Protein AF-A0A4S4LK32-F1 (afdb_monomer)

Structure (mmCIF, N/CA/C/O backbone):
data_AF-A0A4S4LK32-F1
#
_entry.id   AF-A0A4S4LK32-F1
#
loop_
_atom_site.group_PDB
_atom_site.id
_atom_site.type_symbol
_atom_site.label_atom_id
_atom_site.label_alt_id
_atom_site.label_comp_id
_atom_site.label_asym_id
_atom_site.label_entity_id
_atom_site.label_seq_id
_atom_site.pdbx_PDB_ins_code
_atom_site.Cartn_x
_atom_site.Cartn_y
_atom_site.Cartn_z
_atom_site.occupancy
_atom_site.B_iso_or_equiv
_atom_site.auth_seq_id
_atom_site.auth_comp_id
_atom_site.auth_asym_id
_atom_site.auth_atom_id
_atom_site.pdbx_PDB_model_num
ATOM 1 N N . MET A 1 1 ? 0.399 11.723 14.161 1.00 38.84 1 MET A N 1
ATOM 2 C CA . MET A 1 1 ? 1.257 10.692 14.786 1.00 38.84 1 MET A CA 1
ATOM 3 C C . MET A 1 1 ? 1.321 9.521 13.817 1.00 38.84 1 MET A C 1
ATOM 5 O O . MET A 1 1 ? 0.288 9.154 13.284 1.00 38.84 1 MET A O 1
ATOM 9 N N . GLY A 1 2 ? 2.517 9.057 13.444 1.00 33.03 2 GLY A N 1
ATOM 10 C CA . GLY A 1 2 ? 2.681 8.187 12.272 1.00 33.03 2 GLY A CA 1
ATOM 11 C C . GLY A 1 2 ? 2.241 6.742 12.503 1.00 33.03 2 GLY A C 1
ATOM 12 O O . GLY A 1 2 ? 2.354 6.245 13.621 1.00 33.03 2 GLY A O 1
ATOM 13 N N . LEU A 1 3 ? 1.848 6.058 11.420 1.00 39.69 3 LEU A N 1
ATOM 14 C CA . LEU A 1 3 ? 1.572 4.614 11.347 1.00 39.69 3 LEU A CA 1
ATOM 15 C C . LEU A 1 3 ? 2.582 3.750 12.125 1.00 39.69 3 LEU A C 1
ATOM 17 O O . LEU A 1 3 ? 2.218 2.690 12.601 1.00 39.69 3 LEU A O 1
ATOM 21 N N . GLY A 1 4 ? 3.831 4.197 12.297 1.00 36.22 4 GLY A N 1
ATOM 22 C CA . GLY A 1 4 ? 4.830 3.510 13.118 1.00 36.22 4 GLY A CA 1
ATOM 23 C C . GLY A 1 4 ? 4.458 3.375 14.601 1.00 36.22 4 GLY A C 1
ATOM 24 O O . GLY A 1 4 ? 4.817 2.374 15.206 1.00 36.22 4 GLY A O 1
ATOM 25 N N . LYS A 1 5 ? 3.704 4.320 15.188 1.00 42.94 5 LYS A N 1
ATOM 26 C CA . LYS A 1 5 ? 3.150 4.155 16.544 1.00 42.94 5 LYS A CA 1
ATOM 27 C C . LYS A 1 5 ? 2.017 3.139 16.562 1.00 42.94 5 LYS A C 1
ATOM 29 O O . LYS A 1 5 ? 2.033 2.308 17.450 1.00 42.94 5 LYS A O 1
ATOM 34 N N . LEU A 1 6 ? 1.127 3.165 15.567 1.00 43.84 6 LEU A N 1
ATOM 35 C CA . LEU A 1 6 ? 0.051 2.177 15.411 1.00 43.84 6 LEU A CA 1
ATOM 36 C C . LEU A 1 6 ? 0.592 0.766 15.149 1.00 43.84 6 LEU A C 1
ATOM 38 O O . LEU A 1 6 ? 0.070 -0.202 15.676 1.00 43.84 6 LEU A O 1
ATOM 42 N N . VAL A 1 7 ? 1.674 0.637 14.380 1.00 47.22 7 VAL A N 1
ATOM 43 C CA . VAL A 1 7 ? 2.358 -0.641 14.145 1.00 47.22 7 VAL A CA 1
ATOM 44 C C . VAL A 1 7 ? 3.116 -1.088 15.394 1.00 47.22 7 VAL A C 1
ATOM 46 O O . VAL A 1 7 ? 3.112 -2.272 15.703 1.00 47.22 7 VAL A O 1
ATOM 49 N N . ALA A 1 8 ? 3.727 -0.170 16.149 1.00 45.75 8 ALA A N 1
ATOM 50 C CA . ALA A 1 8 ? 4.370 -0.503 17.419 1.00 45.75 8 ALA A CA 1
ATOM 51 C C . ALA A 1 8 ? 3.352 -0.898 18.503 1.00 45.75 8 ALA A C 1
ATOM 53 O O . ALA A 1 8 ? 3.607 -1.836 19.252 1.00 45.75 8 ALA A O 1
ATOM 54 N N . THR A 1 9 ? 2.192 -0.238 18.572 1.00 46.97 9 THR A N 1
ATOM 55 C CA . THR A 1 9 ? 1.106 -0.620 19.483 1.00 46.97 9 THR A CA 1
ATOM 56 C C . THR A 1 9 ? 0.419 -1.902 19.032 1.00 46.97 9 THR A C 1
ATOM 58 O O . THR A 1 9 ? 0.133 -2.734 19.881 1.00 46.97 9 THR A O 1
ATOM 61 N N . ALA A 1 10 ? 0.235 -2.130 17.729 1.00 4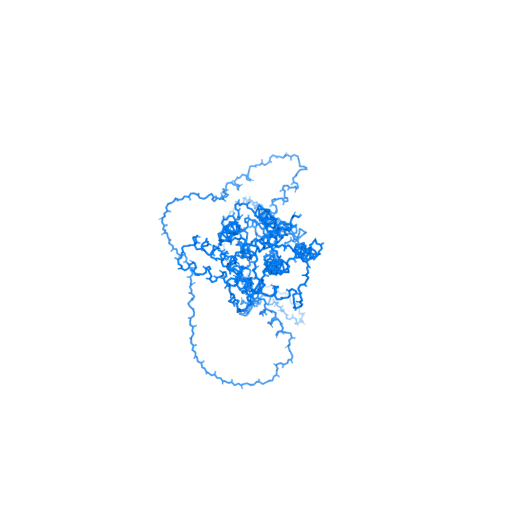4.81 10 ALA A N 1
ATOM 62 C CA . ALA A 1 10 ? -0.272 -3.398 17.202 1.00 44.81 10 ALA A CA 1
ATOM 63 C C . ALA A 1 10 ? 0.711 -4.559 17.436 1.00 44.81 10 ALA A C 1
ATOM 65 O O . ALA A 1 10 ? 0.290 -5.656 17.790 1.00 44.81 10 ALA A O 1
ATOM 66 N N . ALA A 1 11 ? 2.022 -4.325 17.310 1.00 49.38 11 ALA A N 1
ATOM 67 C CA . ALA A 1 11 ? 3.045 -5.315 17.641 1.00 49.38 11 ALA A CA 1
ATOM 68 C C . ALA A 1 11 ? 3.054 -5.639 19.143 1.00 49.38 11 ALA A C 1
ATOM 70 O O . ALA A 1 11 ? 3.048 -6.812 19.505 1.00 49.38 11 ALA A O 1
ATOM 71 N N . ALA A 1 12 ? 2.975 -4.621 20.008 1.00 50.66 12 ALA A N 1
ATOM 72 C CA . ALA A 1 12 ? 2.850 -4.813 21.454 1.00 50.66 12 ALA A CA 1
ATOM 73 C C . ALA A 1 12 ? 1.539 -5.531 21.835 1.00 50.66 12 ALA A C 1
ATOM 75 O O . ALA A 1 12 ? 1.521 -6.377 22.726 1.00 50.66 12 ALA A O 1
ATOM 76 N N . TRP A 1 13 ? 0.444 -5.243 21.128 1.00 57.50 13 TRP A N 1
ATOM 77 C CA . TRP A 1 13 ? -0.840 -5.921 21.306 1.00 57.50 13 TRP A CA 1
ATOM 78 C C . TRP A 1 13 ? -0.783 -7.391 20.871 1.00 57.50 13 TRP A C 1
ATOM 80 O O . TRP A 1 13 ? -1.294 -8.263 21.573 1.00 57.50 13 TRP A O 1
ATOM 90 N N . ARG A 1 14 ? -0.105 -7.696 19.758 1.00 63.41 14 ARG A N 1
ATOM 91 C CA . ARG A 1 14 ? 0.122 -9.072 19.296 1.00 63.41 14 ARG A CA 1
ATOM 92 C C . ARG A 1 14 ? 0.978 -9.873 20.279 1.00 63.41 14 ARG A C 1
ATOM 94 O O . ARG A 1 14 ? 0.647 -11.015 20.574 1.00 63.41 14 ARG A O 1
ATOM 101 N N . GLU A 1 15 ? 2.034 -9.270 20.817 1.00 63.38 15 GLU A N 1
ATOM 102 C CA . GLU A 1 15 ? 2.880 -9.893 21.842 1.00 63.38 15 GLU A CA 1
ATOM 103 C C . GLU A 1 15 ? 2.082 -10.174 23.133 1.00 63.38 15 GLU A C 1
ATOM 105 O O . GLU A 1 15 ? 2.209 -11.241 23.732 1.00 63.38 15 GLU A O 1
ATOM 110 N N . SER A 1 16 ? 1.158 -9.277 23.503 1.00 51.81 16 SER A N 1
ATOM 111 C CA . SER A 1 16 ? 0.204 -9.490 24.605 1.00 51.81 16 SER A CA 1
ATOM 112 C C . SER A 1 16 ? -0.789 -10.635 24.326 1.00 51.81 16 SER A C 1
ATOM 114 O O . SER A 1 16 ? -1.061 -11.462 25.200 1.00 51.81 16 SER A O 1
ATOM 116 N N . GLN A 1 17 ? -1.291 -10.760 23.091 1.00 60.22 17 GLN A N 1
ATOM 117 C CA . GLN A 1 17 ? -2.144 -11.880 22.661 1.00 60.22 17 GLN A CA 1
ATOM 118 C C . GLN A 1 17 ? -1.414 -13.233 22.731 1.00 60.22 17 GLN A C 1
ATOM 120 O O . GLN A 1 17 ? -1.978 -14.209 23.225 1.00 60.22 17 GLN A O 1
ATOM 125 N N . GLU A 1 18 ? -0.151 -13.302 22.303 1.00 68.00 18 GLU A N 1
ATOM 126 C CA . GLU A 1 18 ? 0.658 -14.528 22.381 1.00 68.00 18 GLU A CA 1
ATOM 127 C C . GLU A 1 18 ? 0.953 -14.929 23.844 1.00 68.00 18 GLU A C 1
ATOM 129 O O . GLU A 1 18 ? 0.897 -16.117 24.187 1.00 68.00 18 GLU A O 1
ATOM 134 N N . MET A 1 19 ? 1.143 -13.956 24.747 1.00 59.69 19 MET A N 1
ATOM 135 C CA . MET A 1 19 ? 1.220 -14.215 26.195 1.00 59.69 19 MET A CA 1
ATOM 136 C C . MET A 1 19 ? -0.104 -14.732 26.783 1.00 59.69 19 MET A C 1
ATOM 138 O O . MET A 1 19 ? -0.090 -15.600 27.661 1.00 59.69 19 MET A O 1
ATOM 142 N N . ARG A 1 20 ? -1.259 -14.261 26.293 1.00 55.44 20 ARG A N 1
ATOM 143 C CA . ARG A 1 20 ? -2.577 -14.775 26.711 1.00 55.44 20 ARG A CA 1
ATOM 144 C C . ARG A 1 20 ? -2.785 -16.231 26.304 1.00 55.44 20 ARG A C 1
ATOM 146 O O . ARG A 1 20 ? -3.205 -17.024 27.137 1.00 55.44 20 ARG A O 1
ATOM 153 N N . VAL A 1 21 ? -2.445 -16.603 25.069 1.00 66.25 21 VAL A N 1
ATOM 154 C CA . VAL A 1 21 ? -2.561 -18.001 24.605 1.00 66.25 21 VAL A CA 1
ATOM 155 C C . VAL A 1 21 ? -1.644 -18.923 25.414 1.00 66.25 21 VAL A C 1
ATOM 157 O O . VAL A 1 21 ? -2.057 -20.010 25.816 1.00 66.25 21 VAL A O 1
ATOM 160 N N . SER A 1 22 ? -0.434 -18.459 25.733 1.00 66.81 22 SER A N 1
ATOM 161 C CA . SER A 1 22 ? 0.535 -19.223 26.530 1.00 66.81 22 SER A CA 1
ATOM 162 C C . SER A 1 22 ? 0.067 -19.433 27.978 1.00 66.81 22 SER A C 1
ATOM 164 O O . SER A 1 22 ? 0.116 -20.547 28.493 1.00 66.81 22 SER A O 1
ATOM 166 N N . SER A 1 23 ? -0.467 -18.389 28.618 1.00 57.00 23 SER A N 1
ATOM 167 C CA . SER A 1 23 ? -0.975 -18.456 30.000 1.00 57.00 23 SER A CA 1
ATOM 168 C C . SER A 1 23 ? -2.304 -19.210 30.138 1.00 57.00 23 SER A C 1
ATOM 170 O O . SER A 1 23 ? -2.614 -19.727 31.213 1.00 57.00 23 SER A O 1
ATOM 172 N N . GLN A 1 24 ? -3.088 -19.315 29.061 1.00 50.94 24 GLN A N 1
ATOM 173 C CA . GLN A 1 24 ? -4.273 -20.173 29.028 1.00 50.94 24 GLN A CA 1
ATOM 174 C C . GLN A 1 24 ? -3.901 -21.656 28.942 1.00 50.94 24 GLN A C 1
ATOM 176 O O . GLN A 1 24 ? -4.526 -22.467 29.620 1.00 50.94 24 GLN A O 1
ATOM 181 N N . HIS A 1 25 ? -2.859 -22.002 28.180 1.00 48.75 25 HIS A N 1
ATOM 182 C CA . HIS A 1 25 ? -2.394 -23.385 28.070 1.00 48.75 25 HIS A CA 1
ATOM 183 C C . HIS A 1 25 ? -1.756 -23.892 29.375 1.00 48.75 25 HIS A C 1
ATOM 185 O O . HIS A 1 25 ? -1.920 -25.051 29.736 1.00 48.75 25 HIS A O 1
ATOM 191 N N . GLU A 1 26 ? -1.133 -23.004 30.155 1.00 49.25 26 GLU A N 1
ATOM 192 C CA . GLU A 1 26 ? -0.561 -23.331 31.471 1.00 49.25 26 GLU A CA 1
ATOM 193 C C . GLU A 1 26 ? -1.626 -23.596 32.561 1.00 49.25 26 GLU A C 1
ATOM 195 O O . GLU A 1 26 ? -1.320 -24.135 33.623 1.00 49.25 26 GLU A O 1
ATOM 200 N N . ARG A 1 27 ? -2.899 -23.251 32.312 1.00 48.44 27 ARG A N 1
ATOM 201 C CA . ARG A 1 27 ? -4.017 -23.499 33.243 1.00 48.44 27 ARG A CA 1
ATOM 202 C C . ARG A 1 27 ? -4.785 -24.797 32.982 1.00 48.44 27 ARG A C 1
ATOM 204 O O . ARG A 1 27 ? -5.621 -25.150 33.814 1.00 48.44 27 ARG A O 1
ATOM 211 N N . GLU A 1 28 ? -4.517 -25.507 31.887 1.00 43.69 28 GLU A N 1
ATOM 212 C CA . GLU A 1 28 ? -5.253 -26.733 31.532 1.00 43.69 28 GLU A CA 1
ATOM 213 C C . GLU A 1 28 ? -4.630 -28.040 32.061 1.00 43.69 28 GLU A C 1
ATOM 215 O O . GLU A 1 28 ? -5.260 -29.086 31.931 1.00 43.69 28 GLU A O 1
ATOM 220 N N . ASP A 1 29 ? -3.502 -27.989 32.785 1.00 42.75 29 ASP A N 1
ATOM 221 C CA . ASP A 1 29 ? -2.915 -29.153 33.477 1.00 42.75 29 ASP A CA 1
ATOM 222 C C . ASP A 1 29 ? -3.021 -29.065 35.020 1.00 42.75 29 ASP A C 1
ATOM 224 O O . ASP A 1 29 ? -2.028 -28.838 35.716 1.00 42.75 29 ASP A O 1
ATOM 228 N N . PRO A 1 30 ? -4.198 -29.299 35.637 1.00 44.59 30 PRO A N 1
ATOM 229 C CA . PRO A 1 30 ? -4.329 -29.291 37.094 1.00 44.59 30 PRO A CA 1
ATOM 230 C C . PRO A 1 30 ? -3.895 -30.605 37.782 1.00 44.59 30 PRO A C 1
ATOM 232 O O . PRO A 1 30 ? -4.264 -30.821 38.936 1.00 44.59 30 PRO A O 1
ATOM 235 N N . GLN A 1 31 ? -3.138 -31.507 37.134 1.00 40.62 31 GLN A N 1
ATOM 236 C CA . GLN A 1 31 ? -2.832 -32.833 37.716 1.00 40.62 31 GLN A CA 1
ATOM 237 C C . GLN A 1 31 ? -1.361 -33.282 37.770 1.00 40.62 31 GLN A C 1
ATOM 239 O O . GLN A 1 31 ? -1.107 -34.348 38.328 1.00 40.62 31 GLN A O 1
ATOM 244 N N . ALA A 1 32 ? -0.378 -32.505 37.301 1.00 41.31 32 ALA A N 1
ATOM 245 C CA . ALA A 1 32 ? 1.012 -32.993 37.234 1.00 41.31 32 ALA A CA 1
ATOM 246 C C . ALA A 1 32 ? 2.019 -32.377 38.229 1.00 41.31 32 ALA A C 1
ATOM 248 O O . ALA A 1 32 ? 3.145 -32.861 38.308 1.00 41.31 32 ALA A O 1
ATOM 249 N N . ALA A 1 33 ? 1.664 -31.362 39.022 1.00 39.19 33 ALA A N 1
ATOM 250 C CA . ALA A 1 33 ? 2.637 -30.655 39.868 1.00 39.19 33 ALA A CA 1
ATOM 251 C C . ALA A 1 33 ? 2.310 -30.757 41.363 1.00 39.19 33 ALA A C 1
ATOM 253 O O . ALA A 1 33 ? 1.959 -29.783 42.024 1.00 39.19 33 ALA A O 1
ATOM 254 N N . LEU A 1 34 ? 2.438 -31.962 41.912 1.00 39.09 34 LEU A N 1
ATOM 255 C CA . LEU A 1 34 ? 2.458 -32.180 43.355 1.00 39.09 34 LEU A CA 1
ATOM 256 C C . LEU A 1 34 ? 3.542 -33.212 43.656 1.00 39.09 34 LEU A C 1
ATOM 258 O O . LEU A 1 34 ? 3.222 -34.376 43.839 1.00 39.09 34 LEU A O 1
ATOM 262 N N . LEU A 1 35 ? 4.815 -32.787 43.613 1.00 34.72 35 LEU A N 1
ATOM 263 C CA . LEU A 1 35 ? 5.974 -33.389 44.298 1.00 34.72 35 LEU A CA 1
ATOM 264 C C . LEU A 1 35 ? 7.271 -32.588 44.013 1.00 34.72 35 LEU A C 1
ATOM 266 O O . LEU A 1 35 ? 7.659 -32.439 42.859 1.00 34.72 35 LEU A O 1
ATOM 270 N N . GLY A 1 36 ? 7.964 -32.154 45.079 1.00 31.81 36 GLY A N 1
ATOM 271 C CA . GLY A 1 36 ? 9.372 -31.694 45.077 1.00 31.81 36 GLY A CA 1
ATOM 272 C C . GLY A 1 36 ? 9.553 -30.175 45.240 1.00 31.81 36 GLY A C 1
ATOM 273 O O . GLY A 1 36 ? 9.458 -29.450 44.263 1.00 31.81 36 GLY A O 1
ATOM 274 N N . VAL A 1 37 ? 9.607 -29.608 46.453 1.00 35.78 37 VAL A N 1
ATOM 275 C CA . VAL A 1 37 ? 10.739 -29.539 47.416 1.00 35.78 37 VAL A CA 1
ATOM 276 C C . VAL A 1 37 ? 11.886 -28.604 46.981 1.00 35.78 37 VAL A C 1
ATOM 278 O O . VAL A 1 37 ? 12.662 -28.921 46.091 1.00 35.78 37 VAL A O 1
ATOM 281 N N . GLU A 1 38 ? 11.934 -27.469 47.692 1.00 33.56 38 GLU A N 1
ATOM 282 C CA . GLU A 1 38 ? 13.061 -26.643 48.172 1.00 33.56 38 GLU A CA 1
ATOM 283 C C . GLU A 1 38 ? 14.376 -26.537 47.373 1.00 33.56 38 GLU A C 1
ATOM 285 O O . GLU A 1 38 ? 15.146 -27.487 47.285 1.00 33.56 38 GLU A O 1
ATOM 290 N N . ALA A 1 39 ? 14.750 -25.293 47.033 1.00 31.09 39 ALA A N 1
ATOM 291 C CA . ALA A 1 39 ? 16.047 -24.730 47.429 1.00 31.09 39 ALA A CA 1
ATOM 292 C C . ALA A 1 39 ? 16.056 -23.189 47.360 1.00 31.09 39 ALA A C 1
ATOM 294 O O . ALA A 1 39 ? 15.682 -22.572 46.367 1.00 31.09 39 ALA A O 1
ATOM 295 N N . SER A 1 40 ? 16.520 -22.608 48.462 1.00 34.59 40 SER A N 1
ATOM 296 C CA . SER A 1 40 ? 16.805 -21.199 48.739 1.00 34.59 40 SER A CA 1
ATOM 297 C C . SER A 1 40 ? 17.923 -20.613 47.863 1.00 34.59 40 SER A C 1
ATOM 299 O O . SER A 1 40 ? 18.934 -21.275 47.641 1.00 34.59 40 SER A O 1
ATOM 301 N N . SER A 1 41 ? 17.804 -19.332 47.493 1.00 31.36 41 SER A N 1
ATOM 302 C CA . SER A 1 41 ? 18.938 -18.467 47.136 1.00 31.36 41 SER A CA 1
ATOM 303 C C . SER A 1 41 ? 18.552 -16.986 47.243 1.00 31.36 41 SER A C 1
ATOM 305 O O . SER A 1 41 ? 17.898 -16.439 46.357 1.00 31.36 41 SER A O 1
ATOM 307 N N . ASP A 1 42 ? 19.002 -16.347 48.322 1.00 34.88 42 ASP A N 1
ATOM 308 C CA . ASP A 1 42 ? 19.084 -14.896 48.507 1.00 34.88 42 ASP A CA 1
ATOM 309 C C . ASP A 1 42 ? 19.934 -14.209 47.422 1.00 34.88 42 ASP A C 1
ATOM 311 O O . ASP A 1 42 ? 20.943 -14.753 46.971 1.00 34.88 42 ASP A O 1
ATOM 315 N N . GLY A 1 43 ? 19.588 -12.964 47.071 1.00 33.31 43 GLY A N 1
ATOM 316 C CA . GLY A 1 43 ? 20.463 -12.088 46.284 1.00 33.31 43 GLY A CA 1
ATOM 317 C C . GLY A 1 43 ? 19.759 -10.882 45.642 1.00 33.31 43 GLY A C 1
ATOM 318 O O . GLY A 1 43 ? 18.995 -11.077 44.701 1.00 33.31 43 GLY A O 1
ATOM 319 N N . PRO A 1 44 ? 20.007 -9.639 46.104 1.00 48.69 44 PRO A N 1
ATOM 320 C CA . PRO A 1 44 ? 19.307 -8.429 45.668 1.00 48.69 44 PRO A CA 1
ATOM 321 C C . PRO A 1 44 ? 20.029 -7.720 44.506 1.00 48.69 44 PRO A C 1
ATOM 323 O O . PRO A 1 44 ? 21.227 -7.909 44.330 1.00 48.69 44 PRO A O 1
ATOM 326 N N . ILE A 1 45 ? 19.323 -6.853 43.764 1.00 35.22 45 ILE A N 1
ATOM 327 C CA . ILE A 1 45 ? 19.732 -5.477 43.394 1.00 35.22 45 ILE A CA 1
ATOM 328 C C . ILE A 1 45 ? 18.678 -4.845 42.466 1.00 35.22 45 ILE A C 1
ATOM 330 O O . ILE A 1 45 ? 18.204 -5.414 41.488 1.00 35.22 45 ILE A O 1
ATOM 334 N N . SER A 1 46 ? 18.338 -3.622 42.847 1.00 34.31 46 SER A N 1
ATOM 335 C CA . SER A 1 46 ? 17.502 -2.608 42.218 1.00 34.31 46 SER A CA 1
ATOM 336 C C . SER A 1 46 ? 17.769 -2.330 40.736 1.00 34.31 46 SER A C 1
ATOM 338 O O . SER A 1 46 ? 18.916 -2.111 40.364 1.00 34.31 46 SER A O 1
ATOM 340 N N . HIS A 1 47 ? 16.706 -2.069 39.969 1.00 31.75 47 HIS A N 1
ATOM 341 C CA . HIS A 1 47 ? 16.690 -0.942 39.031 1.00 31.75 47 HIS A CA 1
ATOM 342 C C . HIS A 1 47 ? 15.301 -0.295 39.001 1.00 31.75 47 HIS A C 1
ATOM 344 O O . HIS A 1 47 ? 14.328 -0.825 38.474 1.00 31.75 47 HIS A O 1
ATOM 350 N N . SER A 1 48 ? 15.231 0.877 39.626 1.00 31.98 48 SER A N 1
ATOM 351 C CA . SER A 1 48 ? 14.116 1.813 39.590 1.00 31.98 48 SER A CA 1
ATOM 352 C C . SER A 1 48 ? 13.929 2.372 38.177 1.00 31.98 48 SER A C 1
ATOM 354 O O . SER A 1 48 ? 14.809 3.073 37.673 1.00 31.98 48 SER A O 1
ATOM 356 N N . VAL A 1 49 ? 12.773 2.124 37.565 1.00 32.91 49 VAL A N 1
ATOM 357 C CA . VAL A 1 49 ? 12.321 2.858 36.375 1.00 32.91 49 VAL A CA 1
ATOM 358 C C . VAL A 1 49 ? 11.470 4.042 36.849 1.00 32.91 49 VAL A C 1
ATOM 360 O O . VAL A 1 49 ? 10.527 3.837 37.619 1.00 32.91 49 VAL A O 1
ATOM 363 N N . PRO A 1 50 ? 11.777 5.290 36.451 1.00 30.28 50 PRO A N 1
ATOM 364 C CA . PRO A 1 50 ? 11.036 6.449 36.920 1.00 30.28 50 PRO A CA 1
ATOM 365 C C . PRO A 1 50 ? 9.639 6.489 36.289 1.00 30.28 50 PRO A C 1
ATOM 367 O O . PRO A 1 50 ? 9.474 6.766 35.102 1.00 30.28 50 PRO A O 1
ATOM 370 N N . ARG A 1 51 ? 8.619 6.262 37.123 1.00 31.03 51 ARG A N 1
ATOM 371 C CA . ARG A 1 51 ? 7.228 6.645 36.857 1.00 31.03 51 ARG A CA 1
ATOM 372 C C . ARG A 1 51 ? 7.149 8.172 36.768 1.00 31.03 51 ARG A C 1
ATOM 374 O O . ARG A 1 51 ? 7.231 8.857 37.785 1.00 31.03 51 ARG A O 1
ATOM 381 N N . ARG A 1 52 ? 6.960 8.715 35.562 1.00 28.69 52 ARG A N 1
ATOM 382 C CA . ARG A 1 52 ? 6.482 10.093 35.391 1.00 28.69 52 ARG A CA 1
ATOM 383 C C . ARG A 1 52 ? 4.969 10.114 35.575 1.00 28.69 52 ARG A C 1
ATOM 385 O O . ARG A 1 52 ? 4.218 9.711 34.697 1.00 28.69 52 ARG A O 1
ATOM 392 N N . SER A 1 53 ? 4.575 10.577 36.756 1.00 29.14 53 SER A N 1
ATOM 393 C CA . SER A 1 53 ? 3.261 11.139 37.052 1.00 29.14 53 SER A CA 1
ATOM 394 C C . SER A 1 53 ? 2.995 12.333 36.129 1.00 29.14 53 SER A C 1
ATOM 396 O O . SER A 1 53 ? 3.866 13.192 35.990 1.00 29.14 53 SER A O 1
ATOM 398 N N . TYR A 1 54 ? 1.816 12.389 35.510 1.00 27.98 54 TYR A N 1
ATOM 399 C CA . TYR A 1 54 ? 1.295 13.597 34.873 1.00 27.98 54 TYR A CA 1
ATOM 400 C C . TYR A 1 54 ? -0.008 13.976 35.575 1.00 27.98 54 TYR A C 1
ATOM 402 O O . TYR A 1 54 ? -1.059 13.388 35.338 1.00 27.98 54 TYR A O 1
ATOM 410 N N . GLY A 1 55 ? 0.108 14.950 36.472 1.00 28.42 55 GLY A N 1
ATOM 411 C CA . GLY A 1 55 ? -0.976 15.818 36.905 1.00 28.42 55 GLY A CA 1
ATOM 412 C C . GLY A 1 55 ? -0.742 17.216 36.330 1.00 28.42 55 GLY A C 1
ATOM 413 O O . GLY A 1 55 ? 0.404 17.610 36.112 1.00 28.42 55 GLY A O 1
ATOM 414 N N . ALA A 1 56 ? -1.845 17.914 36.059 1.00 32.22 56 ALA A N 1
ATOM 415 C CA . ALA A 1 56 ? -1.960 19.316 35.647 1.00 32.22 56 ALA A CA 1
ATOM 416 C C . ALA A 1 56 ? -1.075 20.257 36.498 1.00 32.22 56 ALA A C 1
ATOM 418 O O . ALA A 1 56 ? -0.721 19.916 37.620 1.00 32.22 56 ALA A O 1
ATOM 419 N N . THR A 1 57 ? -0.633 21.434 36.073 1.00 30.33 57 THR A N 1
ATOM 420 C CA . THR A 1 57 ? -1.224 22.567 35.337 1.00 30.33 57 THR A CA 1
ATOM 421 C C . THR A 1 57 ? -0.050 23.438 34.866 1.00 30.33 57 THR A C 1
ATOM 423 O O . THR A 1 57 ? 0.943 23.433 35.580 1.00 30.33 57 THR A O 1
ATOM 426 N N . GLU A 1 58 ? -0.161 24.239 33.798 1.00 26.89 58 GLU A N 1
ATOM 427 C CA . GLU A 1 58 ? 0.160 25.684 33.865 1.00 26.89 58 GLU A CA 1
ATOM 428 C C . GLU A 1 58 ? -0.157 26.406 32.545 1.00 26.89 58 GLU A C 1
ATOM 430 O O . GLU A 1 58 ? 0.093 25.932 31.440 1.00 26.89 58 GLU A O 1
ATOM 435 N N . SER A 1 59 ? -0.751 27.574 32.735 1.00 34.59 59 SER A N 1
ATOM 436 C CA . SER A 1 59 ? -1.084 28.648 31.814 1.00 34.59 59 SER A CA 1
ATOM 437 C C . SER A 1 59 ? 0.107 29.213 31.035 1.00 34.59 59 SER A C 1
ATOM 439 O O . SER A 1 59 ? 1.137 29.535 31.619 1.00 34.59 59 SER A O 1
ATOM 441 N N . GLY A 1 60 ? -0.097 29.485 29.746 1.00 28.83 60 GLY A N 1
ATOM 442 C CA . GLY A 1 60 ? 0.818 30.284 28.933 1.00 28.83 60 GLY A CA 1
ATOM 443 C C . GLY A 1 60 ? 0.114 30.812 27.689 1.00 28.83 60 GLY A C 1
ATOM 444 O O . GLY A 1 60 ? -0.210 30.057 26.782 1.00 28.83 60 GLY A O 1
ATOM 445 N N . ILE A 1 61 ? -0.170 32.107 27.711 1.00 40.41 61 ILE A N 1
ATOM 446 C CA . ILE A 1 61 ? -0.827 32.914 26.683 1.00 40.41 61 ILE A CA 1
ATOM 447 C C . ILE A 1 61 ? 0.035 32.943 25.416 1.00 40.41 61 ILE A C 1
ATOM 449 O O . ILE A 1 61 ? 1.172 33.387 25.500 1.00 40.41 61 ILE A O 1
ATOM 453 N N . GLU A 1 62 ? -0.520 32.588 24.252 1.00 35.12 62 GLU A N 1
ATOM 454 C CA . GLU A 1 62 ? -0.166 33.248 22.989 1.00 35.12 62 GLU A CA 1
ATOM 455 C C . GLU A 1 62 ? -1.249 33.083 21.911 1.00 35.12 62 GLU A C 1
ATOM 457 O O . GLU A 1 62 ? -1.969 32.089 21.832 1.00 35.12 62 GLU A O 1
ATOM 462 N N . GLN A 1 63 ? -1.417 34.161 21.151 1.00 39.94 63 GLN A N 1
ATOM 463 C CA . GLN A 1 63 ? -2.560 34.510 20.320 1.00 39.94 63 GLN A CA 1
ATOM 464 C C . GLN A 1 63 ? -2.487 33.917 18.905 1.00 39.94 63 GLN A C 1
ATOM 466 O O . GLN A 1 63 ? -1.446 33.959 18.261 1.00 39.94 63 GLN A O 1
ATOM 471 N N . GLY A 1 64 ? -3.661 33.554 18.376 1.00 36.38 64 GLY A N 1
ATOM 472 C CA . GLY A 1 64 ? -4.011 33.752 16.965 1.00 36.38 64 GLY A CA 1
ATOM 473 C C . GLY A 1 64 ? -3.643 32.630 15.991 1.00 36.38 64 GLY A C 1
ATOM 474 O O . GLY A 1 64 ? -2.525 32.561 15.507 1.00 36.38 64 GLY A O 1
ATOM 475 N N . TYR A 1 65 ? -4.622 31.802 15.623 1.00 36.25 65 TYR A N 1
ATOM 476 C CA . TYR A 1 65 ? -5.288 31.814 14.308 1.00 36.25 65 TYR A CA 1
ATOM 477 C C . TYR A 1 65 ? -6.329 30.684 14.276 1.00 36.25 65 TYR A C 1
ATOM 479 O O . TYR A 1 65 ? -6.061 29.552 14.670 1.00 36.25 65 TYR A O 1
ATOM 487 N N . GLY A 1 66 ? -7.551 31.032 13.867 1.00 43.19 66 GLY A N 1
ATOM 488 C CA . GLY A 1 66 ? -8.753 30.216 14.017 1.00 43.19 66 GLY A CA 1
ATOM 489 C C . GLY A 1 66 ? -8.733 28.898 13.242 1.00 43.19 66 GLY A C 1
ATOM 490 O O . GLY A 1 66 ? -8.653 28.880 12.016 1.00 43.19 66 GLY A O 1
ATOM 491 N N . GLY A 1 67 ? -8.897 27.801 13.978 1.00 34.09 67 GLY A N 1
ATOM 492 C CA . GLY A 1 67 ? -9.424 26.539 13.477 1.00 34.09 67 GLY A CA 1
ATOM 493 C C . GLY A 1 67 ? -10.821 26.351 14.056 1.00 34.09 67 GLY A C 1
ATOM 494 O O . GLY A 1 67 ? -10.996 26.421 15.270 1.00 34.09 67 GLY A O 1
ATOM 495 N N . MET A 1 68 ? -11.816 26.182 13.188 1.00 39.59 68 MET A N 1
ATOM 496 C CA . MET A 1 68 ? -13.215 25.972 13.554 1.00 39.59 68 MET A CA 1
ATOM 497 C C . MET A 1 68 ? -13.359 24.642 14.302 1.00 39.59 68 MET A C 1
ATOM 499 O O . MET A 1 68 ? -13.611 23.605 13.692 1.00 39.59 68 MET A O 1
ATOM 503 N N . SER A 1 69 ? -13.226 24.669 15.628 1.00 38.56 69 SER A N 1
ATOM 504 C CA . SER A 1 69 ? -13.865 23.662 16.464 1.00 38.56 69 SER A CA 1
ATOM 505 C C . SER A 1 69 ? -15.363 23.770 16.219 1.00 38.56 69 SER A C 1
ATOM 507 O O . SER A 1 69 ? -15.977 24.792 16.526 1.00 38.56 69 SER A O 1
ATOM 509 N N . ARG A 1 70 ? -15.962 22.711 15.672 1.00 44.47 70 ARG A N 1
ATOM 510 C CA . ARG A 1 70 ? -17.397 22.455 15.807 1.00 44.47 70 ARG A CA 1
ATOM 511 C C . ARG A 1 70 ? -17.680 22.131 17.275 1.00 44.47 70 ARG A C 1
ATOM 513 O O . ARG A 1 70 ? -17.971 21.001 17.637 1.00 44.47 70 ARG A O 1
ATOM 520 N N . THR A 1 71 ? -17.551 23.129 18.141 1.00 40.62 71 THR A N 1
ATOM 521 C CA . THR A 1 71 ? -18.234 23.124 19.426 1.00 40.62 71 THR A CA 1
ATOM 522 C C . THR A 1 71 ? -19.708 23.277 19.095 1.00 40.62 71 THR A C 1
ATOM 524 O O . THR A 1 71 ? -20.165 24.377 18.778 1.00 40.62 71 THR A O 1
ATOM 527 N N . HIS A 1 72 ? -20.431 22.158 19.076 1.00 43.69 72 HIS A N 1
ATOM 528 C CA . HIS A 1 72 ? -21.884 22.190 19.094 1.00 43.69 72 HIS A CA 1
ATOM 529 C C . HIS A 1 72 ? -22.314 23.058 20.278 1.00 43.69 72 HIS A C 1
ATOM 531 O O . HIS A 1 72 ? -21.881 22.861 21.414 1.00 43.69 72 HIS A O 1
ATOM 537 N N . SER A 1 73 ? -23.084 24.096 19.963 1.00 35.75 73 SER A N 1
ATOM 538 C CA . SER A 1 73 ? -23.584 25.053 20.937 1.00 35.75 73 SER A CA 1
ATOM 539 C C . SER A 1 73 ? -24.470 24.317 21.952 1.00 35.75 73 SER A C 1
ATOM 541 O O . SER A 1 73 ? -25.332 23.544 21.531 1.00 35.75 73 SER A O 1
ATOM 543 N N . PRO A 1 74 ? -24.333 24.557 23.269 1.00 50.06 74 PRO A N 1
ATOM 544 C CA . PRO A 1 74 ? -25.172 23.931 24.297 1.00 50.06 74 PRO A CA 1
ATOM 545 C C . PRO A 1 74 ? -26.651 24.371 24.246 1.00 50.06 74 PRO A C 1
ATOM 547 O O . PRO A 1 74 ? -27.446 23.983 25.100 1.00 50.06 74 PRO A O 1
ATOM 550 N N . GLU A 1 75 ? -27.049 25.164 23.249 1.00 48.12 75 GLU A N 1
ATOM 551 C CA . GLU A 1 75 ? -28.415 25.666 23.097 1.00 48.12 75 GLU A CA 1
ATOM 552 C C . GLU A 1 75 ? -29.415 24.643 22.534 1.00 48.12 75 GLU A C 1
ATOM 554 O O . GLU A 1 75 ? -30.619 24.848 22.690 1.00 48.12 75 GLU A O 1
ATOM 559 N N . THR A 1 76 ? -28.973 23.503 21.985 1.00 50.44 76 THR A N 1
ATOM 560 C CA . THR A 1 76 ? -29.897 22.453 21.502 1.00 50.44 76 THR A CA 1
ATOM 561 C C . THR A 1 76 ? -30.751 21.865 22.634 1.00 50.44 76 THR A C 1
ATOM 563 O O . THR A 1 76 ? -31.917 21.540 22.429 1.00 50.44 76 THR A O 1
ATOM 566 N N . TYR A 1 77 ? -30.238 21.835 23.867 1.00 48.62 77 TYR A N 1
ATOM 567 C CA . TYR A 1 77 ? -30.976 21.309 25.021 1.00 48.62 77 TYR A CA 1
ATOM 568 C C . TYR A 1 77 ? -32.055 22.260 25.566 1.00 48.62 77 TYR A C 1
ATOM 570 O O . TYR A 1 77 ? -32.870 21.851 26.393 1.00 48.62 77 TYR A O 1
ATOM 578 N N . ARG A 1 78 ? -32.101 23.528 25.126 1.00 46.78 78 ARG A N 1
ATOM 579 C CA . ARG A 1 78 ? -33.036 24.525 25.678 1.00 46.78 78 ARG A CA 1
ATOM 580 C C . ARG A 1 78 ? -34.394 24.560 24.966 1.00 46.78 78 ARG A C 1
ATOM 582 O O . ARG A 1 78 ? -35.356 25.063 25.542 1.00 46.78 78 ARG A O 1
ATOM 589 N N . ASN A 1 79 ? -34.503 23.985 23.768 1.00 45.41 79 ASN A N 1
ATOM 590 C CA . ASN A 1 79 ? -35.743 24.011 22.981 1.00 45.41 79 ASN A CA 1
ATOM 591 C C . ASN A 1 79 ? -36.678 22.813 23.228 1.00 45.41 79 ASN A C 1
ATOM 593 O O . ASN A 1 79 ? -37.810 22.828 22.756 1.00 45.41 79 ASN A O 1
ATOM 597 N N . ALA A 1 80 ? -36.272 21.827 24.034 1.00 52.16 80 ALA A N 1
ATOM 598 C CA . ALA A 1 80 ? -37.071 20.631 24.333 1.00 52.16 80 ALA A CA 1
ATOM 599 C C . ALA A 1 80 ? -38.297 20.870 25.250 1.00 52.16 80 ALA A C 1
ATOM 601 O O . ALA A 1 80 ? -39.049 19.940 25.525 1.00 52.16 80 ALA A O 1
ATOM 602 N N . LEU A 1 81 ? -38.513 22.098 25.742 1.00 51.66 81 LEU A N 1
ATOM 603 C CA . LEU A 1 81 ? -39.612 22.442 26.663 1.00 51.66 81 LEU A CA 1
ATOM 604 C C . LEU A 1 81 ? -40.731 23.289 26.037 1.00 51.66 81 LEU A C 1
ATOM 606 O O . LEU A 1 81 ? -41.714 23.592 26.715 1.00 51.66 81 LEU A O 1
ATOM 610 N N . LEU A 1 82 ? -40.622 23.672 24.763 1.00 54.03 82 LEU A N 1
ATOM 611 C CA . LEU A 1 82 ? -41.734 24.300 24.050 1.00 54.03 82 LEU A CA 1
ATOM 612 C C . LEU A 1 82 ? -42.643 23.197 23.501 1.00 54.03 82 LEU A C 1
ATOM 614 O O . LEU A 1 82 ? -42.225 22.393 22.675 1.00 54.03 82 LEU A O 1
ATOM 618 N N . ALA A 1 83 ? -43.874 23.144 24.014 1.00 50.47 83 ALA A N 1
ATOM 619 C CA . ALA A 1 83 ? -44.883 22.142 23.689 1.00 50.47 83 ALA A CA 1
ATOM 620 C C . ALA A 1 83 ? -45.047 21.970 22.166 1.00 50.47 83 ALA A C 1
ATOM 622 O O . ALA A 1 83 ? -45.573 22.849 21.482 1.00 50.47 83 ALA A O 1
ATOM 623 N N . ARG A 1 84 ? -44.572 20.825 21.659 1.00 47.19 84 ARG A N 1
ATOM 624 C CA . ARG A 1 84 ? -44.679 20.381 20.264 1.00 47.19 84 ARG A CA 1
ATOM 625 C C . ARG A 1 84 ? -46.166 20.263 19.909 1.00 47.19 84 ARG A C 1
ATOM 627 O O . ARG A 1 84 ? -46.915 19.560 20.587 1.00 47.19 84 ARG A O 1
ATOM 634 N N . VAL A 1 85 ? -46.596 21.009 18.891 1.00 62.75 85 VAL A N 1
ATOM 635 C CA . VAL A 1 85 ? -47.948 20.930 18.321 1.00 62.75 85 VAL A CA 1
ATOM 636 C C . VAL A 1 85 ? -48.138 19.518 17.741 1.00 62.75 85 VAL A C 1
ATOM 638 O O . VAL A 1 85 ? -47.196 19.008 17.135 1.00 62.75 85 VAL A O 1
ATOM 641 N N . PRO A 1 86 ? -49.292 18.852 17.942 1.00 49.94 86 PRO A N 1
ATOM 642 C CA . PRO A 1 86 ? -49.528 17.519 17.401 1.00 49.94 86 PRO A CA 1
ATOM 643 C C . PRO A 1 86 ? -49.733 17.628 15.886 1.00 49.94 86 PRO A C 1
ATOM 645 O O . PRO A 1 86 ? -50.813 18.002 15.434 1.00 49.94 86 PRO A O 1
ATOM 648 N N . GLU A 1 87 ? -48.686 17.349 15.116 1.00 62.62 87 GLU A N 1
ATOM 649 C CA . GLU A 1 87 ? -48.788 17.113 13.676 1.00 62.62 87 GLU A CA 1
ATOM 650 C C . GLU A 1 87 ? -49.024 15.608 13.446 1.00 62.62 87 GLU A C 1
ATOM 652 O O . GLU A 1 87 ? -48.495 14.766 14.176 1.00 62.62 87 GLU A O 1
ATOM 657 N N . ASP A 1 88 ? -49.921 15.272 12.514 1.00 53.44 88 ASP A N 1
ATOM 658 C CA . ASP A 1 88 ? -50.440 13.916 12.309 1.00 53.44 88 ASP A CA 1
ATOM 659 C C . ASP A 1 88 ? -49.332 12.918 11.914 1.00 53.44 88 ASP A C 1
ATOM 661 O O . ASP A 1 88 ? -48.683 13.031 10.875 1.00 53.44 88 ASP A O 1
ATOM 665 N N . ARG A 1 89 ? -49.158 11.918 12.784 1.00 54.09 89 ARG A N 1
ATOM 666 C CA . ARG A 1 89 ? -48.097 10.903 12.812 1.00 54.09 89 ARG A CA 1
ATOM 667 C C . ARG A 1 89 ? -48.279 9.820 11.749 1.00 54.09 89 ARG A C 1
ATOM 669 O O . ARG A 1 89 ? -49.110 8.927 11.917 1.00 54.09 89 ARG A O 1
ATOM 676 N N . ALA A 1 90 ? -47.458 9.850 10.706 1.00 58.38 90 ALA A N 1
ATOM 677 C CA . ALA A 1 90 ? -47.196 8.677 9.863 1.00 58.38 90 ALA A CA 1
ATOM 678 C C . ALA A 1 90 ? -45.789 8.677 9.222 1.00 58.38 90 ALA A C 1
ATOM 680 O O . ALA A 1 90 ? -45.554 7.889 8.311 1.00 58.38 90 ALA A O 1
ATOM 681 N N . VAL A 1 91 ? -44.876 9.561 9.653 1.00 56.97 91 VAL A N 1
ATOM 682 C CA . VAL A 1 91 ? -43.576 9.793 8.982 1.00 56.97 91 VAL A CA 1
ATOM 683 C C . VAL A 1 91 ? -42.364 9.684 9.935 1.00 56.97 91 VAL A C 1
ATOM 685 O O . VAL A 1 91 ? -41.233 9.749 9.475 1.00 56.97 91 VAL A O 1
ATOM 688 N N . ASP A 1 92 ? -42.555 9.429 11.235 1.00 62.28 92 ASP A N 1
ATOM 689 C CA . ASP A 1 92 ? -41.485 9.650 12.232 1.00 62.28 92 ASP A CA 1
ATOM 690 C C . ASP A 1 92 ? -40.578 8.429 12.529 1.00 62.28 92 ASP A C 1
ATOM 692 O O . ASP A 1 92 ? -39.598 8.577 13.250 1.00 62.28 92 ASP A O 1
ATOM 696 N N . GLU A 1 93 ? -40.838 7.233 11.978 1.00 69.12 93 GLU A N 1
ATOM 697 C CA . GLU A 1 93 ? -40.009 6.041 12.285 1.00 69.12 93 GLU A CA 1
ATOM 698 C C . GLU A 1 93 ? -38.559 6.172 11.770 1.00 69.12 93 GLU A C 1
ATOM 700 O O . GLU A 1 93 ? -37.633 5.701 12.424 1.00 69.12 93 GLU A O 1
ATOM 705 N N . GLU A 1 94 ? -38.336 6.855 10.639 1.00 73.19 94 GLU A N 1
ATOM 706 C CA . GLU A 1 94 ? -36.980 7.078 10.107 1.00 73.19 94 GLU A CA 1
ATOM 707 C C . GLU A 1 94 ? -36.196 8.138 10.904 1.00 73.19 94 GLU A C 1
ATOM 709 O O . GLU A 1 94 ? -34.971 8.054 10.983 1.00 73.19 94 GLU A O 1
ATOM 714 N N . GLU A 1 95 ? -36.871 9.129 11.501 1.00 77.62 95 GLU A N 1
ATOM 715 C CA . GLU A 1 95 ? -36.203 10.140 12.336 1.00 77.62 95 GLU A CA 1
ATOM 716 C C . GLU A 1 95 ? -35.718 9.526 13.658 1.00 77.62 95 GLU A C 1
ATOM 718 O O . GLU A 1 95 ? -34.578 9.769 14.061 1.00 77.62 95 GLU A O 1
ATOM 723 N N . ASP A 1 96 ? -36.537 8.670 14.279 1.00 79.12 96 ASP A N 1
ATOM 724 C CA . ASP A 1 96 ? -36.195 8.003 15.540 1.00 79.12 96 ASP A CA 1
ATOM 725 C C . ASP A 1 96 ? -34.984 7.050 15.381 1.00 79.12 96 ASP A C 1
ATOM 727 O O . ASP A 1 96 ? -34.108 7.015 16.249 1.00 79.12 96 ASP A O 1
ATOM 731 N N . GLU A 1 97 ? -34.862 6.324 14.258 1.00 80.19 97 GLU A N 1
ATOM 732 C CA . GLU A 1 97 ? -33.713 5.433 13.998 1.00 80.19 97 GLU A CA 1
ATOM 733 C C . GLU A 1 97 ? -32.384 6.195 13.847 1.00 80.19 97 GLU A C 1
ATOM 735 O O . GLU A 1 97 ? -31.340 5.745 14.333 1.00 80.19 97 GLU A O 1
ATOM 740 N N . ILE A 1 98 ? -32.412 7.358 13.188 1.00 83.06 98 ILE A N 1
ATOM 741 C CA . ILE A 1 98 ? -31.219 8.190 12.976 1.00 83.06 98 ILE A CA 1
ATOM 742 C C . ILE A 1 98 ? -30.716 8.753 14.310 1.00 83.06 98 ILE A C 1
ATOM 744 O O . ILE A 1 98 ? -29.505 8.769 14.560 1.00 83.06 98 ILE A O 1
ATOM 748 N N . ASP A 1 99 ? -31.635 9.183 15.176 1.00 85.50 99 ASP A N 1
ATOM 749 C CA . ASP A 1 99 ? -31.307 9.702 16.502 1.00 85.50 99 ASP A CA 1
ATOM 750 C C . ASP A 1 99 ? -30.728 8.606 17.416 1.00 85.50 99 ASP A C 1
ATOM 752 O O . ASP A 1 99 ? -29.757 8.851 18.142 1.00 85.50 99 ASP A O 1
ATOM 756 N N . GLU A 1 100 ? -31.257 7.377 17.349 1.00 86.00 100 GLU A N 1
ATOM 757 C CA . GLU A 1 100 ? -30.702 6.226 18.072 1.00 86.00 100 GLU A CA 1
ATOM 758 C C . GLU A 1 100 ? -29.287 5.865 17.599 1.00 86.00 100 GLU A C 1
ATOM 760 O O . GLU A 1 100 ? -28.400 5.638 18.431 1.00 86.00 100 GLU A O 1
ATOM 765 N N . GLU A 1 101 ? -29.044 5.834 16.283 1.00 87.50 101 GLU A N 1
ATOM 766 C CA . GLU A 1 101 ? -27.711 5.568 15.735 1.00 87.50 101 GLU A CA 1
ATOM 767 C C . GLU A 1 101 ? -26.719 6.639 16.201 1.00 87.50 101 GLU A C 1
ATOM 769 O O . GLU A 1 101 ? -25.685 6.296 16.775 1.00 87.50 101 GLU A O 1
ATOM 774 N N . LEU A 1 102 ? -27.057 7.925 16.049 1.00 88.19 102 LEU A N 1
ATOM 775 C CA . LEU A 1 102 ? -26.221 9.040 16.507 1.00 88.19 102 LEU A CA 1
ATOM 776 C C . LEU A 1 102 ? -25.896 8.943 18.002 1.00 88.19 102 LEU A C 1
ATOM 778 O O . LEU A 1 102 ? -24.742 9.119 18.397 1.00 88.19 102 LEU A O 1
ATOM 782 N N . PHE A 1 103 ? -26.880 8.609 18.836 1.00 88.25 103 PHE A N 1
ATOM 783 C CA . PHE A 1 103 ? -26.680 8.452 20.275 1.00 88.25 103 PHE A CA 1
ATOM 784 C C . PHE A 1 103 ? -25.732 7.297 20.632 1.00 88.25 103 PHE A C 1
ATOM 786 O O . PHE A 1 103 ? -24.934 7.396 21.573 1.00 88.25 103 PHE A O 1
ATOM 793 N N . LEU A 1 104 ? -25.796 6.184 19.898 1.00 89.88 104 LEU A N 1
ATOM 794 C CA . LEU A 1 104 ? -24.860 5.074 20.071 1.00 89.88 104 LEU A CA 1
ATOM 795 C C . LEU A 1 104 ? -23.456 5.457 19.613 1.00 89.88 104 LEU A C 1
ATOM 797 O O . LEU A 1 104 ? -22.492 5.147 20.316 1.00 89.88 104 LEU A O 1
ATOM 801 N N . GLU A 1 105 ? -23.338 6.180 18.502 1.00 89.38 105 GLU A N 1
ATOM 802 C CA . GLU A 1 105 ? -22.055 6.667 18.001 1.00 89.38 105 GLU A CA 1
ATOM 803 C C . GLU A 1 105 ? -21.388 7.646 18.965 1.00 89.38 105 GLU A C 1
ATOM 805 O O . GLU A 1 105 ? -20.181 7.552 19.186 1.00 89.38 105 GLU A O 1
ATOM 810 N N . GLU A 1 106 ? -22.156 8.515 19.629 1.00 87.94 106 GLU A N 1
ATOM 811 C CA . GLU A 1 106 ? -21.648 9.381 20.703 1.00 87.94 106 GLU A CA 1
ATOM 812 C C . GLU A 1 106 ? -21.089 8.579 21.888 1.00 87.94 106 GLU A C 1
ATOM 814 O O . GLU A 1 106 ? -20.139 9.002 22.551 1.00 87.94 106 GLU A O 1
ATOM 819 N N . ARG A 1 107 ? -21.638 7.387 22.141 1.00 87.88 107 ARG A N 1
ATOM 820 C CA . ARG A 1 107 ? -21.112 6.426 23.126 1.00 87.88 107 ARG A CA 1
ATOM 821 C C . ARG A 1 107 ? -20.003 5.544 22.559 1.00 87.88 107 ARG A C 1
ATOM 823 O O . ARG A 1 107 ? -19.460 4.700 23.275 1.00 87.88 107 ARG A O 1
ATOM 830 N N . GLY A 1 108 ? -19.664 5.734 21.288 1.00 90.12 108 GLY A N 1
ATOM 831 C CA . GLY A 1 108 ? -18.705 4.936 20.553 1.00 90.12 108 GLY A CA 1
ATOM 832 C C . GLY A 1 108 ? -19.129 3.479 20.446 1.00 90.12 108 GLY A C 1
ATOM 833 O O . GLY A 1 108 ? -18.252 2.631 20.569 1.00 90.12 108 GLY A O 1
ATOM 834 N N . ILE A 1 109 ? -20.429 3.208 20.297 1.00 93.31 109 ILE A N 1
ATOM 835 C CA . ILE A 1 109 ? -21.051 1.913 19.992 1.00 93.31 109 ILE A CA 1
ATOM 836 C C . ILE A 1 109 ? -21.561 1.984 18.552 1.00 93.31 109 ILE A C 1
ATOM 838 O O . ILE A 1 109 ? -22.200 2.958 18.174 1.00 93.31 109 ILE A O 1
ATOM 842 N N . TYR A 1 110 ? -21.299 0.953 17.748 1.00 95.38 110 TYR A N 1
ATOM 843 C CA . TYR A 1 110 ? -21.680 0.946 16.334 1.00 95.38 110 TYR A CA 1
ATOM 844 C C . TYR A 1 110 ? -22.684 -0.165 16.046 1.00 95.38 110 TYR A C 1
ATOM 846 O O . TYR A 1 110 ? -22.523 -1.299 16.505 1.00 95.38 110 TYR A O 1
ATOM 854 N N . ILE A 1 111 ? -23.703 0.145 15.248 1.00 94.69 111 ILE A N 1
ATOM 855 C CA . ILE A 1 111 ? -24.699 -0.834 14.814 1.00 94.69 111 ILE A CA 1
ATOM 856 C C . ILE A 1 111 ? -24.076 -1.718 13.729 1.00 94.69 111 ILE A C 1
ATOM 858 O O . ILE A 1 111 ? -23.614 -1.239 12.695 1.00 94.69 111 ILE A O 1
ATOM 862 N N . GLY A 1 112 ? -24.043 -3.032 13.950 1.00 94.94 112 GLY A N 1
ATOM 863 C CA . GLY A 1 112 ? -23.562 -3.974 12.943 1.00 94.94 112 GLY A CA 1
ATOM 864 C C . GLY A 1 112 ? -23.120 -5.327 13.487 1.00 94.94 112 GLY A C 1
ATOM 865 O O . GLY A 1 112 ? -22.851 -5.517 14.669 1.00 94.94 112 GLY A O 1
ATOM 866 N N . SER A 1 113 ? -23.021 -6.306 12.587 1.00 96.00 113 SER A N 1
ATOM 867 C CA . SER A 1 113 ? -22.447 -7.617 12.899 1.00 96.00 113 SER A CA 1
ATOM 868 C C . SER A 1 113 ? -20.974 -7.645 12.502 1.00 96.00 113 SER A C 1
ATOM 870 O O . SER A 1 113 ? -20.650 -7.658 11.313 1.00 96.00 113 SER A O 1
ATOM 872 N N . TYR A 1 114 ? -20.077 -7.728 13.488 1.00 96.56 114 TYR A N 1
ATOM 873 C CA . TYR A 1 114 ? -18.635 -7.875 13.252 1.00 96.56 114 TYR A CA 1
ATOM 874 C C . TYR A 1 114 ? -18.316 -9.045 12.310 1.00 96.56 114 TYR A C 1
ATOM 876 O O . TYR A 1 114 ? -17.534 -8.900 11.375 1.00 96.56 114 TYR A O 1
ATOM 884 N N . LYS A 1 115 ? -18.993 -10.190 12.478 1.00 97.12 115 LYS A N 1
ATOM 885 C CA . LYS A 1 115 ? -18.807 -11.371 11.615 1.00 97.12 115 LYS A CA 1
ATOM 886 C C . LYS A 1 115 ? -19.129 -11.076 10.150 1.00 97.12 115 LYS A C 1
ATOM 888 O O . LYS A 1 115 ? -18.411 -11.537 9.266 1.00 97.12 115 LYS A O 1
ATOM 893 N N . TYR A 1 116 ? -20.196 -10.317 9.901 1.00 96.62 116 TYR A N 1
ATOM 894 C CA . TYR A 1 116 ? -20.572 -9.908 8.550 1.00 96.62 116 TYR A CA 1
ATOM 895 C C . TYR A 1 116 ? -19.527 -8.964 7.952 1.00 96.62 116 TYR A C 1
ATOM 897 O O . TYR A 1 116 ? -19.085 -9.178 6.828 1.00 96.62 116 TYR A O 1
ATOM 905 N N . LEU A 1 117 ? -19.070 -7.976 8.724 1.00 96.44 117 LEU A N 1
ATOM 906 C CA . LEU A 1 117 ? -18.073 -7.009 8.273 1.00 96.44 117 LEU A CA 1
ATOM 907 C C . LEU A 1 117 ? -16.718 -7.670 7.967 1.00 96.44 117 LEU A C 1
ATOM 909 O O . LEU A 1 117 ? -16.133 -7.412 6.918 1.00 96.44 117 LEU A O 1
ATOM 913 N N . VAL A 1 118 ? -16.257 -8.585 8.827 1.00 97.69 118 VAL A N 1
ATOM 914 C CA . VAL A 1 118 ? -15.058 -9.409 8.590 1.00 97.69 118 VAL A CA 1
ATOM 915 C C . VAL A 1 118 ? -15.235 -10.265 7.340 1.00 97.69 118 VAL A C 1
ATOM 917 O O . VAL A 1 118 ? -14.342 -10.296 6.497 1.00 97.69 118 VAL A O 1
ATOM 920 N N . SER A 1 119 ? -16.391 -10.921 7.181 1.00 97.81 119 SER A N 1
ATOM 921 C CA . SER A 1 119 ? -16.699 -11.714 5.986 1.00 97.81 119 SER A CA 1
ATOM 922 C C . SER A 1 119 ? -16.653 -10.861 4.719 1.00 97.81 119 SER A C 1
ATOM 924 O O . SER A 1 119 ? -16.021 -11.266 3.746 1.00 97.81 119 SER A O 1
ATOM 926 N N . LEU A 1 120 ? -17.231 -9.661 4.740 1.00 97.44 120 LEU A N 1
ATOM 927 C CA . LEU A 1 120 ? -17.169 -8.731 3.618 1.00 97.44 120 LEU A CA 1
ATOM 928 C C . LEU A 1 120 ? -15.722 -8.298 3.343 1.00 97.44 120 LEU A C 1
ATOM 930 O O . LEU A 1 120 ? -15.300 -8.277 2.190 1.00 97.44 120 LEU A O 1
ATOM 934 N N . TYR A 1 121 ? -14.929 -8.033 4.385 1.00 97.56 121 TYR A N 1
ATOM 935 C CA . TYR A 1 121 ? -13.521 -7.662 4.249 1.00 97.56 121 TYR A CA 1
ATOM 936 C C . TYR A 1 121 ? -12.655 -8.784 3.649 1.00 97.56 121 TYR A C 1
ATOM 938 O O . TYR A 1 121 ? -11.688 -8.485 2.948 1.00 97.56 121 TYR A O 1
ATOM 946 N N . THR A 1 122 ? -13.025 -10.067 3.804 1.00 97.88 122 THR A N 1
ATOM 947 C CA . THR A 1 122 ? -12.323 -11.184 3.131 1.00 97.88 122 THR A CA 1
ATOM 948 C C . THR A 1 122 ? -12.339 -11.088 1.601 1.00 97.88 122 THR A C 1
ATOM 950 O O . THR A 1 122 ? -11.472 -11.660 0.939 1.00 97.88 122 THR A O 1
ATOM 953 N N . LEU A 1 123 ? -13.248 -10.295 1.023 1.00 97.88 123 LEU A N 1
ATOM 954 C CA . LEU A 1 123 ? -13.259 -9.987 -0.406 1.00 97.88 123 LEU A CA 1
ATOM 955 C C . LEU A 1 123 ? -11.992 -9.235 -0.844 1.00 97.88 123 LEU A C 1
ATOM 957 O O . LEU A 1 123 ? -11.522 -9.435 -1.962 1.00 97.88 123 LEU A O 1
ATOM 961 N N . VAL A 1 124 ? -11.398 -8.410 0.027 1.00 98.12 124 VAL A N 1
ATOM 962 C CA . VAL A 1 124 ? -10.202 -7.614 -0.290 1.00 98.12 124 VAL A CA 1
ATOM 963 C C . VAL A 1 124 ? -9.012 -8.499 -0.684 1.00 98.12 124 VAL A C 1
ATOM 965 O O . VAL A 1 124 ? -8.531 -8.335 -1.810 1.00 98.12 124 VAL A O 1
ATOM 968 N N . PRO A 1 125 ? -8.524 -9.442 0.153 1.00 98.25 125 PRO A N 1
ATOM 969 C CA . PRO A 1 125 ? -7.435 -10.327 -0.250 1.00 98.25 125 PRO A CA 1
ATOM 970 C C . PRO A 1 125 ? -7.802 -11.191 -1.455 1.00 98.25 125 PRO A C 1
ATOM 972 O O . PRO A 1 125 ? -6.964 -11.347 -2.333 1.00 98.25 125 PRO A O 1
ATOM 975 N N . VAL A 1 126 ? -9.042 -11.684 -1.557 1.00 98.31 126 VAL A N 1
ATOM 976 C CA . VAL A 1 126 ? -9.478 -12.505 -2.702 1.00 98.31 126 VAL A CA 1
ATOM 977 C C . VAL A 1 126 ? -9.338 -11.739 -4.018 1.00 98.31 126 VAL A C 1
ATOM 979 O O . VAL A 1 126 ? -8.717 -12.244 -4.954 1.00 98.31 126 VAL A O 1
ATOM 982 N N . VAL A 1 127 ? -9.846 -10.504 -4.089 1.00 98.31 127 VAL A N 1
ATOM 983 C CA . VAL A 1 127 ? -9.734 -9.672 -5.297 1.00 98.31 127 VAL A CA 1
ATOM 984 C C . VAL A 1 127 ? -8.278 -9.314 -5.590 1.00 98.31 127 VAL A C 1
ATOM 986 O O . VAL A 1 127 ? -7.860 -9.361 -6.746 1.00 98.31 127 VAL A O 1
ATOM 989 N N . CYS A 1 128 ? -7.480 -9.002 -4.566 1.00 98.06 128 CYS A N 1
ATOM 990 C CA . CYS A 1 128 ? -6.068 -8.679 -4.761 1.00 98.06 128 CYS A CA 1
ATOM 991 C C . CYS A 1 128 ? -5.266 -9.877 -5.276 1.00 98.06 128 CYS A C 1
ATOM 993 O O . CYS A 1 128 ? -4.477 -9.727 -6.204 1.00 98.06 128 CYS A O 1
ATOM 995 N N . THR A 1 129 ? -5.481 -11.065 -4.710 1.00 98.12 129 THR A N 1
ATOM 996 C CA . THR A 1 129 ? -4.851 -12.310 -5.155 1.00 98.12 129 THR A CA 1
ATOM 997 C C . THR A 1 129 ? -5.275 -12.650 -6.580 1.00 98.12 129 THR A C 1
ATOM 999 O O . THR A 1 129 ? -4.424 -12.973 -7.404 1.00 98.12 129 THR A O 1
ATOM 1002 N N . PHE A 1 130 ? -6.563 -12.511 -6.904 1.00 98.38 130 PHE A N 1
ATOM 1003 C CA . PHE A 1 130 ? -7.068 -12.718 -8.259 1.00 98.38 130 PHE A CA 1
ATOM 1004 C C . PHE A 1 130 ? -6.416 -11.764 -9.271 1.00 98.38 130 PHE A C 1
ATOM 1006 O O . PHE A 1 130 ? -5.893 -12.212 -10.291 1.00 98.38 130 PHE A O 1
ATOM 1013 N N . LEU A 1 131 ? -6.367 -10.462 -8.967 1.00 98.19 131 LEU A N 1
ATOM 1014 C CA . LEU A 1 131 ? -5.695 -9.475 -9.813 1.00 98.19 131 LEU A CA 1
ATOM 1015 C C . LEU A 1 131 ? -4.196 -9.771 -9.951 1.00 98.19 131 LEU A C 1
ATOM 1017 O O . LEU A 1 131 ? -3.649 -9.677 -11.048 1.00 98.19 131 LEU A O 1
ATOM 1021 N N . TRP A 1 132 ? -3.531 -10.143 -8.858 1.00 97.94 132 TRP A N 1
ATOM 1022 C CA . TRP A 1 132 ? -2.113 -10.491 -8.869 1.00 97.94 132 TRP A CA 1
ATOM 1023 C C . TRP A 1 132 ? -1.839 -11.686 -9.789 1.00 97.94 132 TRP A C 1
ATOM 1025 O O . TRP A 1 132 ? -0.903 -11.631 -10.583 1.00 97.94 132 TRP A O 1
ATOM 1035 N N . PHE A 1 133 ? -2.689 -12.720 -9.767 1.00 98.06 133 PHE A N 1
ATOM 1036 C CA . PHE A 1 133 ? -2.591 -13.843 -10.704 1.00 98.06 133 PHE A CA 1
ATOM 1037 C C . PHE A 1 133 ? -2.807 -13.407 -12.154 1.00 98.06 133 PHE A C 1
ATOM 1039 O O . PHE A 1 133 ? -2.015 -13.788 -13.013 1.00 98.06 133 PHE A O 1
ATOM 1046 N N . ILE A 1 134 ? -3.815 -12.573 -12.437 1.00 98.00 134 ILE A N 1
ATOM 1047 C CA . ILE A 1 134 ? -4.020 -12.025 -13.788 1.00 98.00 134 ILE A CA 1
ATOM 1048 C C . ILE A 1 134 ? -2.749 -11.321 -14.273 1.00 98.00 134 ILE A C 1
ATOM 1050 O O . ILE A 1 134 ? -2.279 -11.595 -15.374 1.00 98.00 134 ILE A O 1
ATOM 1054 N N . LEU A 1 135 ? -2.160 -10.457 -13.443 1.00 97.38 135 LEU A N 1
ATOM 1055 C CA . LEU A 1 135 ? -0.937 -9.738 -13.792 1.00 97.38 135 LEU A CA 1
ATOM 1056 C C . LEU A 1 135 ? 0.274 -10.670 -13.926 1.00 97.38 135 LEU A C 1
ATOM 1058 O O . LEU A 1 135 ? 1.120 -10.423 -14.778 1.00 97.38 135 LEU A O 1
ATOM 1062 N N . ALA A 1 136 ? 0.366 -11.746 -13.143 1.00 96.56 136 ALA A N 1
ATOM 1063 C CA . ALA A 1 136 ? 1.432 -12.743 -13.254 1.00 96.56 136 ALA A CA 1
ATOM 1064 C C . ALA A 1 136 ? 1.405 -13.497 -14.595 1.00 96.56 136 ALA A C 1
ATOM 1066 O O . ALA A 1 136 ? 2.458 -13.763 -15.177 1.00 96.56 136 ALA A O 1
ATOM 1067 N N . PHE A 1 137 ? 0.211 -13.799 -15.111 1.00 96.56 137 PHE A N 1
ATOM 1068 C CA . PHE A 1 137 ? 0.031 -14.473 -16.401 1.00 96.56 137 PHE A CA 1
ATOM 1069 C C . PHE A 1 137 ? -0.052 -13.516 -17.596 1.00 96.56 137 PHE A C 1
ATOM 1071 O O . PHE A 1 137 ? -0.027 -13.971 -18.740 1.00 96.56 137 PHE A O 1
ATOM 1078 N N . LEU A 1 138 ? -0.117 -12.203 -17.360 1.00 95.81 138 LEU A N 1
ATOM 1079 C CA . LEU A 1 138 ? -0.289 -11.216 -18.423 1.00 95.81 138 LEU A CA 1
ATOM 1080 C C . LEU A 1 138 ? 0.879 -11.211 -19.428 1.00 95.81 138 LEU A C 1
ATOM 1082 O O . LEU A 1 138 ? 0.601 -11.266 -20.628 1.00 95.81 138 LEU A O 1
ATOM 1086 N N . PRO A 1 139 ? 2.166 -11.204 -19.012 1.00 94.56 139 PRO A N 1
ATOM 1087 C CA . PRO A 1 139 ? 3.244 -11.130 -19.986 1.00 94.56 139 PRO A CA 1
ATOM 1088 C C . PRO A 1 139 ? 3.367 -12.302 -20.969 1.00 94.56 139 PRO A C 1
ATOM 1090 O O . PRO A 1 139 ? 3.505 -12.032 -22.164 1.00 94.56 139 PRO A O 1
ATOM 1093 N N . PRO A 1 140 ? 3.294 -13.584 -20.546 1.00 93.44 140 PRO A N 1
ATOM 1094 C CA . PRO A 1 140 ? 3.401 -14.699 -21.479 1.00 93.44 140 PRO A CA 1
ATOM 1095 C C . PRO A 1 140 ? 2.195 -14.759 -22.415 1.00 93.44 140 PRO A C 1
ATOM 1097 O O . PRO A 1 140 ? 2.349 -15.191 -23.552 1.00 93.44 140 PRO A O 1
ATOM 1100 N N . LEU A 1 141 ? 1.020 -14.301 -21.962 1.00 95.06 141 LEU A N 1
ATOM 1101 C CA . LEU A 1 141 ? -0.198 -14.291 -22.767 1.00 95.06 141 LEU A CA 1
ATOM 1102 C C . LEU A 1 141 ? -0.153 -13.234 -23.879 1.00 95.06 141 LEU A C 1
ATOM 1104 O O . LEU A 1 141 ? -0.608 -13.504 -24.986 1.00 95.06 141 LEU A O 1
ATOM 1108 N N . LEU A 1 142 ? 0.376 -12.040 -23.589 1.00 95.81 142 LEU A N 1
ATOM 1109 C CA . LEU A 1 142 ? 0.371 -10.922 -24.538 1.00 95.81 142 LEU A CA 1
ATOM 1110 C C . LEU A 1 142 ? 1.630 -10.854 -25.410 1.00 95.81 142 LEU A C 1
ATOM 1112 O O . LEU A 1 142 ? 1.519 -10.646 -26.616 1.00 95.81 142 LEU A O 1
ATOM 1116 N N . TRP A 1 143 ? 2.821 -11.042 -24.833 1.00 93.19 143 TRP A N 1
ATOM 1117 C CA . TRP A 1 143 ? 4.090 -10.752 -25.522 1.00 93.19 143 TRP A CA 1
ATOM 1118 C C . TRP A 1 143 ? 4.943 -11.985 -25.825 1.00 93.19 143 TRP A C 1
ATOM 1120 O O . TRP A 1 143 ? 6.036 -11.834 -26.365 1.00 93.19 143 TRP A O 1
ATOM 1130 N N . HIS A 1 144 ? 4.462 -13.197 -25.512 1.00 91.00 144 HIS A N 1
ATOM 1131 C CA . HIS A 1 144 ? 5.178 -14.459 -25.762 1.00 91.00 144 HIS A CA 1
ATOM 1132 C C . HIS A 1 144 ? 6.642 -14.424 -25.278 1.00 91.00 144 HIS A C 1
ATOM 1134 O O . HIS A 1 144 ? 7.546 -14.957 -25.925 1.00 91.00 144 HIS A O 1
ATOM 1140 N N . THR A 1 145 ? 6.892 -13.748 -24.152 1.00 84.75 145 THR A N 1
ATOM 1141 C CA . THR A 1 145 ? 8.245 -13.499 -23.653 1.00 84.75 145 THR A CA 1
ATOM 1142 C C . THR A 1 145 ? 8.942 -14.820 -23.341 1.00 84.75 145 THR A C 1
ATOM 1144 O O . THR A 1 145 ? 8.377 -15.683 -22.665 1.00 84.75 145 THR A O 1
ATOM 1147 N N . GLN A 1 146 ? 10.178 -14.988 -23.815 1.00 82.44 146 GLN A N 1
ATOM 1148 C CA . GLN A 1 146 ? 10.945 -16.195 -23.519 1.00 82.44 146 GLN A CA 1
ATOM 1149 C C . GLN A 1 146 ? 11.219 -16.263 -22.016 1.00 82.44 146 GLN A C 1
ATOM 1151 O O . GLN A 1 146 ? 11.825 -15.363 -21.432 1.00 82.44 146 GLN A O 1
ATOM 1156 N N . THR A 1 147 ? 10.768 -17.340 -21.378 1.00 83.31 147 THR A N 1
ATOM 1157 C CA . THR A 1 147 ? 11.043 -17.569 -19.962 1.00 83.31 147 THR A CA 1
ATOM 1158 C C . THR A 1 147 ? 12.537 -17.842 -19.785 1.00 83.31 147 THR A C 1
ATOM 1160 O O . THR A 1 147 ? 13.045 -18.784 -20.404 1.00 83.31 147 THR A O 1
ATOM 1163 N N . PRO A 1 148 ? 13.260 -17.065 -18.959 1.00 82.44 148 PRO A N 1
ATOM 1164 C CA . PRO A 1 148 ? 14.664 -17.335 -18.693 1.00 82.44 148 PRO A CA 1
ATOM 1165 C C . PRO A 1 148 ? 14.822 -18.717 -18.049 1.00 82.44 148 PRO A C 1
ATOM 1167 O O . PRO A 1 148 ? 13.958 -19.167 -17.294 1.00 82.44 148 PRO A O 1
ATOM 1170 N N . ALA A 1 149 ? 15.933 -19.392 -18.349 1.00 82.00 149 ALA A N 1
ATOM 1171 C CA . ALA A 1 149 ? 16.242 -20.687 -17.753 1.00 82.00 149 ALA A CA 1
ATOM 1172 C C . ALA A 1 149 ? 16.278 -20.589 -16.212 1.00 82.00 149 ALA A C 1
ATOM 1174 O O . ALA A 1 149 ? 16.696 -19.569 -15.660 1.00 82.00 149 ALA A O 1
ATOM 1175 N N . TYR A 1 150 ? 15.802 -21.648 -15.542 1.00 76.88 150 TYR A N 1
ATOM 1176 C CA . TYR A 1 150 ? 15.666 -21.785 -14.082 1.00 76.88 150 TYR A CA 1
ATOM 1177 C C . TYR A 1 150 ? 16.819 -21.134 -13.289 1.00 76.88 150 TYR A C 1
ATOM 1179 O O . TYR A 1 150 ? 17.977 -21.313 -13.674 1.00 76.88 150 TYR A O 1
ATOM 1187 N N . PRO A 1 151 ? 16.548 -20.433 -12.161 1.00 82.25 151 PRO A N 1
ATOM 1188 C CA . PRO A 1 151 ? 15.372 -20.569 -11.282 1.00 82.25 151 PRO A CA 1
ATOM 1189 C C . PRO A 1 151 ? 14.365 -19.388 -11.276 1.00 82.25 151 PRO A C 1
ATOM 1191 O O . PRO A 1 151 ? 13.700 -19.155 -10.264 1.00 82.25 151 PRO A O 1
ATOM 1194 N N . ALA A 1 152 ? 14.230 -18.618 -12.358 1.00 83.12 152 ALA A N 1
ATOM 1195 C CA . ALA A 1 152 ? 13.218 -17.552 -12.425 1.00 83.12 152 ALA A CA 1
ATOM 1196 C C . ALA A 1 152 ? 11.784 -18.116 -12.278 1.00 83.12 152 ALA A C 1
ATOM 1198 O O . ALA A 1 152 ? 11.512 -19.192 -12.816 1.00 83.12 152 ALA A O 1
ATOM 1199 N N . PRO A 1 153 ? 10.849 -17.430 -11.586 1.00 92.44 153 PRO A N 1
ATOM 1200 C CA . PRO A 1 153 ? 10.906 -16.051 -11.070 1.00 92.44 153 PRO A CA 1
ATOM 1201 C C . PRO A 1 153 ? 11.247 -15.925 -9.567 1.00 92.44 153 PRO A C 1
ATOM 1203 O O . PRO A 1 153 ? 10.993 -14.890 -8.945 1.00 92.44 153 PRO A O 1
ATOM 1206 N N . PHE A 1 154 ? 11.745 -16.992 -8.933 1.00 94.50 154 PHE A N 1
ATOM 1207 C CA . PHE A 1 154 ? 11.887 -17.035 -7.473 1.00 94.50 154 PHE A CA 1
ATOM 1208 C C . PHE A 1 154 ? 12.888 -16.005 -6.904 1.00 94.50 154 PHE A C 1
ATOM 1210 O O . PHE A 1 154 ? 12.540 -15.330 -5.930 1.00 94.50 154 PHE A O 1
ATOM 1217 N N . PRO A 1 155 ? 14.092 -15.807 -7.486 1.00 95.50 155 PRO A N 1
ATOM 1218 C CA . PRO A 1 155 ? 15.034 -14.798 -7.000 1.00 95.50 155 PRO A CA 1
ATOM 1219 C C . PRO A 1 155 ? 14.475 -13.375 -7.066 1.00 95.50 155 PRO A C 1
ATOM 1221 O O . PRO A 1 155 ? 14.686 -12.591 -6.143 1.00 95.50 155 PRO A O 1
ATOM 1224 N N . GLU A 1 156 ? 13.750 -13.044 -8.137 1.00 95.88 156 GLU A N 1
ATOM 1225 C CA . GLU A 1 156 ? 13.134 -11.733 -8.339 1.00 95.88 156 GLU A CA 1
ATOM 1226 C C . GLU A 1 156 ? 12.107 -11.435 -7.240 1.00 95.88 156 GLU A C 1
ATOM 1228 O O . GLU A 1 156 ? 12.150 -10.373 -6.615 1.00 95.88 156 GLU A O 1
ATOM 1233 N N . LEU A 1 157 ? 11.229 -12.401 -6.952 1.00 97.06 157 LEU A N 1
ATOM 1234 C CA . LEU A 1 157 ? 10.231 -12.291 -5.888 1.00 97.06 157 LEU A CA 1
ATOM 1235 C C . LEU A 1 157 ? 10.879 -12.157 -4.501 1.00 97.06 157 LEU A C 1
ATOM 1237 O O . LEU A 1 157 ? 10.491 -11.289 -3.716 1.00 97.06 157 LEU A O 1
ATOM 1241 N N . LEU A 1 158 ? 11.884 -12.979 -4.190 1.00 97.38 158 LEU A N 1
ATOM 1242 C CA . LEU A 1 158 ? 12.545 -12.979 -2.881 1.00 97.38 158 LEU A CA 1
ATOM 1243 C C . LEU A 1 158 ? 13.345 -11.691 -2.640 1.00 97.38 158 LEU A C 1
ATOM 1245 O O . LEU A 1 158 ? 13.245 -11.078 -1.575 1.00 97.38 158 LEU A O 1
ATOM 1249 N N . ILE A 1 159 ? 14.108 -11.228 -3.634 1.00 97.44 159 ILE A N 1
ATOM 1250 C CA . ILE A 1 159 ? 14.856 -9.968 -3.522 1.00 97.44 159 ILE A CA 1
ATOM 1251 C C . ILE A 1 159 ? 13.895 -8.783 -3.426 1.00 97.44 159 ILE A C 1
ATOM 1253 O O . ILE A 1 159 ? 14.094 -7.902 -2.593 1.00 97.44 159 ILE A O 1
ATOM 1257 N N . SER A 1 160 ? 12.811 -8.767 -4.202 1.00 97.75 160 SER A N 1
ATOM 1258 C CA . SER A 1 160 ? 11.856 -7.668 -4.099 1.00 97.75 160 SER A CA 1
ATOM 1259 C C . SER A 1 160 ? 11.149 -7.609 -2.747 1.00 97.75 160 SER A C 1
ATOM 1261 O O . SER A 1 160 ? 10.994 -6.524 -2.187 1.00 97.75 160 SER A O 1
ATOM 1263 N N . THR A 1 161 ? 10.694 -8.751 -2.227 1.00 98.19 161 THR A N 1
ATOM 1264 C CA . THR A 1 161 ? 9.988 -8.802 -0.939 1.00 98.19 161 THR A CA 1
ATOM 1265 C C . THR A 1 161 ? 10.930 -8.462 0.213 1.00 98.19 161 THR A C 1
ATOM 1267 O O . THR A 1 161 ? 10.558 -7.694 1.095 1.00 98.19 161 THR A O 1
ATOM 1270 N N . SER A 1 162 ? 12.180 -8.934 0.181 1.00 98.38 162 SER A N 1
ATOM 1271 C CA . SER A 1 162 ? 13.187 -8.588 1.195 1.00 98.38 162 SER A CA 1
ATOM 1272 C C . SER A 1 162 ? 13.556 -7.100 1.192 1.00 98.38 162 SER A C 1
ATOM 1274 O O . SER A 1 162 ? 13.617 -6.491 2.260 1.00 98.38 162 SER A O 1
ATOM 1276 N N . LEU A 1 163 ? 13.735 -6.478 0.021 1.00 98.25 163 LEU A N 1
ATOM 1277 C CA . LEU A 1 163 ? 14.002 -5.038 -0.082 1.00 98.25 163 LEU A CA 1
ATOM 1278 C C . LEU A 1 163 ? 12.790 -4.193 0.327 1.00 98.25 163 LEU A C 1
ATOM 1280 O O . LEU A 1 163 ? 12.957 -3.144 0.955 1.00 98.25 163 LEU A O 1
ATOM 1284 N N . TRP A 1 164 ? 11.575 -4.659 0.030 1.00 98.25 164 TRP A N 1
ATOM 1285 C CA . TRP A 1 164 ? 10.352 -4.052 0.549 1.00 98.25 164 TRP A CA 1
ATOM 1286 C C . TRP A 1 164 ? 10.319 -4.107 2.082 1.00 98.25 164 TRP A C 1
ATOM 1288 O O . TRP A 1 164 ? 10.114 -3.076 2.724 1.00 98.25 164 TRP A O 1
ATOM 1298 N N . SER A 1 165 ? 10.595 -5.272 2.675 1.00 98.19 165 SER A N 1
ATOM 1299 C CA . SER A 1 165 ? 10.609 -5.461 4.131 1.00 98.19 165 SER A CA 1
ATOM 1300 C C . SER A 1 165 ? 11.678 -4.605 4.802 1.00 98.19 165 SER A C 1
ATOM 1302 O O . SER A 1 165 ? 11.407 -3.966 5.815 1.00 98.19 165 SER A O 1
ATOM 1304 N N . LEU A 1 166 ? 12.871 -4.510 4.208 1.00 98.25 166 LEU A N 1
ATOM 1305 C CA . LEU A 1 166 ? 13.928 -3.614 4.674 1.00 98.25 166 LEU A CA 1
ATOM 1306 C C . LEU A 1 166 ? 13.470 -2.150 4.652 1.00 98.25 166 LEU A C 1
ATOM 1308 O O . LEU A 1 166 ? 13.656 -1.430 5.630 1.00 98.25 166 LEU A O 1
ATOM 1312 N N . SER A 1 167 ? 12.835 -1.713 3.558 1.00 97.94 167 SER A N 1
ATOM 1313 C CA . SER A 1 167 ? 12.260 -0.368 3.460 1.00 97.94 167 SER A CA 1
ATOM 1314 C C . SER A 1 167 ? 11.225 -0.123 4.559 1.00 97.94 167 SER A C 1
ATOM 1316 O O . SER A 1 167 ? 11.254 0.927 5.203 1.00 97.94 167 SER A O 1
ATOM 1318 N N . HIS A 1 168 ? 10.343 -1.097 4.800 1.00 96.50 168 HIS A N 1
ATOM 1319 C CA . HIS A 1 168 ? 9.301 -1.023 5.817 1.00 96.50 168 HIS A CA 1
ATOM 1320 C C . HIS A 1 168 ? 9.886 -0.910 7.232 1.00 96.50 168 HIS A C 1
ATOM 1322 O O . HIS A 1 168 ? 9.529 0.013 7.963 1.00 96.50 168 HIS A O 1
ATOM 1328 N N . LEU A 1 169 ? 10.849 -1.764 7.590 1.00 97.25 169 LEU A N 1
ATOM 1329 C CA . LEU A 1 169 ? 11.521 -1.737 8.894 1.00 97.25 169 LEU A CA 1
ATOM 1330 C C . LEU A 1 169 ? 12.303 -0.439 9.131 1.00 97.25 169 LEU A C 1
ATOM 1332 O O . LEU A 1 169 ? 12.372 0.039 10.260 1.00 97.25 169 LEU A O 1
ATOM 1336 N N . LEU A 1 170 ? 12.854 0.164 8.073 1.00 97.19 170 LEU A N 1
ATOM 1337 C CA . LEU A 1 170 ? 13.570 1.438 8.158 1.00 97.19 170 LEU A CA 1
ATOM 1338 C C . LEU A 1 170 ? 12.648 2.664 8.267 1.00 97.19 170 LEU A C 1
ATOM 1340 O O . LEU A 1 170 ? 13.128 3.752 8.578 1.00 97.19 170 LEU A O 1
ATOM 1344 N N . SER A 1 171 ? 11.335 2.529 8.059 1.00 95.75 171 SER A N 1
ATOM 1345 C CA . SER A 1 171 ? 10.406 3.667 8.151 1.00 95.75 171 SER A CA 1
ATOM 1346 C C . SER A 1 171 ? 10.362 4.286 9.557 1.00 95.75 171 SER A C 1
ATOM 1348 O O . SER A 1 171 ? 10.503 5.501 9.707 1.00 95.75 171 SER A O 1
ATOM 1350 N N . THR A 1 172 ? 10.258 3.455 10.597 1.00 95.00 172 THR A N 1
ATOM 1351 C CA . THR A 1 172 ? 10.250 3.883 12.002 1.00 95.00 172 THR A CA 1
ATOM 1352 C C . THR A 1 172 ? 11.547 4.581 12.425 1.00 95.00 172 THR A C 1
ATOM 1354 O O . THR A 1 172 ? 11.450 5.703 12.923 1.00 95.00 172 THR A O 1
ATOM 1357 N N . PRO A 1 173 ? 12.756 4.015 12.220 1.00 97.44 173 PRO A N 1
ATOM 1358 C CA . PRO A 1 173 ? 13.993 4.699 12.592 1.00 97.44 173 PRO A CA 1
ATOM 1359 C C . PRO A 1 173 ? 14.217 5.991 11.793 1.00 97.44 173 PRO A C 1
ATOM 1361 O O . PRO A 1 173 ? 14.743 6.958 12.334 1.00 97.44 173 PRO A O 1
ATOM 1364 N N . LEU A 1 174 ? 13.775 6.068 10.533 1.00 95.81 174 LEU A N 1
ATOM 1365 C CA . LEU A 1 174 ? 13.823 7.328 9.782 1.00 95.81 174 LEU A CA 1
ATOM 1366 C C . LEU A 1 174 ? 12.930 8.402 10.410 1.00 95.81 174 LEU A C 1
ATOM 1368 O O . LEU A 1 174 ? 13.325 9.565 10.489 1.00 95.81 174 LEU A O 1
ATOM 1372 N N . TYR A 1 175 ? 11.735 8.026 10.869 1.00 95.94 175 TYR A N 1
ATOM 1373 C CA . TYR A 1 175 ? 10.850 8.941 11.583 1.00 95.94 175 TYR A CA 1
ATOM 1374 C C . TYR A 1 175 ? 11.433 9.375 12.929 1.00 95.94 175 TYR A C 1
ATOM 1376 O O . TYR A 1 175 ? 11.425 10.569 13.227 1.00 95.94 175 TYR A O 1
ATOM 1384 N N . THR A 1 176 ? 11.984 8.451 13.725 1.00 96.25 176 THR A N 1
ATOM 1385 C CA . THR A 1 176 ? 12.576 8.801 15.026 1.00 96.25 176 THR A CA 1
ATOM 1386 C C . THR A 1 176 ? 13.756 9.755 14.858 1.00 96.25 176 THR A C 1
ATOM 1388 O O . THR A 1 176 ? 13.797 10.777 15.542 1.00 96.25 176 THR A O 1
ATOM 1391 N N . LEU A 1 177 ? 14.643 9.501 13.890 1.00 96.81 177 LEU A N 1
ATOM 1392 C CA . LEU A 1 177 ? 15.757 10.394 13.559 1.00 96.81 177 LEU A CA 1
ATOM 1393 C C . LEU A 1 177 ? 15.275 11.781 13.118 1.00 96.81 177 LEU A C 1
ATOM 1395 O O . LEU A 1 177 ? 15.779 12.788 13.612 1.00 96.81 177 LEU A O 1
ATOM 1399 N N . ALA A 1 178 ? 14.271 11.857 12.239 1.00 96.44 178 ALA A N 1
ATOM 1400 C CA . ALA A 1 178 ? 13.711 13.139 11.814 1.00 96.44 178 ALA A CA 1
ATOM 1401 C C . ALA A 1 178 ? 13.072 13.899 12.989 1.00 96.44 178 ALA A C 1
ATOM 1403 O O . ALA A 1 178 ? 13.287 15.100 13.135 1.00 96.44 178 ALA A O 1
ATOM 1404 N N . SER A 1 179 ? 12.327 13.204 13.853 1.00 96.75 179 SER A N 1
ATOM 1405 C CA . SER A 1 179 ? 11.665 13.799 15.023 1.00 96.75 179 SER A CA 1
ATOM 1406 C C . SER A 1 179 ? 12.631 14.245 16.125 1.00 96.75 179 SER A C 1
ATOM 1408 O O . SER A 1 179 ? 12.281 15.109 16.920 1.00 96.75 179 SER A O 1
ATOM 1410 N N . ALA A 1 180 ? 13.846 13.689 16.167 1.00 97.19 180 ALA A N 1
ATOM 1411 C CA . ALA A 1 180 ? 14.876 14.100 17.118 1.00 97.19 180 ALA A CA 1
ATOM 1412 C C . ALA A 1 180 ? 15.509 15.454 16.753 1.00 97.19 180 ALA A C 1
ATOM 1414 O O . ALA A 1 180 ? 15.986 16.165 17.633 1.00 97.19 180 ALA A O 1
ATOM 1415 N N . VAL A 1 181 ? 15.525 15.804 15.463 1.00 97.62 181 VAL A N 1
ATOM 1416 C CA . VAL A 1 181 ? 16.194 17.012 14.948 1.00 97.62 181 VAL A CA 1
ATOM 1417 C C . VAL A 1 181 ? 15.199 18.131 14.636 1.00 97.62 181 VAL A C 1
ATOM 1419 O O . VAL A 1 181 ? 15.551 19.307 14.705 1.00 97.62 181 VAL A O 1
ATOM 1422 N N . LEU A 1 182 ? 13.964 17.786 14.267 1.00 97.25 182 LEU A N 1
ATOM 1423 C CA . LEU A 1 182 ? 12.999 18.716 13.682 1.00 97.25 182 L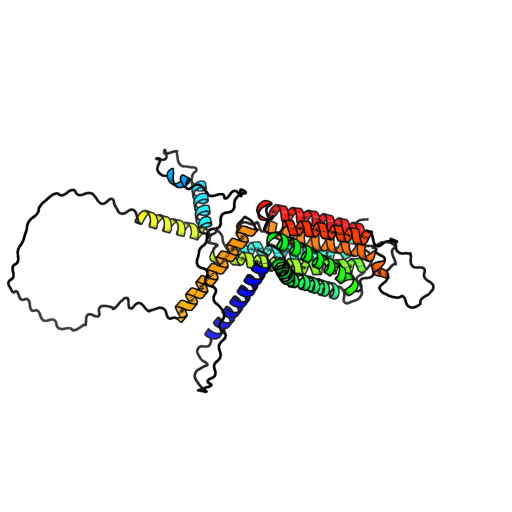EU A CA 1
ATOM 1424 C C . LEU A 1 182 ? 11.683 18.772 14.481 1.00 97.25 182 LEU A C 1
ATOM 1426 O O . LEU A 1 182 ? 11.278 17.773 15.075 1.00 97.25 182 LEU A O 1
ATOM 1430 N N . PRO A 1 183 ? 10.948 19.900 14.421 1.00 96.38 183 PRO A N 1
ATOM 1431 C CA . PRO A 1 183 ? 9.587 20.010 14.955 1.00 96.38 183 PRO A CA 1
ATOM 1432 C C . PRO A 1 183 ? 8.609 18.971 14.348 1.00 96.38 183 PRO A C 1
ATOM 1434 O O . PRO A 1 183 ? 8.888 18.394 13.293 1.00 96.38 183 PRO A O 1
ATOM 1437 N N . PRO A 1 184 ? 7.420 18.738 14.941 1.00 92.19 184 PRO A N 1
ATOM 1438 C CA . PRO A 1 184 ? 6.529 17.624 14.567 1.00 92.19 184 PRO A CA 1
ATOM 1439 C C . PRO A 1 184 ? 5.993 17.682 13.123 1.00 92.19 184 PRO A C 1
ATOM 1441 O O . PRO A 1 184 ? 5.879 16.653 12.453 1.00 92.19 184 PRO A O 1
ATOM 1444 N N . LEU A 1 185 ? 5.696 18.880 12.612 1.00 93.12 185 LEU A N 1
ATOM 1445 C CA . LEU A 1 185 ? 5.223 19.065 11.235 1.00 93.12 185 LEU A CA 1
ATOM 1446 C C . LEU A 1 185 ? 6.326 18.783 10.194 1.00 93.12 185 LEU A C 1
ATOM 1448 O O . LEU A 1 185 ? 6.158 17.869 9.381 1.00 93.12 185 LEU A O 1
ATOM 1452 N N . PRO A 1 186 ? 7.475 19.492 10.209 1.00 95.19 186 PRO A N 1
ATOM 1453 C CA . PRO A 1 186 ? 8.546 19.243 9.249 1.00 95.19 186 PRO A CA 1
ATOM 1454 C C . PRO A 1 186 ? 9.181 17.858 9.409 1.00 95.19 186 PRO A C 1
ATOM 1456 O O . PRO A 1 186 ? 9.585 17.281 8.403 1.00 95.19 186 PRO A O 1
ATOM 1459 N N . SER A 1 187 ? 9.232 17.286 10.619 1.00 95.25 187 SER A N 1
ATOM 1460 C CA . SER A 1 187 ? 9.741 15.919 10.812 1.00 95.25 187 SER A CA 1
ATOM 1461 C C . SER A 1 187 ? 8.897 14.885 10.070 1.00 95.25 187 SER A C 1
ATOM 1463 O O . SER A 1 187 ? 9.461 13.996 9.437 1.00 95.25 187 SER A O 1
ATOM 1465 N N . THR A 1 188 ? 7.568 15.032 10.055 1.00 94.12 188 THR A N 1
ATOM 1466 C CA . THR A 1 188 ? 6.677 14.136 9.301 1.00 94.12 188 THR A CA 1
ATOM 1467 C C . THR A 1 188 ? 6.908 14.261 7.793 1.00 94.12 188 THR A C 1
ATOM 1469 O O . THR A 1 188 ? 7.043 13.246 7.108 1.00 94.12 188 THR A O 1
ATOM 1472 N N . LEU A 1 189 ? 7.019 15.487 7.267 1.00 95.75 189 LEU A N 1
ATOM 1473 C CA . LEU A 1 189 ? 7.264 15.726 5.838 1.00 95.75 189 LEU A CA 1
ATOM 1474 C C . LEU A 1 189 ? 8.632 15.196 5.392 1.00 95.75 189 LEU A C 1
ATOM 1476 O O . LEU A 1 189 ? 8.725 14.483 4.394 1.00 95.75 189 LEU A O 1
ATOM 1480 N N . ILE A 1 190 ? 9.685 15.505 6.151 1.00 96.38 190 ILE A N 1
ATOM 1481 C CA . ILE A 1 190 ? 11.058 15.091 5.844 1.00 96.38 190 ILE A CA 1
ATOM 1482 C C . ILE A 1 190 ? 11.206 13.577 5.989 1.00 96.38 190 ILE A C 1
ATOM 1484 O O . ILE A 1 190 ? 11.781 12.943 5.109 1.00 96.38 190 ILE A O 1
ATOM 1488 N N . SER A 1 191 ? 10.638 12.973 7.037 1.00 96.75 191 SER A N 1
ATOM 1489 C CA . SER A 1 191 ? 10.620 11.516 7.196 1.00 96.75 191 SER A CA 1
ATOM 1490 C C . SER A 1 191 ? 9.900 10.830 6.033 1.00 96.75 191 SER A C 1
ATOM 1492 O O . SER A 1 191 ? 10.427 9.867 5.477 1.00 96.75 191 SER A O 1
ATOM 1494 N N . THR A 1 192 ? 8.752 11.365 5.600 1.00 96.62 192 THR A N 1
ATOM 1495 C CA . THR A 1 192 ? 8.007 10.839 4.445 1.00 96.62 192 THR A CA 1
ATOM 1496 C C . THR A 1 192 ? 8.840 10.943 3.168 1.00 96.62 192 THR A C 1
ATOM 1498 O O . THR A 1 192 ? 8.971 9.961 2.441 1.00 96.62 192 THR A O 1
ATOM 1501 N N . ALA A 1 193 ? 9.476 12.091 2.918 1.00 97.75 193 ALA A N 1
ATOM 1502 C CA . ALA A 1 193 ? 10.346 12.287 1.760 1.00 97.75 193 ALA A CA 1
ATOM 1503 C C . ALA A 1 193 ? 11.562 11.348 1.766 1.00 97.75 193 ALA A C 1
ATOM 1505 O O . ALA A 1 193 ? 11.851 10.716 0.750 1.00 97.75 193 ALA A O 1
ATOM 1506 N N . LEU A 1 194 ? 12.238 11.200 2.909 1.00 97.75 194 LEU A N 1
ATOM 1507 C CA . LEU A 1 194 ? 13.360 10.273 3.074 1.00 97.75 194 LEU A CA 1
ATOM 1508 C C . LEU A 1 194 ? 12.927 8.821 2.869 1.00 97.75 194 LEU A C 1
ATOM 1510 O O . LEU A 1 194 ? 13.626 8.062 2.199 1.00 97.75 194 LEU A O 1
ATOM 1514 N N . HIS A 1 195 ? 11.767 8.435 3.399 1.00 97.56 195 HIS A N 1
ATOM 1515 C CA . HIS A 1 195 ? 11.234 7.091 3.226 1.00 97.56 195 HIS A CA 1
ATOM 1516 C C . HIS A 1 195 ? 10.879 6.805 1.760 1.00 97.56 195 HIS A C 1
ATOM 1518 O O . HIS A 1 195 ? 11.272 5.767 1.232 1.00 97.56 195 HIS A O 1
ATOM 1524 N N . VAL A 1 196 ? 10.215 7.736 1.067 1.00 98.00 196 VAL A N 1
ATOM 1525 C CA . VAL A 1 196 ? 9.904 7.618 -0.368 1.00 98.00 196 VAL A CA 1
ATOM 1526 C C . VAL A 1 196 ? 11.180 7.540 -1.209 1.00 98.00 196 VAL A C 1
ATOM 1528 O O . VAL A 1 196 ? 11.261 6.723 -2.134 1.00 98.00 196 VAL A O 1
ATOM 1531 N N . LEU A 1 197 ? 12.200 8.336 -0.875 1.00 98.12 197 LEU A N 1
ATOM 1532 C CA . LEU A 1 197 ? 13.499 8.300 -1.545 1.00 98.12 197 LEU A CA 1
ATOM 1533 C C . LEU A 1 197 ? 14.173 6.938 -1.355 1.00 98.12 197 LEU A C 1
ATOM 1535 O O . LEU A 1 197 ? 14.566 6.313 -2.339 1.00 98.12 197 LEU A O 1
ATOM 1539 N N . LEU A 1 198 ? 14.241 6.449 -0.112 1.00 98.06 198 LEU A N 1
ATOM 1540 C CA . LEU A 1 198 ? 14.785 5.133 0.220 1.00 98.06 198 LEU A CA 1
ATOM 1541 C C . LEU A 1 198 ? 14.047 4.025 -0.538 1.00 98.06 198 LEU A C 1
ATOM 1543 O O . LEU A 1 198 ? 14.674 3.160 -1.141 1.00 98.06 198 LEU A O 1
ATOM 1547 N N . ARG A 1 199 ? 12.714 4.066 -0.552 1.00 97.81 199 ARG A N 1
ATOM 1548 C CA . ARG A 1 199 ? 11.860 3.088 -1.235 1.00 97.81 199 ARG A CA 1
ATOM 1549 C C . ARG A 1 199 ? 12.133 3.052 -2.740 1.00 97.81 199 ARG A C 1
ATOM 1551 O O . ARG A 1 199 ? 12.268 1.982 -3.329 1.00 97.81 199 ARG A O 1
ATOM 1558 N N . THR A 1 200 ? 12.267 4.225 -3.354 1.00 98.00 200 THR A N 1
ATOM 1559 C CA . THR A 1 200 ? 12.571 4.377 -4.785 1.00 98.00 200 THR A CA 1
ATOM 1560 C C . THR A 1 200 ? 13.998 3.915 -5.102 1.00 98.00 200 THR A C 1
ATOM 1562 O O . THR A 1 200 ? 14.221 3.229 -6.099 1.00 98.00 200 THR A O 1
ATOM 1565 N N . PHE A 1 201 ? 14.956 4.209 -4.220 1.00 98.19 201 PHE A N 1
ATOM 1566 C CA . PHE A 1 201 ? 16.336 3.746 -4.338 1.00 98.19 201 PHE A CA 1
ATOM 1567 C C . PHE A 1 201 ? 16.457 2.224 -4.202 1.00 98.19 201 PHE A C 1
ATOM 1569 O O . PHE A 1 201 ? 17.155 1.601 -4.993 1.00 98.19 201 PHE A O 1
ATOM 1576 N N . LEU A 1 202 ? 15.749 1.601 -3.256 1.00 98.12 202 LEU A N 1
ATOM 1577 C CA . LEU A 1 202 ? 15.765 0.146 -3.074 1.00 98.12 202 LEU A CA 1
ATOM 1578 C C . LEU A 1 202 ? 15.133 -0.590 -4.264 1.00 98.12 202 LEU A C 1
ATOM 1580 O O . LEU A 1 202 ? 15.667 -1.613 -4.689 1.00 98.12 202 LEU A O 1
ATOM 1584 N N . ARG A 1 203 ? 14.065 -0.044 -4.863 1.00 97.31 203 ARG A N 1
ATOM 1585 C CA . ARG A 1 203 ? 13.522 -0.550 -6.139 1.00 97.31 203 ARG A CA 1
ATOM 1586 C C . ARG A 1 203 ? 14.573 -0.523 -7.244 1.00 97.31 203 ARG A C 1
ATOM 1588 O O . ARG A 1 203 ? 14.764 -1.517 -7.934 1.00 97.31 203 ARG A O 1
ATOM 1595 N N . LEU A 1 204 ? 15.290 0.592 -7.382 1.00 97.19 204 LEU A N 1
ATOM 1596 C CA . LEU A 1 204 ? 16.381 0.704 -8.346 1.00 97.19 204 LEU A CA 1
ATOM 1597 C C . LEU A 1 204 ? 17.515 -0.286 -8.041 1.00 97.19 204 LEU A C 1
ATOM 1599 O O . LEU A 1 204 ? 17.990 -0.944 -8.959 1.00 97.19 204 LEU A O 1
ATOM 1603 N N . ALA A 1 205 ? 17.922 -0.418 -6.775 1.00 97.25 205 ALA A N 1
ATOM 1604 C CA . ALA A 1 205 ? 19.010 -1.291 -6.327 1.00 97.25 205 ALA A CA 1
ATOM 1605 C C . ALA A 1 205 ? 18.726 -2.783 -6.562 1.00 97.25 205 ALA A C 1
ATOM 1607 O O . ALA A 1 205 ? 19.661 -3.566 -6.734 1.00 97.25 205 ALA A O 1
ATOM 1608 N N . ALA A 1 206 ? 17.455 -3.180 -6.638 1.00 97.31 206 ALA A N 1
ATOM 1609 C CA . ALA A 1 206 ? 17.071 -4.542 -6.986 1.00 97.31 206 ALA A CA 1
ATOM 1610 C C . ALA A 1 206 ? 17.573 -4.962 -8.383 1.00 97.31 206 ALA A C 1
ATOM 1612 O O . ALA A 1 206 ? 17.973 -6.112 -8.567 1.00 97.31 206 ALA A O 1
ATOM 1613 N N . LEU A 1 207 ? 17.619 -4.035 -9.350 1.00 95.50 207 LEU A N 1
ATOM 1614 C CA . LEU A 1 207 ? 18.069 -4.303 -10.722 1.00 95.50 207 LEU A CA 1
ATOM 1615 C C . LEU A 1 207 ? 19.547 -4.746 -10.797 1.00 95.50 207 LEU A C 1
ATOM 1617 O O . LEU A 1 207 ? 19.804 -5.834 -11.327 1.00 95.50 207 LEU A O 1
ATOM 1621 N N . PRO A 1 208 ? 20.529 -3.988 -10.257 1.00 94.69 208 PRO A N 1
ATOM 1622 C CA . PRO A 1 208 ? 21.922 -4.417 -10.240 1.00 94.69 208 PRO A CA 1
ATOM 1623 C C . PRO A 1 208 ? 22.164 -5.614 -9.313 1.00 94.69 208 PRO A C 1
ATOM 1625 O O . PRO A 1 208 ? 22.994 -6.458 -9.650 1.00 94.69 208 PRO A O 1
ATOM 1628 N N . LEU A 1 209 ? 21.429 -5.751 -8.197 1.00 95.00 209 LEU A N 1
ATOM 1629 C CA . LEU A 1 209 ? 21.539 -6.920 -7.309 1.00 95.00 209 LEU A CA 1
ATOM 1630 C C . LEU A 1 209 ? 21.177 -8.226 -8.032 1.00 95.00 209 LEU A C 1
ATOM 1632 O O . LEU A 1 209 ? 21.901 -9.213 -7.927 1.00 95.00 209 LEU A O 1
ATOM 1636 N N . LEU A 1 210 ? 20.102 -8.212 -8.824 1.00 93.12 210 LEU A N 1
ATOM 1637 C CA . LEU A 1 210 ? 19.674 -9.343 -9.655 1.00 93.12 210 LEU A CA 1
ATOM 1638 C C . LEU A 1 210 ? 20.480 -9.491 -10.951 1.00 93.12 210 LEU A C 1
ATOM 1640 O O . LEU A 1 210 ? 20.235 -10.428 -11.721 1.00 93.12 210 LEU A O 1
ATOM 1644 N N . ARG A 1 211 ? 21.419 -8.573 -11.214 1.00 91.94 211 ARG A N 1
ATOM 1645 C CA . ARG A 1 211 ? 22.184 -8.486 -12.464 1.00 91.94 211 ARG A CA 1
ATOM 1646 C C . ARG A 1 211 ? 21.268 -8.536 -13.690 1.00 91.94 211 ARG A C 1
ATOM 1648 O O . ARG A 1 211 ? 21.548 -9.253 -14.652 1.00 91.94 211 ARG A O 1
ATOM 1655 N N . ILE A 1 212 ? 20.139 -7.828 -13.641 1.00 88.19 212 ILE A N 1
ATOM 1656 C CA . ILE A 1 212 ? 19.250 -7.712 -14.799 1.00 88.19 212 ILE A CA 1
ATOM 1657 C C . ILE A 1 212 ? 19.982 -6.862 -15.834 1.00 88.19 212 ILE A C 1
ATOM 1659 O O . ILE A 1 212 ? 20.340 -5.717 -15.566 1.00 88.19 212 ILE A O 1
ATOM 1663 N N . ARG A 1 213 ? 20.247 -7.452 -16.999 1.00 79.56 213 ARG A N 1
ATOM 1664 C CA . ARG A 1 213 ? 20.908 -6.793 -18.121 1.00 79.56 213 ARG A CA 1
ATOM 1665 C C . ARG A 1 213 ? 19.999 -6.824 -19.331 1.00 79.56 213 ARG A C 1
ATOM 1667 O O . ARG A 1 213 ? 19.394 -7.858 -19.601 1.00 79.56 213 ARG A O 1
ATOM 1674 N N . HIS A 1 214 ? 19.985 -5.708 -20.050 1.00 73.56 214 HIS A N 1
ATOM 1675 C CA . HIS A 1 214 ? 19.465 -5.647 -21.408 1.00 73.56 214 HIS A CA 1
ATOM 1676 C C . HIS A 1 214 ? 20.412 -6.450 -22.298 1.00 73.56 214 HIS A C 1
ATOM 1678 O O . HIS A 1 214 ? 21.610 -6.140 -22.366 1.00 73.56 214 HIS A O 1
ATOM 1684 N N . HIS A 1 215 ? 19.906 -7.519 -22.907 1.00 66.56 215 HIS A N 1
ATOM 1685 C CA . HIS A 1 215 ? 20.660 -8.202 -23.949 1.00 66.56 215 HIS A CA 1
ATOM 1686 C C . HIS A 1 215 ? 20.599 -7.242 -25.131 1.00 66.56 215 HIS A C 1
ATOM 1688 O O . HIS A 1 215 ? 19.525 -6.974 -25.656 1.00 66.56 215 HIS A O 1
ATOM 1694 N N . MET A 1 216 ? 21.733 -6.631 -25.484 1.00 62.94 216 MET A N 1
ATOM 1695 C CA . MET A 1 216 ? 21.856 -5.562 -26.495 1.00 62.94 216 MET A CA 1
ATOM 1696 C C . MET A 1 216 ? 21.510 -6.026 -27.928 1.00 62.94 216 MET A C 1
ATOM 1698 O O . MET A 1 216 ? 21.992 -5.457 -28.904 1.00 62.94 216 MET A O 1
ATOM 1702 N N . ASP A 1 217 ? 20.687 -7.065 -28.052 1.00 73.94 217 ASP A N 1
ATOM 1703 C CA . ASP A 1 217 ? 20.119 -7.614 -29.273 1.00 73.94 217 ASP A CA 1
ATOM 1704 C C . ASP A 1 217 ? 19.168 -6.603 -29.929 1.00 73.94 217 ASP A C 1
ATOM 1706 O O . ASP A 1 217 ? 19.065 -6.550 -31.154 1.00 73.94 217 ASP A O 1
ATOM 1710 N N . TYR A 1 218 ? 18.520 -5.753 -29.121 1.00 73.56 218 TYR A N 1
ATOM 1711 C CA . TYR A 1 218 ? 17.627 -4.699 -29.596 1.00 73.56 218 TYR A CA 1
ATOM 1712 C C . TYR A 1 218 ? 18.135 -3.309 -29.221 1.00 73.56 218 TYR A C 1
ATOM 1714 O O . TYR A 1 218 ? 18.631 -3.114 -28.106 1.00 73.56 218 TYR A O 1
ATOM 1722 N N . PRO A 1 219 ? 17.952 -2.311 -30.107 1.00 74.31 219 PRO A N 1
ATOM 1723 C CA . PRO A 1 219 ? 18.315 -0.941 -29.802 1.00 74.31 219 PRO A CA 1
ATOM 1724 C C . PRO A 1 219 ? 17.458 -0.379 -28.678 1.00 74.31 219 PRO A C 1
ATOM 1726 O O . PRO A 1 219 ? 17.946 0.484 -27.992 1.00 74.31 219 PRO A O 1
ATOM 1729 N N . HIS A 1 220 ? 16.225 -0.834 -28.448 1.00 77.56 220 HIS A N 1
ATOM 1730 C CA . HIS A 1 220 ? 15.377 -0.345 -27.355 1.00 77.56 220 HIS A CA 1
ATOM 1731 C C . HIS A 1 220 ? 14.991 -1.487 -26.409 1.00 77.56 220 HIS A C 1
ATOM 1733 O O . HIS A 1 220 ? 14.939 -2.633 -26.863 1.00 77.56 220 HIS A O 1
ATOM 1739 N N . PRO A 1 221 ? 14.704 -1.207 -25.121 1.00 81.44 221 PRO A N 1
ATOM 1740 C CA . PRO A 1 221 ? 14.072 -2.189 -24.248 1.00 81.44 221 PRO A CA 1
ATOM 1741 C C . PRO A 1 221 ? 12.761 -2.636 -24.896 1.00 81.44 221 PRO A C 1
ATOM 1743 O O . PRO A 1 221 ? 11.865 -1.826 -25.119 1.00 81.44 221 PRO A O 1
ATOM 1746 N N . GLN A 1 222 ? 12.695 -3.914 -25.257 1.00 88.75 222 GLN A N 1
ATOM 1747 C CA . GLN A 1 222 ? 11.550 -4.538 -25.913 1.00 88.75 222 GLN A CA 1
ATOM 1748 C C . GLN A 1 222 ? 10.899 -5.545 -24.964 1.00 88.75 222 GLN A C 1
ATOM 1750 O O . GLN A 1 222 ? 11.597 -6.136 -24.134 1.00 88.75 222 GLN A O 1
ATOM 1755 N N . PRO A 1 223 ? 9.592 -5.824 -25.113 1.00 90.88 223 PRO A N 1
ATOM 1756 C CA . PRO A 1 223 ? 8.911 -6.802 -24.267 1.00 90.88 223 PRO A CA 1
ATOM 1757 C C . PRO A 1 223 ? 9.392 -8.239 -24.528 1.00 90.88 223 PRO A C 1
ATOM 1759 O O . PRO A 1 223 ? 9.102 -9.137 -23.741 1.00 90.88 223 PRO A O 1
ATOM 1762 N N . ALA A 1 224 ? 10.124 -8.455 -25.628 1.00 90.06 224 ALA A N 1
ATOM 1763 C CA . ALA A 1 224 ? 10.751 -9.720 -25.981 1.00 90.06 224 ALA A CA 1
ATOM 1764 C C . ALA A 1 224 ? 12.038 -10.011 -25.182 1.00 90.06 224 ALA A C 1
ATOM 1766 O O . ALA A 1 224 ? 12.436 -11.173 -25.107 1.00 90.06 224 ALA A O 1
ATOM 1767 N N . ASP A 1 225 ? 12.686 -8.999 -24.583 1.00 90.69 225 ASP A N 1
ATOM 1768 C CA . ASP A 1 225 ? 13.888 -9.214 -23.766 1.00 90.69 225 ASP A CA 1
ATOM 1769 C C . ASP A 1 225 ? 13.500 -9.935 -22.454 1.00 90.69 225 ASP A C 1
ATOM 1771 O O . ASP A 1 225 ? 12.567 -9.496 -21.767 1.00 90.69 225 ASP A O 1
ATOM 1775 N N . PRO A 1 226 ? 14.213 -11.003 -22.036 1.00 91.38 226 PRO A N 1
ATOM 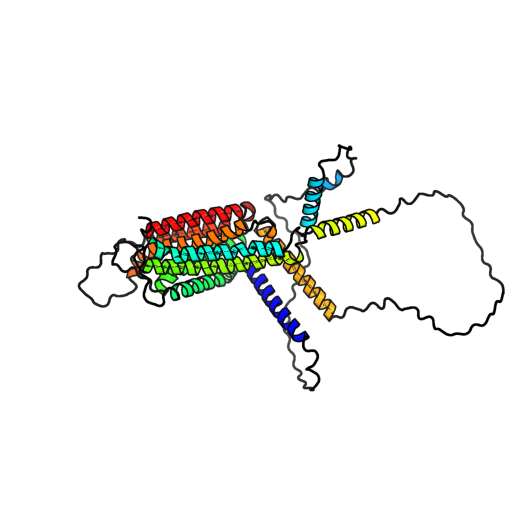1776 C CA . PRO A 1 226 ? 14.018 -11.617 -20.719 1.00 91.38 226 PRO A CA 1
ATOM 1777 C C . PRO A 1 226 ? 14.101 -10.622 -19.545 1.00 91.38 226 PRO A C 1
ATOM 1779 O O . PRO A 1 226 ? 13.533 -10.881 -18.481 1.00 91.38 226 PRO A O 1
ATOM 1782 N N . ALA A 1 227 ? 14.770 -9.475 -19.701 1.00 92.88 227 ALA A N 1
ATOM 1783 C CA . ALA A 1 227 ? 14.797 -8.396 -18.719 1.00 92.88 227 ALA A CA 1
ATOM 1784 C C . ALA A 1 227 ? 13.395 -7.862 -18.391 1.00 92.88 227 ALA A C 1
ATOM 1786 O O . ALA A 1 227 ? 13.114 -7.624 -17.214 1.00 92.88 227 ALA A O 1
ATOM 1787 N N . PHE A 1 228 ? 12.505 -7.736 -19.383 1.00 95.00 228 PHE A N 1
ATOM 1788 C CA . PHE A 1 228 ? 11.128 -7.283 -19.171 1.00 95.00 228 PHE A CA 1
ATOM 1789 C C . PHE A 1 228 ? 10.385 -8.222 -18.216 1.00 95.00 228 PHE A C 1
ATOM 1791 O O . PHE A 1 228 ? 9.828 -7.783 -17.209 1.00 95.00 228 PHE A O 1
ATOM 1798 N N . TRP A 1 229 ? 10.469 -9.531 -18.468 1.00 94.75 229 TRP A N 1
ATOM 1799 C CA . TRP A 1 229 ? 9.876 -10.561 -17.614 1.00 94.75 229 TRP A CA 1
ATOM 1800 C C . TRP A 1 229 ? 10.409 -10.505 -16.178 1.00 94.75 229 TRP A C 1
ATOM 1802 O O . TRP A 1 229 ? 9.639 -10.547 -15.219 1.00 94.75 229 TRP A O 1
ATOM 1812 N N . ARG A 1 230 ? 11.727 -10.363 -16.003 1.00 95.25 230 ARG A N 1
ATOM 1813 C CA . ARG A 1 230 ? 12.348 -10.301 -14.668 1.00 95.25 230 ARG A CA 1
ATOM 1814 C C . ARG A 1 230 ? 11.931 -9.051 -13.895 1.00 95.25 230 ARG A C 1
ATOM 1816 O O . ARG A 1 230 ? 11.611 -9.141 -12.712 1.00 95.25 230 ARG A O 1
ATOM 1823 N N . VAL A 1 231 ? 11.897 -7.897 -14.559 1.00 96.44 231 VAL A N 1
ATOM 1824 C CA . VAL A 1 231 ? 11.402 -6.636 -13.984 1.00 96.44 231 VAL A CA 1
ATOM 1825 C C . VAL A 1 231 ? 9.931 -6.754 -13.596 1.00 96.44 231 VAL A C 1
ATOM 1827 O O . VAL A 1 231 ? 9.541 -6.265 -12.537 1.00 96.44 231 VAL A O 1
ATOM 1830 N N . TRP A 1 232 ? 9.124 -7.415 -14.424 1.00 97.62 232 TRP A N 1
ATOM 1831 C CA . TRP A 1 232 ? 7.712 -7.647 -14.146 1.00 97.62 232 TRP A CA 1
ATOM 1832 C C . TRP A 1 232 ? 7.519 -8.441 -12.851 1.00 97.62 232 TRP A C 1
ATOM 1834 O O . TRP A 1 232 ? 6.804 -8.002 -11.951 1.00 97.62 232 TRP A O 1
ATOM 1844 N N . TRP A 1 233 ? 8.225 -9.565 -12.702 1.00 97.62 233 TRP A N 1
ATOM 1845 C CA . TRP A 1 233 ? 8.182 -10.376 -11.481 1.00 97.62 233 TRP A CA 1
ATOM 1846 C C . TRP A 1 233 ? 8.746 -9.667 -10.258 1.00 97.62 233 TRP A C 1
ATOM 1848 O O . TRP A 1 233 ? 8.192 -9.797 -9.168 1.00 97.62 233 TRP A O 1
ATOM 1858 N N . LEU A 1 234 ? 9.804 -8.877 -10.432 1.00 97.56 234 LEU A N 1
ATOM 1859 C CA . LEU A 1 234 ? 10.321 -8.012 -9.379 1.00 97.56 234 LEU A CA 1
ATOM 1860 C C . LEU A 1 234 ? 9.225 -7.042 -8.904 1.00 97.56 234 LEU A C 1
ATOM 1862 O O . LEU A 1 234 ? 8.953 -6.945 -7.711 1.00 97.56 234 LEU A O 1
ATOM 1866 N N . ALA A 1 235 ? 8.519 -6.387 -9.827 1.00 98.00 235 ALA A N 1
ATOM 1867 C CA . ALA A 1 235 ? 7.427 -5.484 -9.486 1.00 98.00 235 ALA A CA 1
ATOM 1868 C C . ALA A 1 235 ? 6.261 -6.197 -8.776 1.00 98.00 235 ALA A C 1
ATOM 1870 O O . ALA A 1 235 ? 5.719 -5.676 -7.795 1.00 98.00 235 ALA A O 1
ATOM 1871 N N . LEU A 1 236 ? 5.914 -7.407 -9.229 1.00 98.06 236 LEU A N 1
ATOM 1872 C CA . LEU A 1 236 ? 4.898 -8.250 -8.598 1.00 98.06 236 LEU A CA 1
ATOM 1873 C C . LEU A 1 236 ? 5.295 -8.674 -7.184 1.00 98.06 236 LEU A C 1
ATOM 1875 O O . LEU A 1 236 ? 4.445 -8.636 -6.295 1.00 98.06 236 LEU A O 1
ATOM 1879 N N . GLY A 1 237 ? 6.564 -9.011 -6.947 1.00 98.12 237 GLY A N 1
ATOM 1880 C CA . GLY A 1 237 ? 7.079 -9.325 -5.613 1.00 98.12 237 GLY A CA 1
ATOM 1881 C C . GLY A 1 237 ? 6.982 -8.135 -4.662 1.00 98.12 237 GLY A C 1
ATOM 1882 O O . GLY A 1 237 ? 6.550 -8.289 -3.521 1.00 98.12 237 GLY A O 1
ATOM 1883 N N . TRP A 1 238 ? 7.299 -6.931 -5.147 1.00 98.31 238 TRP A N 1
ATOM 1884 C CA . TRP A 1 238 ? 7.139 -5.694 -4.378 1.00 98.31 238 TRP A CA 1
ATOM 1885 C C . TRP A 1 238 ? 5.674 -5.463 -3.997 1.00 98.31 238 TRP A C 1
ATOM 1887 O O . TRP A 1 238 ? 5.364 -5.190 -2.837 1.00 98.31 238 TRP A O 1
ATOM 1897 N N . SER A 1 239 ? 4.774 -5.597 -4.976 1.00 98.06 239 SER A N 1
ATOM 1898 C CA . SER A 1 239 ? 3.339 -5.397 -4.768 1.00 98.06 239 SER A CA 1
ATOM 1899 C C . SER A 1 239 ? 2.725 -6.445 -3.838 1.00 98.06 239 SER A C 1
ATOM 1901 O O . SER A 1 239 ? 1.870 -6.105 -3.027 1.00 98.06 239 SER A O 1
ATOM 1903 N N . LEU A 1 240 ? 3.193 -7.697 -3.894 1.00 98.00 240 LEU A N 1
ATOM 1904 C CA . LEU A 1 240 ? 2.711 -8.781 -3.043 1.00 98.00 240 LEU A CA 1
ATOM 1905 C C . LEU A 1 240 ? 2.965 -8.471 -1.566 1.00 98.00 240 LEU A C 1
ATOM 1907 O O . LEU A 1 240 ? 2.049 -8.580 -0.755 1.00 98.00 240 LEU A O 1
ATOM 1911 N N . ALA A 1 241 ? 4.185 -8.044 -1.227 1.00 98.12 241 ALA A N 1
ATOM 1912 C CA . ALA A 1 241 ? 4.524 -7.665 0.143 1.00 98.12 241 ALA A CA 1
ATOM 1913 C C . ALA A 1 241 ? 3.706 -6.452 0.620 1.00 98.12 241 ALA A C 1
ATOM 1915 O O . ALA A 1 241 ? 3.188 -6.444 1.736 1.00 98.12 241 ALA A O 1
ATOM 1916 N N . GLU A 1 242 ? 3.531 -5.455 -0.252 1.00 97.44 242 GLU A N 1
ATOM 1917 C CA . GLU A 1 242 ? 2.749 -4.252 0.043 1.00 97.44 242 GLU A CA 1
ATOM 1918 C C . GLU A 1 242 ? 1.274 -4.555 0.324 1.00 97.44 242 GLU A C 1
ATOM 1920 O O . GLU A 1 242 ? 0.708 -4.064 1.302 1.00 97.44 242 GLU A O 1
ATOM 1925 N N . VAL A 1 243 ? 0.661 -5.401 -0.503 1.00 97.56 243 VAL A N 1
ATOM 1926 C CA . VAL A 1 243 ? -0.726 -5.836 -0.333 1.00 97.56 243 VAL A CA 1
ATOM 1927 C C . VAL A 1 243 ? -0.873 -6.715 0.898 1.00 97.56 243 VAL A C 1
ATOM 1929 O O . VAL A 1 243 ? -1.812 -6.502 1.656 1.00 97.56 243 VAL A O 1
ATOM 1932 N N . ALA A 1 244 ? 0.037 -7.667 1.125 1.00 97.94 244 ALA A N 1
ATOM 1933 C CA . ALA A 1 244 ? -0.038 -8.576 2.265 1.00 97.94 244 ALA A CA 1
ATOM 1934 C C . ALA A 1 244 ? -0.035 -7.811 3.594 1.00 97.94 244 ALA A C 1
ATOM 1936 O O . ALA A 1 244 ? -0.929 -8.005 4.418 1.00 97.94 244 ALA A O 1
ATOM 1937 N N . VAL A 1 245 ? 0.907 -6.878 3.772 1.00 97.62 245 VAL A N 1
ATOM 1938 C CA . VAL A 1 245 ? 0.940 -6.033 4.975 1.00 97.62 245 VAL A CA 1
ATOM 1939 C C . VAL A 1 245 ? -0.249 -5.081 5.019 1.00 97.62 245 VAL A C 1
ATOM 1941 O O . VAL A 1 245 ? -0.834 -4.891 6.078 1.00 97.62 245 VAL A O 1
ATOM 1944 N N . GLY A 1 246 ? -0.673 -4.540 3.878 1.00 96.56 246 GLY A N 1
ATOM 1945 C CA . GLY A 1 246 ? -1.863 -3.701 3.809 1.00 96.56 246 GLY A CA 1
ATOM 1946 C C . GLY A 1 246 ? -3.163 -4.408 4.216 1.00 96.56 246 GLY A C 1
ATOM 1947 O O . GLY A 1 246 ? -4.025 -3.797 4.845 1.00 96.56 246 GLY A O 1
ATOM 1948 N N . VAL A 1 247 ? -3.322 -5.679 3.850 1.00 97.94 247 VAL A N 1
ATOM 1949 C CA . VAL A 1 247 ? -4.464 -6.513 4.245 1.00 97.94 247 VAL A CA 1
ATOM 1950 C C . VAL A 1 247 ? -4.378 -6.860 5.728 1.00 97.94 247 VAL A C 1
ATOM 1952 O O . VAL A 1 247 ? -5.377 -6.717 6.425 1.00 97.94 247 VAL A O 1
ATOM 1955 N N . ALA A 1 248 ? -3.200 -7.256 6.223 1.00 97.81 248 ALA A N 1
ATOM 1956 C CA . ALA A 1 248 ? -2.990 -7.542 7.644 1.00 97.81 248 ALA A CA 1
ATOM 1957 C C . ALA A 1 248 ? -3.339 -6.326 8.518 1.00 97.81 248 ALA A C 1
ATOM 1959 O O . ALA A 1 248 ? -4.177 -6.432 9.407 1.00 97.81 248 ALA A O 1
ATOM 1960 N N . GLN A 1 249 ? -2.814 -5.148 8.166 1.00 96.38 249 GLN A N 1
ATOM 1961 C CA . GLN A 1 249 ? -3.138 -3.887 8.839 1.00 96.38 249 GLN A CA 1
ATOM 1962 C C . GLN A 1 249 ? -4.638 -3.583 8.833 1.00 96.38 249 GLN A C 1
ATOM 1964 O O . GLN A 1 249 ? -5.153 -3.033 9.798 1.00 96.38 249 GLN A O 1
ATOM 1969 N N . GLY A 1 250 ? -5.352 -3.921 7.758 1.00 96.94 250 GLY A N 1
ATOM 1970 C CA . GLY A 1 250 ? -6.793 -3.707 7.700 1.00 96.94 250 GLY A CA 1
ATOM 1971 C C . GLY A 1 250 ? -7.590 -4.647 8.604 1.00 96.94 250 GLY A C 1
ATOM 1972 O O . GLY A 1 250 ? -8.589 -4.215 9.171 1.00 96.94 250 GLY A O 1
ATOM 1973 N N . TYR A 1 251 ? -7.141 -5.892 8.796 1.00 98.00 251 TYR A N 1
ATOM 1974 C CA . TYR A 1 251 ? -7.725 -6.782 9.805 1.00 98.00 251 TYR A CA 1
ATOM 1975 C C . TYR A 1 251 ? -7.435 -6.296 11.225 1.00 98.00 251 TYR A C 1
ATOM 1977 O O . TYR A 1 251 ? -8.347 -6.304 12.046 1.00 98.00 251 TYR A O 1
ATOM 1985 N N . ASP A 1 252 ? -6.219 -5.816 11.496 1.00 97.12 252 ASP A N 1
ATOM 1986 C CA . ASP A 1 252 ? -5.870 -5.237 12.800 1.00 97.12 252 ASP A CA 1
ATOM 1987 C C . ASP A 1 252 ? -6.750 -4.012 13.106 1.00 97.12 252 ASP A C 1
ATOM 1989 O O . ASP A 1 252 ? -7.306 -3.890 14.195 1.00 97.12 252 ASP A O 1
ATOM 1993 N N . GLN A 1 253 ? -6.952 -3.136 12.115 1.00 96.50 253 GLN A N 1
ATOM 1994 C CA . GLN A 1 253 ? -7.855 -1.982 12.210 1.00 96.50 253 GLN A CA 1
ATOM 1995 C C . GLN A 1 253 ? -9.311 -2.395 12.444 1.00 96.50 253 GLN A C 1
ATOM 1997 O O . GLN A 1 253 ? -10.026 -1.729 13.189 1.00 96.50 253 GLN A O 1
ATOM 2002 N N . LEU A 1 254 ? -9.752 -3.492 11.828 1.00 96.81 254 LEU A N 1
ATOM 2003 C CA . LEU A 1 254 ? -11.103 -4.015 11.992 1.00 96.81 254 LEU A CA 1
ATOM 2004 C C . LEU A 1 254 ? -11.317 -4.648 13.372 1.00 96.81 254 LEU A C 1
ATOM 2006 O O . LEU A 1 254 ? -12.382 -4.479 13.964 1.00 96.81 254 LEU A O 1
ATOM 2010 N N . ALA A 1 255 ? -10.302 -5.336 13.900 1.00 97.00 255 ALA A N 1
ATOM 2011 C CA . ALA A 1 255 ? -10.342 -5.988 15.205 1.00 97.00 255 ALA A CA 1
ATOM 2012 C C . ALA A 1 255 ? -10.568 -4.993 16.357 1.00 97.00 255 ALA A C 1
ATOM 2014 O O . ALA A 1 255 ? -11.201 -5.350 17.348 1.00 97.00 255 ALA A O 1
ATOM 2015 N N . LEU A 1 256 ? -10.161 -3.725 16.194 1.00 96.50 256 LEU A N 1
ATOM 2016 C CA . LEU A 1 256 ? -10.446 -2.642 17.151 1.00 96.50 256 LEU A CA 1
ATOM 2017 C C . LEU A 1 256 ? -11.950 -2.393 17.375 1.00 96.50 256 LEU A C 1
ATOM 2019 O O . LEU A 1 256 ? -12.326 -1.772 18.366 1.00 96.50 256 LEU A O 1
ATOM 2023 N N . TYR A 1 257 ? -12.815 -2.873 16.477 1.00 97.25 257 TYR A N 1
ATOM 2024 C CA . TYR A 1 257 ? -14.269 -2.706 16.560 1.00 97.25 257 TYR A CA 1
ATOM 2025 C C . TYR A 1 257 ? -14.998 -3.965 17.045 1.00 97.25 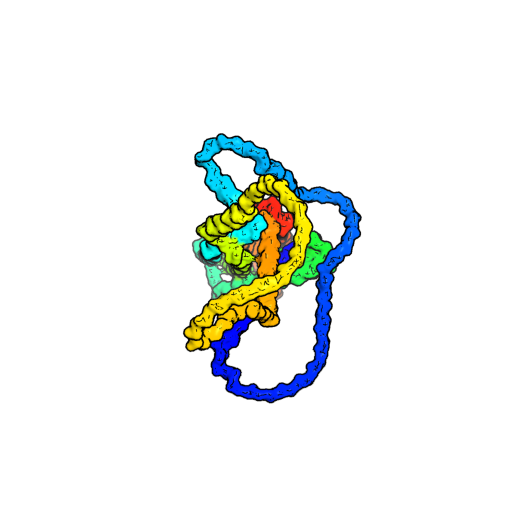257 TYR A C 1
ATOM 2027 O O . TYR A 1 257 ? -16.226 -3.951 17.148 1.00 97.25 257 TYR A O 1
ATOM 2035 N N . GLN A 1 258 ? -14.278 -5.050 17.355 1.00 96.12 258 GLN A N 1
ATOM 2036 C CA . GLN A 1 258 ? -14.884 -6.334 17.718 1.00 96.12 258 GLN A CA 1
ATOM 2037 C C . GLN A 1 258 ? -15.819 -6.229 18.934 1.00 96.12 258 GLN A C 1
ATOM 2039 O O . GLN A 1 258 ? -16.900 -6.814 18.913 1.00 96.12 258 GLN A O 1
ATOM 2044 N N . ASP A 1 259 ? -15.427 -5.469 19.958 1.00 95.06 259 ASP A N 1
ATOM 2045 C CA . ASP A 1 259 ? -16.188 -5.338 21.212 1.00 95.06 259 ASP A CA 1
ATOM 2046 C C . ASP A 1 259 ? -17.273 -4.252 21.154 1.00 95.06 259 ASP A C 1
ATOM 2048 O O . ASP A 1 259 ? -18.081 -4.107 22.069 1.00 95.06 259 ASP A O 1
ATOM 2052 N N . VAL A 1 260 ? -17.286 -3.480 2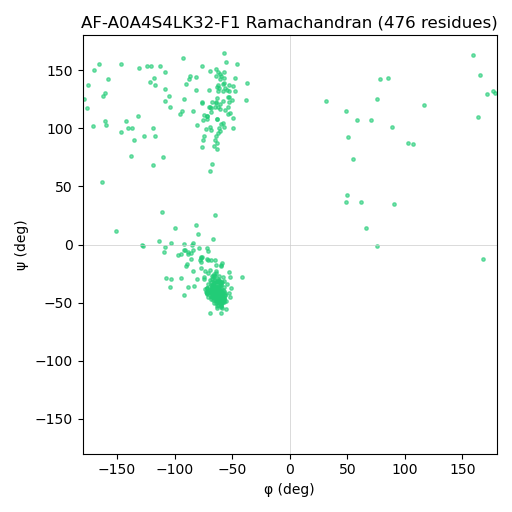0.071 1.00 95.25 260 VAL A N 1
ATOM 2053 C CA . VAL A 1 260 ? -18.066 -2.248 19.933 1.00 95.25 260 VAL A CA 1
ATOM 2054 C C . VAL A 1 260 ? -19.247 -2.429 18.981 1.00 95.25 260 VAL A C 1
ATOM 2056 O O . VAL A 1 260 ? -20.267 -1.753 19.105 1.00 95.25 260 VAL A O 1
ATOM 2059 N N . LEU A 1 261 ? -19.105 -3.334 18.013 1.00 95.94 261 LEU A N 1
ATOM 2060 C CA . LEU A 1 261 ? -20.142 -3.644 17.041 1.00 95.94 261 LEU A CA 1
ATOM 2061 C C . LEU A 1 261 ? -21.245 -4.482 17.691 1.00 95.94 261 LEU A C 1
ATOM 2063 O O . LEU A 1 261 ? -21.048 -5.652 18.034 1.00 95.94 261 LEU A O 1
ATOM 2067 N N . VAL A 1 262 ? -22.422 -3.879 17.832 1.00 94.94 262 VAL A N 1
ATOM 2068 C CA . VAL A 1 262 ? -23.602 -4.514 18.414 1.00 94.94 262 VAL A CA 1
ATOM 2069 C C . VAL A 1 262 ? -24.591 -4.862 17.296 1.00 94.94 262 VAL A C 1
ATOM 2071 O O . VAL A 1 262 ? -24.959 -3.990 16.506 1.00 94.94 262 VAL A O 1
ATOM 2074 N N . PRO A 1 263 ? -25.064 -6.120 17.201 1.00 94.69 263 PRO A N 1
ATOM 2075 C CA . PRO A 1 263 ? -26.099 -6.482 16.238 1.00 94.69 263 PRO A CA 1
ATOM 2076 C C . PRO A 1 263 ? -27.367 -5.642 16.444 1.00 94.69 263 PRO A C 1
ATOM 2078 O O . PRO A 1 263 ? -27.806 -5.495 17.582 1.00 94.69 263 PRO A O 1
ATOM 2081 N N . ALA A 1 264 ? -27.995 -5.177 15.359 1.00 90.62 264 ALA A N 1
ATOM 2082 C CA . ALA A 1 264 ? -29.188 -4.316 15.403 1.00 90.62 264 ALA A CA 1
ATOM 2083 C C . ALA A 1 264 ? -30.314 -4.864 16.306 1.00 90.62 264 ALA A C 1
ATOM 2085 O O . ALA A 1 264 ? -30.913 -4.128 17.078 1.00 90.62 264 ALA A O 1
ATOM 2086 N N . ALA A 1 265 ? -30.521 -6.185 16.326 1.00 91.31 265 ALA A N 1
ATOM 2087 C CA . ALA A 1 265 ? -31.508 -6.812 17.210 1.00 91.31 265 ALA A CA 1
ATOM 2088 C C . ALA A 1 265 ? -31.270 -6.537 18.711 1.00 91.31 265 ALA A C 1
ATOM 2090 O O . ALA A 1 265 ? -32.223 -6.444 19.475 1.00 91.31 265 ALA A O 1
ATOM 2091 N N . ARG A 1 266 ? -30.007 -6.399 19.139 1.00 89.62 266 ARG A N 1
ATOM 2092 C CA . ARG A 1 266 ? -29.646 -6.088 20.532 1.00 89.62 266 ARG A CA 1
ATOM 2093 C C . ARG A 1 266 ? -29.707 -4.584 20.815 1.00 89.62 266 ARG A C 1
ATOM 2095 O O . ARG A 1 266 ? -29.868 -4.196 21.966 1.00 89.62 266 ARG A O 1
ATOM 2102 N N . VAL A 1 267 ? -29.593 -3.744 19.787 1.00 88.69 267 VAL A N 1
ATOM 2103 C CA . VAL A 1 267 ? -29.726 -2.288 19.921 1.00 88.69 267 VAL A CA 1
ATOM 2104 C C . VAL A 1 267 ? -31.126 -1.924 20.405 1.00 88.69 267 VAL A C 1
ATOM 2106 O O . VAL A 1 267 ? -31.235 -1.226 21.406 1.00 88.69 267 VAL A O 1
ATOM 2109 N N . HIS A 1 268 ? -32.174 -2.493 19.803 1.00 86.69 268 HIS A N 1
ATOM 2110 C CA . HIS A 1 268 ? -33.550 -2.255 20.254 1.00 86.69 268 HIS A CA 1
ATOM 2111 C C . HIS A 1 268 ? -33.787 -2.703 21.707 1.00 86.69 268 HIS A C 1
ATOM 2113 O O . HIS A 1 268 ? -34.493 -2.030 22.450 1.00 86.69 268 HIS A O 1
ATOM 2119 N N . GLU A 1 269 ? -33.148 -3.794 22.149 1.00 88.69 269 GLU A N 1
ATOM 2120 C CA . GLU A 1 269 ? -33.214 -4.260 23.545 1.00 88.69 269 GLU A CA 1
ATOM 2121 C C . GLU A 1 269 ? -32.519 -3.280 24.513 1.00 88.69 269 GLU A C 1
ATOM 2123 O O . GLU A 1 269 ? -33.030 -2.974 25.592 1.00 88.69 269 GLU A O 1
ATOM 2128 N N . LEU A 1 270 ? -31.361 -2.739 24.123 1.00 85.81 270 LEU A N 1
ATOM 2129 C CA . LEU A 1 270 ? -30.642 -1.707 24.881 1.00 85.81 270 LEU A CA 1
ATOM 2130 C C . LEU A 1 270 ? -31.408 -0.377 24.921 1.00 85.81 270 LEU A C 1
ATOM 2132 O O . LEU A 1 270 ? -31.425 0.285 25.965 1.00 85.81 270 LEU A O 1
ATOM 2136 N N . GLY A 1 271 ? -32.045 -0.006 23.809 1.00 83.50 271 GLY A N 1
ATOM 2137 C CA . GLY A 1 271 ? -32.930 1.151 23.699 1.00 83.50 271 GLY A CA 1
ATOM 2138 C C . GLY A 1 271 ? -34.107 1.031 24.662 1.00 83.50 271 GLY A C 1
ATOM 2139 O O . GLY A 1 271 ? -34.280 1.899 25.521 1.00 83.50 271 GLY A O 1
ATOM 2140 N N . SER A 1 272 ? -34.821 -0.102 24.635 1.00 85.12 272 SER A N 1
ATOM 2141 C CA . SER A 1 272 ? -35.958 -0.344 25.532 1.00 85.12 272 SER A CA 1
ATOM 2142 C C . SER A 1 272 ? -35.556 -0.338 27.009 1.00 85.12 272 SER A C 1
ATOM 2144 O O . SER A 1 272 ? -36.210 0.310 27.822 1.00 85.12 272 SER A O 1
ATOM 2146 N N . LEU A 1 273 ? -34.426 -0.963 27.372 1.00 85.44 273 LEU A N 1
ATOM 2147 C CA . LEU A 1 273 ? -33.934 -0.960 28.759 1.00 85.44 273 LEU A CA 1
ATOM 2148 C C . LEU A 1 273 ? -33.560 0.447 29.248 1.00 85.44 273 LEU A C 1
ATOM 2150 O O . LEU A 1 273 ? -33.761 0.786 30.418 1.00 85.44 273 LEU A O 1
ATOM 2154 N N . THR A 1 274 ? -33.004 1.276 28.363 1.00 83.88 274 THR A N 1
ATOM 2155 C CA . THR A 1 274 ? -32.644 2.660 28.690 1.00 83.88 274 THR A CA 1
ATOM 2156 C C . THR A 1 274 ? -33.896 3.524 28.858 1.00 83.88 274 THR A C 1
ATOM 2158 O O . THR A 1 274 ? -33.963 4.327 29.793 1.00 83.88 274 THR A O 1
ATOM 2161 N N . GLN A 1 275 ? -34.902 3.329 28.003 1.00 82.56 275 GLN A N 1
ATOM 2162 C CA . GLN A 1 275 ? -36.176 4.044 28.060 1.00 82.56 275 GLN A CA 1
ATOM 2163 C C . GLN A 1 275 ? -36.975 3.685 29.323 1.00 82.56 275 GLN A C 1
ATOM 2165 O O . GLN A 1 275 ? -37.442 4.584 30.030 1.00 82.56 275 GLN A O 1
ATOM 2170 N N . ASP A 1 276 ? -37.034 2.401 29.681 1.00 83.19 276 ASP A N 1
ATOM 2171 C CA . ASP A 1 276 ? -37.682 1.921 30.908 1.00 83.19 276 ASP A CA 1
ATOM 2172 C C . ASP A 1 276 ? -36.982 2.457 32.170 1.00 83.19 276 ASP A C 1
ATOM 2174 O O . ASP A 1 276 ? -37.627 2.893 33.130 1.00 83.19 276 ASP A O 1
ATOM 2178 N N . GLY A 1 277 ? -35.643 2.507 32.162 1.00 79.38 277 GLY A N 1
ATOM 2179 C CA . GLY A 1 277 ? -34.852 3.084 33.251 1.00 79.38 277 GLY A CA 1
ATOM 2180 C C . GLY A 1 277 ? -35.056 4.594 33.427 1.00 79.38 277 GLY A C 1
ATOM 2181 O O . GLY A 1 277 ? -35.032 5.098 34.555 1.00 79.38 277 GLY A O 1
ATOM 2182 N N . ALA A 1 278 ? -35.288 5.324 32.332 1.00 76.56 278 ALA A N 1
ATOM 2183 C CA . ALA A 1 278 ? -35.599 6.750 32.368 1.00 76.56 278 ALA A CA 1
ATOM 2184 C C . ALA A 1 278 ? -37.022 7.015 32.892 1.00 76.56 278 ALA A C 1
ATOM 2186 O O . ALA A 1 278 ? -37.205 7.912 33.720 1.00 76.56 278 ALA A O 1
ATOM 2187 N N . GLN A 1 279 ? -38.011 6.205 32.493 1.00 73.31 279 GLN A N 1
ATOM 2188 C CA . GLN A 1 279 ? -39.386 6.319 32.997 1.00 73.31 279 GLN A CA 1
ATOM 2189 C C . GLN A 1 279 ? -39.493 5.940 34.480 1.00 73.31 279 GLN A C 1
ATOM 2191 O O . GLN A 1 279 ? -40.175 6.623 35.242 1.00 73.31 279 GLN A O 1
ATOM 2196 N N . SER A 1 280 ? -38.740 4.936 34.943 1.00 68.19 280 SER A N 1
ATOM 2197 C CA . SER A 1 280 ? -38.734 4.537 36.357 1.00 68.19 280 SER A CA 1
ATOM 2198 C C . SER A 1 280 ? -38.191 5.615 37.313 1.00 68.19 280 SER A C 1
ATOM 2200 O O . SER A 1 280 ? -38.425 5.521 38.520 1.00 68.19 280 SER A O 1
ATOM 2202 N N . LYS A 1 281 ? -37.466 6.632 36.823 1.00 63.59 281 LYS A N 1
ATOM 2203 C CA . LYS A 1 281 ? -36.964 7.747 37.649 1.00 63.59 281 LYS A CA 1
ATOM 2204 C C . LYS A 1 281 ? -37.937 8.917 37.784 1.00 63.59 281 LYS A C 1
ATOM 2206 O O . LYS A 1 281 ? -37.679 9.805 38.600 1.00 63.59 281 LYS A O 1
ATOM 2211 N N . GLN A 1 282 ? -39.064 8.914 37.072 1.00 59.25 282 GLN A N 1
ATOM 2212 C CA . GLN A 1 282 ? -40.181 9.789 37.414 1.00 59.25 282 GLN A CA 1
ATOM 2213 C C . GLN A 1 282 ? -40.887 9.203 38.640 1.00 59.25 282 GLN A C 1
ATOM 2215 O O . GLN A 1 282 ? -41.861 8.462 38.536 1.00 59.25 282 GLN A O 1
ATOM 2220 N N . LEU A 1 283 ? -40.353 9.516 39.828 1.00 62.41 283 LEU A N 1
ATOM 2221 C CA . LEU A 1 283 ? -41.086 9.308 41.073 1.00 62.41 283 LEU A CA 1
ATOM 2222 C C . LEU A 1 283 ? -42.490 9.916 40.916 1.00 62.41 283 LEU A C 1
ATOM 2224 O O . LEU A 1 283 ? -42.594 11.044 40.418 1.00 62.41 283 LEU A O 1
ATOM 2228 N N . PRO A 1 284 ? -43.552 9.217 41.358 1.00 61.78 284 PRO A N 1
ATOM 2229 C CA . PRO A 1 284 ? -44.896 9.769 41.327 1.00 61.78 284 PRO A CA 1
ATOM 2230 C C . PRO A 1 284 ? -44.876 11.131 42.030 1.00 61.78 284 PRO A C 1
ATOM 2232 O O . PRO A 1 284 ? -44.210 11.257 43.067 1.00 61.78 284 PRO A O 1
ATOM 2235 N N . PRO A 1 285 ? -45.547 12.160 41.475 1.00 58.84 285 PRO A N 1
ATOM 2236 C CA . PRO A 1 285 ? -45.600 13.473 42.092 1.00 58.84 285 PRO A CA 1
ATOM 2237 C C . PRO A 1 285 ? -46.088 13.278 43.520 1.00 58.84 285 PRO A C 1
ATOM 2239 O O . PRO A 1 285 ? -47.208 12.828 43.755 1.00 58.84 285 PRO A O 1
ATOM 2242 N N . ARG A 1 286 ? -45.185 13.541 44.467 1.00 54.81 286 ARG A N 1
ATOM 2243 C CA . ARG A 1 286 ? -45.452 13.510 45.896 1.00 54.81 286 ARG A CA 1
ATOM 2244 C C . ARG A 1 286 ? -46.597 14.488 46.110 1.00 54.81 286 ARG A C 1
ATOM 2246 O O . ARG A 1 286 ? -46.385 15.697 46.053 1.00 54.81 286 ARG A O 1
ATOM 2253 N N . SER A 1 287 ? -47.804 13.950 46.256 1.00 53.94 287 SER A N 1
ATOM 2254 C CA . SER A 1 287 ? -48.994 14.708 46.594 1.00 53.94 287 SER A CA 1
ATOM 2255 C C . SER A 1 287 ? -48.653 15.525 47.829 1.00 53.94 287 SER A C 1
ATOM 2257 O O . SER A 1 287 ? -48.343 14.987 48.894 1.00 53.94 287 SER A O 1
ATOM 2259 N N . SER A 1 288 ? -48.611 16.835 47.638 1.00 55.06 288 SER A N 1
ATOM 2260 C CA . SER A 1 288 ? -48.569 17.830 48.688 1.00 55.06 288 SER A CA 1
ATOM 2261 C C . SER A 1 288 ? -49.865 17.720 49.486 1.00 55.06 288 SER A C 1
ATOM 2263 O O . SER A 1 288 ? -50.816 18.451 49.226 1.00 55.06 288 SER A O 1
ATOM 2265 N N . ASP A 1 289 ? -49.899 16.778 50.426 1.00 51.00 289 ASP A N 1
ATOM 2266 C CA . ASP A 1 289 ? -50.852 16.796 51.527 1.00 51.00 289 ASP A CA 1
ATOM 2267 C C . ASP A 1 289 ? -50.383 17.871 52.505 1.00 51.00 289 ASP A C 1
ATOM 2269 O O . ASP A 1 289 ? -49.511 17.688 53.357 1.00 51.00 289 ASP A O 1
ATOM 2273 N N . SER A 1 290 ? -50.945 19.055 52.306 1.00 57.78 290 SER A N 1
ATOM 2274 C CA . SER A 1 290 ? -51.076 20.080 53.321 1.00 57.78 290 SER A CA 1
ATOM 2275 C C . SER A 1 290 ? -51.993 19.557 54.429 1.00 57.78 290 SER A C 1
ATOM 2277 O O . SER A 1 290 ? -53.210 19.702 54.351 1.00 57.78 290 SER A O 1
ATOM 2279 N N . SER A 1 291 ? -51.412 18.960 55.468 1.00 50.22 291 SER A N 1
ATOM 2280 C CA . SER A 1 291 ? -52.081 18.780 56.756 1.00 50.22 291 SER A CA 1
ATOM 2281 C C . SER A 1 291 ? -51.323 19.562 57.826 1.00 50.22 291 SER A C 1
ATOM 2283 O O . SER A 1 291 ? -50.353 19.085 58.417 1.00 50.22 291 SER A O 1
ATOM 2285 N N . GLU A 1 292 ? -51.779 20.793 58.047 1.00 56.09 292 GLU A N 1
ATOM 2286 C CA . GLU A 1 292 ? -51.656 21.482 59.327 1.00 56.09 292 GLU A CA 1
ATOM 2287 C C . GLU A 1 292 ? -52.226 20.587 60.436 1.00 56.09 292 GLU A C 1
ATOM 2289 O O . GLU A 1 292 ? -53.372 20.163 60.325 1.00 56.09 292 GLU A O 1
ATOM 2294 N N . HIS A 1 293 ? -51.463 20.331 61.503 1.00 46.84 293 HIS A N 1
ATOM 2295 C CA . HIS A 1 293 ? -51.923 20.423 62.898 1.00 46.84 293 HIS A CA 1
ATOM 2296 C C . HIS A 1 293 ? -50.894 19.864 63.892 1.00 46.84 293 HIS A C 1
ATOM 2298 O O . HIS A 1 293 ? -50.494 18.707 63.812 1.00 46.84 293 HIS A O 1
ATOM 2304 N N . GLY A 1 294 ? -50.598 20.677 64.910 1.00 44.59 294 GLY A N 1
ATOM 2305 C CA . GLY A 1 294 ? -50.622 20.202 66.294 1.00 44.59 294 GLY A CA 1
ATOM 2306 C C . GLY A 1 294 ? -49.284 19.898 66.953 1.00 44.59 294 GLY A C 1
ATOM 2307 O O . GLY A 1 294 ? -48.871 18.748 67.043 1.00 44.59 294 GLY A O 1
ATOM 2308 N N . GLU A 1 295 ? -48.684 20.931 67.541 1.00 53.38 295 GLU A N 1
ATOM 2309 C CA . GLU A 1 295 ? -47.825 20.801 68.717 1.00 53.38 295 GLU A CA 1
ATOM 2310 C C . GLU A 1 295 ? -48.573 20.074 69.849 1.00 53.38 295 GLU A C 1
ATOM 2312 O O . GLU A 1 295 ? -49.692 20.454 70.195 1.00 53.38 295 GLU A O 1
ATOM 2317 N N . SER A 1 296 ? -47.944 19.084 70.488 1.00 41.94 296 SER A N 1
ATOM 2318 C CA . SER A 1 296 ? -48.194 18.812 71.906 1.00 41.94 296 SER A CA 1
ATOM 2319 C C . SER A 1 296 ? -47.093 17.965 72.536 1.00 41.94 296 SER A C 1
ATOM 2321 O O . SER A 1 296 ? -46.706 16.906 72.046 1.00 41.94 296 SER A O 1
ATOM 2323 N N . SER A 1 297 ? -46.602 18.496 73.644 1.00 46.66 297 SER A N 1
ATOM 2324 C CA . SER A 1 297 ? -45.589 17.986 74.550 1.00 46.66 297 SER A CA 1
ATOM 2325 C C . SER A 1 297 ? -45.950 16.664 75.234 1.00 46.66 297 SER A C 1
ATOM 2327 O O . SER A 1 297 ? -47.076 16.474 75.672 1.00 46.66 297 SER A O 1
ATOM 2329 N N . GLY A 1 298 ? -44.913 15.864 75.501 1.00 43.91 298 GLY A N 1
ATOM 2330 C CA . GLY A 1 298 ? -44.678 15.236 76.808 1.00 43.91 298 GLY A CA 1
ATOM 2331 C C . GLY A 1 298 ? -45.534 14.031 77.220 1.00 43.91 298 GL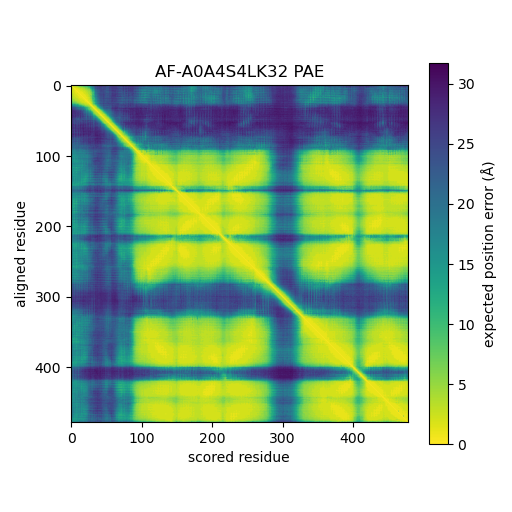Y A C 1
ATOM 2332 O O . GLY A 1 298 ? -46.739 14.117 77.403 1.00 43.91 298 GLY A O 1
ATOM 2333 N N . SER A 1 299 ? -44.873 12.927 77.564 1.00 42.84 299 SER A N 1
ATOM 2334 C CA . SER A 1 299 ? -44.796 12.432 78.953 1.00 42.84 299 SER A CA 1
ATOM 2335 C C . SER A 1 299 ? -44.302 10.987 78.999 1.00 42.84 299 SER A C 1
ATOM 2337 O O . SER A 1 299 ? -44.548 10.174 78.112 1.00 42.84 299 SER A O 1
ATOM 2339 N N . ALA A 1 300 ? -43.551 10.709 80.059 1.00 48.34 300 ALA A N 1
ATOM 2340 C CA . ALA A 1 300 ? -43.107 9.396 80.474 1.00 48.34 300 ALA A CA 1
ATOM 2341 C C . ALA A 1 300 ? -44.211 8.659 81.253 1.00 48.34 300 ALA A C 1
ATOM 2343 O O . ALA A 1 300 ? -44.917 9.280 82.041 1.00 48.34 300 ALA A O 1
ATOM 2344 N N . HIS A 1 301 ? -44.289 7.342 81.068 1.00 41.03 301 HIS A N 1
ATOM 2345 C CA . HIS A 1 301 ? -44.655 6.302 82.046 1.00 41.03 301 HIS A CA 1
ATOM 2346 C C . HIS A 1 301 ? -44.481 4.963 81.306 1.00 41.03 301 HIS A C 1
ATOM 2348 O O . HIS A 1 301 ? -44.982 4.804 80.200 1.00 41.03 301 HIS A O 1
ATOM 2354 N N . GLU A 1 302 ? -43.604 4.035 81.683 1.00 42.66 302 GLU A N 1
ATOM 2355 C CA . GLU A 1 302 ? -43.484 3.289 82.942 1.00 42.66 302 GLU A CA 1
ATOM 2356 C C . GLU A 1 302 ? -44.741 2.470 83.290 1.00 42.66 302 GLU A C 1
ATOM 2358 O O . GLU A 1 302 ? -45.746 3.010 83.740 1.00 42.66 302 GLU A O 1
ATOM 2363 N N . GLY A 1 303 ? -44.624 1.143 83.141 1.00 38.31 303 GLY A N 1
ATOM 2364 C CA . GLY A 1 303 ? -45.284 0.180 84.023 1.00 38.31 303 GLY A CA 1
ATOM 2365 C C . GLY A 1 303 ? -46.334 -0.764 83.419 1.00 38.31 303 GLY A C 1
ATOM 2366 O O . GLY A 1 303 ? -47.436 -0.340 83.101 1.00 38.31 303 GLY A O 1
ATOM 2367 N N . SER A 1 304 ? -46.037 -2.074 83.536 1.00 41.91 304 SER A N 1
ATOM 2368 C CA . SER A 1 304 ? -46.994 -3.143 83.918 1.00 41.91 304 SER A CA 1
ATOM 2369 C C . SER A 1 304 ? -47.957 -3.654 82.821 1.00 41.91 304 SER A C 1
ATOM 2371 O O . SER A 1 304 ? -48.489 -2.872 82.057 1.00 41.91 304 SER A O 1
ATOM 2373 N N . THR A 1 305 ? -48.334 -4.927 82.664 1.00 40.84 305 THR A N 1
ATOM 2374 C CA . THR A 1 305 ? -47.998 -6.241 83.240 1.00 40.84 305 THR A CA 1
ATOM 2375 C C . THR A 1 305 ? -48.684 -7.317 82.374 1.00 40.84 305 THR A C 1
ATOM 2377 O O . THR A 1 305 ? -49.767 -7.100 81.845 1.00 40.84 305 THR A O 1
ATOM 2380 N N . ALA A 1 306 ? -48.056 -8.495 82.307 1.00 42.25 306 ALA A N 1
ATOM 2381 C CA . ALA A 1 306 ? -48.648 -9.841 82.306 1.00 42.25 306 ALA A CA 1
ATOM 2382 C C . ALA A 1 306 ? -49.833 -10.214 81.376 1.00 42.25 306 ALA A C 1
ATOM 2384 O O . ALA A 1 306 ? -50.985 -9.903 81.661 1.00 42.25 306 ALA A O 1
ATOM 2385 N N . ARG A 1 307 ? -49.564 -11.133 80.432 1.00 39.88 307 ARG A N 1
ATOM 2386 C CA . ARG A 1 307 ? -50.252 -12.446 80.303 1.00 39.88 307 ARG A CA 1
ATOM 2387 C C . ARG A 1 307 ? -49.514 -13.291 79.253 1.00 39.88 307 ARG A C 1
ATOM 2389 O O . ARG A 1 307 ? -49.487 -12.938 78.086 1.00 39.88 307 ARG A O 1
ATOM 2396 N N . ALA A 1 308 ? -48.688 -14.255 79.653 1.00 45.38 308 ALA A N 1
ATOM 2397 C CA . ALA A 1 308 ? -49.078 -15.643 79.910 1.00 45.38 308 ALA A CA 1
ATOM 2398 C C . ALA A 1 308 ? -49.879 -16.261 78.752 1.00 45.38 308 ALA A C 1
ATOM 2400 O O . ALA A 1 308 ? -51.100 -16.166 78.730 1.00 45.38 308 ALA A O 1
ATOM 2401 N N . ASN A 1 309 ? -49.166 -16.918 77.837 1.00 45.69 309 ASN A N 1
ATOM 2402 C CA . ASN A 1 309 ? -49.611 -18.156 77.208 1.00 45.69 309 ASN A CA 1
ATOM 2403 C C . ASN A 1 309 ? -48.375 -19.016 76.944 1.00 45.69 309 ASN A C 1
ATOM 2405 O O . ASN A 1 309 ? -47.634 -18.820 75.985 1.00 45.69 309 ASN A O 1
ATOM 2409 N N . ALA A 1 310 ? -48.151 -19.925 77.888 1.00 45.59 310 ALA A N 1
ATOM 2410 C CA . ALA A 1 310 ? -47.310 -21.087 77.723 1.00 45.59 310 ALA A CA 1
ATOM 2411 C C . ALA A 1 310 ? -48.085 -22.113 76.888 1.00 45.59 310 ALA A C 1
ATOM 2413 O O . ALA A 1 310 ? -49.174 -22.537 77.273 1.00 45.59 310 ALA A O 1
ATOM 2414 N N . SER A 1 311 ? -47.513 -22.513 75.763 1.00 50.31 311 SER A N 1
ATOM 2415 C CA . SER A 1 311 ? -47.743 -23.836 75.199 1.00 50.31 311 SER A CA 1
ATOM 2416 C C . SER A 1 311 ? -46.414 -24.318 74.650 1.00 50.31 311 SER A C 1
ATOM 2418 O O . SER A 1 311 ? -45.962 -23.875 73.592 1.00 50.31 311 SER A O 1
ATOM 2420 N N . ASP A 1 312 ? -45.795 -25.169 75.459 1.00 45.16 312 ASP A N 1
ATOM 2421 C CA . ASP A 1 312 ? -44.631 -25.976 75.151 1.00 45.16 312 ASP A CA 1
ATOM 2422 C C . ASP A 1 312 ? -44.798 -26.699 73.813 1.00 45.16 312 ASP A C 1
ATOM 2424 O O . ASP A 1 312 ? -45.819 -27.326 73.527 1.00 45.16 312 ASP A O 1
ATOM 2428 N N . GLY A 1 313 ? -43.755 -26.594 73.000 1.00 43.91 313 GLY A N 1
ATOM 2429 C CA . GLY A 1 313 ? -43.632 -27.192 71.678 1.00 43.91 313 GLY A CA 1
ATOM 2430 C C . GLY A 1 313 ? -42.169 -27.188 71.267 1.00 43.91 313 GLY A C 1
ATOM 2431 O O . GLY A 1 313 ? -41.788 -26.622 70.249 1.00 43.91 313 GLY A O 1
ATOM 2432 N N . GLU A 1 314 ? -41.343 -27.755 72.137 1.00 48.09 314 GLU A N 1
ATOM 2433 C CA . GLU A 1 314 ? -39.912 -27.962 71.987 1.00 48.09 314 GLU A CA 1
ATOM 2434 C C . GLU A 1 314 ? -39.634 -28.851 70.760 1.00 48.09 314 GLU A C 1
ATOM 2436 O O . GLU A 1 314 ? -39.721 -30.073 70.808 1.00 48.09 314 GLU A O 1
ATOM 2441 N N . THR A 1 315 ? -39.300 -28.239 69.625 1.00 49.34 315 THR A N 1
ATOM 2442 C CA . THR A 1 315 ? -38.394 -28.838 68.636 1.00 49.34 315 THR A CA 1
ATOM 244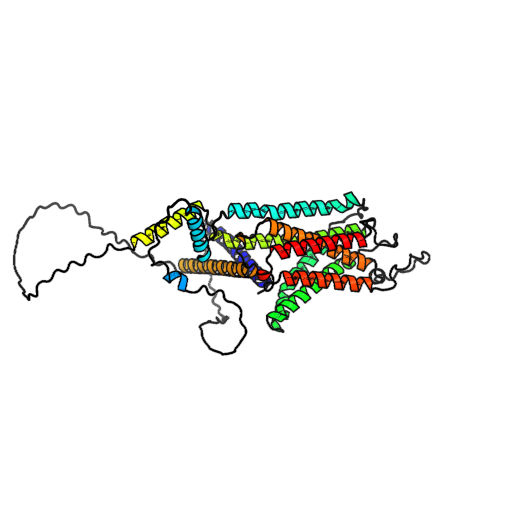3 C C . THR A 1 315 ? -37.440 -27.758 68.156 1.00 49.34 315 THR A C 1
ATOM 2445 O O . THR A 1 315 ? -37.762 -26.882 67.356 1.00 49.34 315 THR A O 1
ATOM 2448 N N . ALA A 1 316 ? -36.240 -27.809 68.725 1.00 54.56 316 ALA A N 1
ATOM 2449 C CA . ALA A 1 316 ? -35.099 -27.008 68.348 1.00 54.56 316 ALA A CA 1
ATOM 2450 C C . ALA A 1 316 ? -34.749 -27.231 66.866 1.00 54.56 316 ALA A C 1
ATOM 2452 O O . ALA A 1 316 ? -34.133 -28.228 66.500 1.00 54.56 316 ALA A O 1
ATOM 2453 N N . ALA A 1 317 ? -35.097 -26.265 66.020 1.00 53.31 317 ALA A N 1
ATOM 2454 C CA . ALA A 1 317 ? -34.450 -26.045 64.735 1.00 53.31 317 ALA A CA 1
ATOM 2455 C C . ALA A 1 317 ? -34.016 -24.579 64.697 1.00 53.31 317 ALA A C 1
ATOM 2457 O O . ALA A 1 317 ? -34.784 -23.663 64.414 1.00 53.31 317 ALA A O 1
ATOM 2458 N N . SER A 1 318 ? -32.766 -24.406 65.114 1.00 50.81 318 SER A N 1
ATOM 2459 C CA . SER A 1 318 ? -31.996 -23.173 65.176 1.00 50.81 318 SER A CA 1
ATOM 2460 C C . SER A 1 318 ? -32.266 -22.246 63.990 1.00 50.81 318 SER A C 1
ATOM 2462 O O . SER A 1 318 ? -32.077 -22.619 62.831 1.00 50.81 318 SER A O 1
ATOM 2464 N N . GLY A 1 319 ? -32.671 -21.014 64.303 1.00 53.28 319 GLY A N 1
ATOM 2465 C CA . GLY A 1 319 ? -32.729 -19.902 63.369 1.00 53.28 319 GLY A CA 1
ATOM 2466 C C . GLY A 1 319 ? -31.335 -19.552 62.855 1.00 53.28 319 GLY A C 1
ATOM 2467 O O . GLY A 1 319 ? -30.662 -18.673 63.388 1.00 53.28 319 GLY A O 1
ATOM 2468 N N . ALA A 1 320 ? -30.917 -20.218 61.784 1.00 54.94 320 ALA A N 1
ATOM 2469 C CA . ALA A 1 320 ? -29.818 -19.775 60.948 1.00 54.94 320 ALA A CA 1
ATOM 2470 C C . ALA A 1 320 ? -30.327 -18.616 60.083 1.00 54.94 320 ALA A C 1
ATOM 2472 O O . ALA A 1 320 ? -30.853 -18.816 58.989 1.00 54.94 320 ALA A O 1
ATOM 2473 N N . ARG A 1 321 ? -30.197 -17.385 60.591 1.00 55.97 321 ARG A N 1
ATOM 2474 C CA . ARG A 1 321 ? -30.175 -16.204 59.722 1.00 55.97 321 ARG A CA 1
ATOM 2475 C C . ARG A 1 321 ? -29.080 -16.456 58.684 1.00 55.97 321 ARG A C 1
ATOM 2477 O O . ARG A 1 321 ? -27.932 -16.638 59.092 1.00 55.97 321 ARG A O 1
ATOM 2484 N N . PRO A 1 322 ? -29.398 -16.525 57.383 1.00 56.56 322 PRO A N 1
ATOM 2485 C CA . PRO A 1 322 ? -28.361 -16.662 56.390 1.00 56.56 322 PRO A CA 1
ATOM 2486 C C . PRO A 1 322 ? -27.598 -15.338 56.414 1.00 56.56 322 PRO A C 1
ATOM 2488 O O . PRO A 1 322 ? -28.150 -14.271 56.148 1.00 56.56 322 PRO A O 1
ATOM 2491 N N . ASP A 1 323 ? -26.345 -15.427 56.837 1.00 54.75 323 ASP A N 1
ATOM 2492 C CA . ASP A 1 323 ? -25.341 -14.368 56.849 1.00 54.75 323 ASP A CA 1
ATOM 2493 C C . ASP A 1 323 ? -24.968 -14.069 55.379 1.00 54.75 323 ASP A C 1
ATOM 2495 O O . ASP A 1 323 ? -23.891 -14.398 54.878 1.00 54.75 323 ASP A O 1
ATOM 2499 N N . VAL A 1 324 ? -25.954 -13.589 54.615 1.00 58.50 324 VAL A N 1
ATOM 2500 C CA . VAL A 1 324 ? -25.837 -13.236 53.200 1.00 58.50 324 VAL A CA 1
ATOM 2501 C C . VAL A 1 324 ? -25.219 -11.848 53.151 1.00 58.50 324 VAL A C 1
ATOM 2503 O O . VAL A 1 324 ? -25.678 -10.946 53.842 1.00 58.50 324 VAL A O 1
ATOM 2506 N N . LEU A 1 325 ? -24.211 -11.684 52.294 1.00 64.25 325 LEU A N 1
ATOM 2507 C CA . LEU A 1 325 ? -23.339 -10.511 52.141 1.00 64.25 325 LEU A CA 1
ATOM 2508 C C . LEU A 1 325 ? -22.063 -10.532 52.992 1.00 64.25 325 LEU A C 1
ATOM 2510 O O . LEU A 1 325 ? -21.512 -9.485 53.333 1.00 64.25 325 LEU A O 1
ATOM 2514 N N . ARG A 1 326 ? -21.469 -11.713 53.203 1.00 58.12 326 ARG A N 1
ATOM 2515 C CA . ARG A 1 326 ? -20.009 -11.780 53.342 1.00 58.12 326 ARG A CA 1
ATOM 2516 C C . ARG A 1 326 ? -19.402 -11.394 51.989 1.00 58.12 326 ARG A C 1
ATOM 2518 O O . ARG A 1 326 ? -19.154 -12.252 51.148 1.00 58.12 326 ARG A O 1
ATOM 2525 N N . GLN A 1 327 ? -19.257 -10.085 51.762 1.00 65.50 327 GLN A N 1
ATOM 2526 C CA . GLN A 1 327 ? -18.567 -9.485 50.621 1.00 65.50 327 GLN A CA 1
ATOM 2527 C C . GLN A 1 327 ? -17.209 -10.171 50.491 1.00 65.50 327 GLN A C 1
ATOM 2529 O O . GLN A 1 327 ? -16.274 -9.908 51.252 1.00 65.50 327 GLN A O 1
ATOM 2534 N N . ARG A 1 328 ? -17.134 -11.120 49.558 1.00 75.50 328 ARG A N 1
ATOM 2535 C CA . ARG A 1 328 ? -15.892 -11.755 49.151 1.00 75.50 328 ARG A CA 1
ATOM 2536 C C . ARG A 1 328 ? -15.023 -10.623 48.625 1.00 75.50 328 ARG A C 1
ATOM 2538 O O . ARG A 1 328 ? -15.302 -10.089 47.558 1.00 75.50 328 ARG A O 1
ATOM 2545 N N . ARG A 1 329 ? -14.038 -10.193 49.418 1.00 79.75 329 ARG A N 1
ATOM 2546 C CA . ARG A 1 329 ? -13.066 -9.202 48.959 1.00 79.75 329 ARG A CA 1
ATOM 2547 C C . ARG A 1 329 ? -12.403 -9.790 47.709 1.00 79.75 329 ARG A C 1
ATOM 2549 O O . ARG A 1 329 ? -11.913 -10.920 47.813 1.00 79.75 329 ARG A O 1
ATOM 2556 N N . PRO A 1 330 ? -12.438 -9.092 46.561 1.00 84.12 330 PRO A N 1
ATOM 2557 C CA . PRO A 1 330 ? -11.767 -9.564 45.362 1.00 84.12 330 PRO A CA 1
ATOM 2558 C C . PRO A 1 330 ? -10.299 -9.786 45.708 1.00 84.12 330 PRO A C 1
ATOM 2560 O O . PRO A 1 330 ? -9.685 -8.994 46.431 1.00 84.12 330 PRO A O 1
ATOM 2563 N N . SER A 1 331 ? -9.765 -10.923 45.278 1.00 92.88 331 SER A N 1
ATOM 2564 C CA . SER A 1 331 ? -8.355 -11.223 45.518 1.00 92.88 331 SER A CA 1
ATOM 2565 C C . SER A 1 331 ? -7.484 -10.203 44.777 1.00 92.88 331 SER A C 1
ATOM 2567 O O . SER A 1 331 ? -7.882 -9.692 43.734 1.00 92.88 331 SER A O 1
ATOM 2569 N N . GLU A 1 332 ? -6.284 -9.902 45.276 1.00 94.62 332 GLU A N 1
ATOM 2570 C CA . GLU A 1 332 ? -5.373 -8.964 44.598 1.00 94.62 332 GLU A CA 1
ATOM 2571 C C . GLU A 1 332 ? -5.101 -9.377 43.139 1.00 94.62 332 GLU A C 1
ATOM 2573 O O . GLU A 1 332 ? -4.992 -8.528 42.260 1.00 94.62 332 GLU A O 1
ATOM 2578 N N . ALA A 1 333 ? -5.062 -10.684 42.864 1.00 93.38 333 ALA A N 1
ATOM 2579 C CA . ALA A 1 333 ? -4.914 -11.222 41.515 1.00 93.38 333 ALA A CA 1
ATOM 2580 C C . ALA A 1 333 ? -6.122 -10.921 40.608 1.00 93.38 333 ALA A C 1
ATOM 2582 O O . ALA A 1 333 ? -5.942 -10.629 39.431 1.00 93.38 333 ALA A O 1
ATOM 2583 N N . GLU A 1 334 ? -7.339 -10.969 41.150 1.00 93.62 334 GLU A N 1
ATOM 2584 C CA . GLU A 1 334 ? -8.570 -10.619 40.430 1.00 93.62 334 GLU A CA 1
ATOM 2585 C C . GLU A 1 334 ? -8.609 -9.123 40.113 1.00 93.62 334 GLU A C 1
ATOM 2587 O O . GLU A 1 334 ? -8.891 -8.746 38.982 1.00 93.62 334 GLU A O 1
ATOM 2592 N N . MET A 1 335 ? -8.209 -8.287 41.073 1.00 93.12 335 MET A N 1
ATOM 2593 C CA . MET A 1 335 ? -8.092 -6.843 40.869 1.00 93.12 335 MET A CA 1
ATOM 2594 C C . MET A 1 335 ? -7.039 -6.493 39.809 1.00 93.12 335 MET A C 1
ATOM 2596 O O . MET A 1 335 ? -7.280 -5.631 38.974 1.00 93.12 335 MET A O 1
ATOM 2600 N N . ARG A 1 336 ? -5.879 -7.166 39.806 1.00 94.25 336 ARG A N 1
ATOM 2601 C CA . ARG A 1 336 ? -4.858 -6.977 38.759 1.00 94.25 336 ARG A CA 1
ATOM 2602 C C . ARG A 1 336 ? -5.393 -7.358 37.380 1.00 94.25 336 ARG A C 1
ATOM 2604 O O . ARG A 1 336 ? -5.209 -6.597 36.444 1.00 94.25 336 ARG A O 1
ATOM 2611 N N . LEU A 1 337 ? -6.104 -8.482 37.281 1.00 94.94 337 LEU A N 1
ATOM 2612 C CA . LEU A 1 337 ? -6.710 -8.926 36.025 1.00 94.94 337 LEU A CA 1
ATOM 2613 C C . LEU A 1 337 ? -7.766 -7.934 35.517 1.00 94.94 337 LEU A C 1
ATOM 2615 O O . LEU A 1 337 ? -7.820 -7.667 34.320 1.00 94.94 337 LEU A O 1
ATOM 2619 N N . GLU A 1 338 ? -8.588 -7.376 36.408 1.00 92.69 338 GLU A N 1
ATOM 2620 C CA . GLU A 1 338 ? -9.565 -6.341 36.056 1.00 92.69 338 GLU A CA 1
ATOM 2621 C C . GLU A 1 338 ? -8.874 -5.063 35.559 1.00 92.69 338 GLU A C 1
ATOM 2623 O O . GLU A 1 338 ? -9.231 -4.556 34.500 1.00 92.69 338 GLU A O 1
ATOM 2628 N N . VAL A 1 339 ? -7.817 -4.609 36.244 1.00 95.81 339 VAL A N 1
ATOM 2629 C CA . VAL A 1 339 ? -7.012 -3.452 35.816 1.00 95.81 339 VAL A CA 1
ATOM 2630 C C . VAL A 1 339 ? -6.348 -3.690 34.460 1.00 95.81 339 VAL A C 1
ATOM 2632 O O . VAL A 1 339 ? -6.368 -2.796 33.618 1.00 95.81 339 VAL A O 1
ATOM 2635 N N . ASP A 1 340 ? -5.781 -4.875 34.228 1.00 95.69 340 ASP A N 1
ATOM 2636 C CA . ASP A 1 340 ? -5.165 -5.224 32.945 1.00 95.69 340 ASP A CA 1
ATOM 2637 C C . ASP A 1 340 ? -6.215 -5.226 31.822 1.00 95.69 340 ASP A C 1
ATOM 2639 O O . ASP A 1 340 ? -5.981 -4.681 30.744 1.00 95.69 340 ASP A O 1
ATOM 2643 N N . ARG A 1 341 ? -7.415 -5.758 32.092 1.00 93.56 341 ARG A N 1
ATOM 2644 C CA . ARG A 1 341 ? -8.534 -5.743 31.142 1.00 93.56 341 ARG A CA 1
ATOM 2645 C C . ARG A 1 341 ? -8.993 -4.321 30.825 1.00 93.56 341 ARG A C 1
ATOM 2647 O O . ARG A 1 341 ? -9.215 -4.004 29.659 1.00 93.56 341 ARG A O 1
ATOM 2654 N N . ASP A 1 342 ? -9.143 -3.481 31.840 1.00 94.94 342 ASP A N 1
ATOM 2655 C CA . ASP A 1 342 ? -9.578 -2.098 31.668 1.00 94.94 342 ASP A CA 1
ATOM 2656 C C . ASP A 1 342 ? -8.501 -1.274 30.937 1.00 94.94 342 ASP A C 1
ATOM 2658 O O . ASP A 1 342 ? -8.819 -0.442 30.086 1.00 94.94 342 ASP A O 1
ATOM 2662 N N . LEU A 1 343 ? -7.215 -1.546 31.187 1.00 95.94 343 LEU A N 1
ATOM 2663 C CA . LEU A 1 343 ? -6.103 -0.947 30.449 1.00 95.94 343 LEU A CA 1
ATOM 2664 C C . LEU A 1 343 ? -6.127 -1.356 28.973 1.00 95.94 343 LEU A C 1
ATOM 2666 O O . LEU A 1 343 ? -5.985 -0.492 28.107 1.00 95.94 343 LEU A O 1
ATOM 2670 N N . ASP A 1 344 ? -6.357 -2.633 28.674 1.00 92.81 344 ASP A N 1
ATOM 2671 C CA . ASP A 1 344 ? -6.490 -3.116 27.298 1.00 92.81 344 ASP A CA 1
ATOM 2672 C C . ASP A 1 344 ? -7.684 -2.468 26.581 1.00 92.81 344 ASP A C 1
ATOM 2674 O O . ASP A 1 344 ? -7.565 -2.061 25.422 1.00 92.81 344 ASP A O 1
ATOM 2678 N N . GLN A 1 345 ? -8.813 -2.297 27.277 1.00 91.00 345 GLN A N 1
ATOM 2679 C CA . GLN A 1 345 ? -9.975 -1.578 26.747 1.00 91.00 345 GLN A CA 1
ATOM 2680 C C . GLN A 1 345 ? -9.646 -0.115 26.445 1.00 91.00 345 GLN A C 1
ATOM 2682 O O . GLN A 1 345 ? -10.001 0.376 25.375 1.00 91.00 345 GLN A O 1
ATOM 2687 N N . LEU A 1 346 ? -8.929 0.576 27.336 1.00 94.31 346 LEU A N 1
ATOM 2688 C CA . LEU A 1 346 ? -8.493 1.958 27.115 1.00 94.31 346 LEU A CA 1
ATOM 2689 C C . LEU A 1 346 ? -7.518 2.078 25.938 1.00 94.31 346 LEU A C 1
ATOM 2691 O O . LEU A 1 346 ? -7.599 3.035 25.166 1.00 94.31 346 LEU A O 1
ATOM 2695 N N . VAL A 1 347 ? -6.609 1.114 25.770 1.00 94.56 347 VAL A N 1
ATOM 2696 C CA . VAL A 1 347 ? -5.688 1.066 24.625 1.00 94.56 347 VAL A CA 1
ATOM 2697 C C . VAL A 1 347 ? -6.457 0.858 23.321 1.00 94.56 347 VAL A C 1
ATOM 2699 O O . VAL A 1 347 ? -6.187 1.565 22.350 1.00 94.56 347 VAL A O 1
ATOM 2702 N N . ALA A 1 348 ? -7.434 -0.054 23.299 1.00 93.75 348 ALA A N 1
ATOM 2703 C CA . ALA A 1 348 ? -8.283 -0.286 22.133 1.00 93.75 348 ALA A CA 1
ATOM 2704 C C . ALA A 1 348 ? -9.134 0.949 21.788 1.00 93.75 348 ALA A C 1
ATOM 2706 O O . ALA A 1 348 ? -9.173 1.357 20.627 1.00 93.75 348 ALA A O 1
ATOM 2707 N N . LEU A 1 349 ? -9.737 1.592 22.796 1.00 94.38 349 LEU A N 1
ATOM 2708 C CA . LEU A 1 349 ? -10.505 2.832 22.641 1.00 94.38 349 LEU A CA 1
ATOM 2709 C C . LEU A 1 349 ? -9.659 3.945 22.025 1.00 94.38 349 LEU A C 1
ATOM 2711 O O . LEU A 1 349 ? -10.066 4.567 21.047 1.00 94.38 349 LEU A O 1
ATOM 2715 N N . LYS A 1 350 ? -8.452 4.149 22.558 1.00 95.50 350 LYS A N 1
ATOM 2716 C CA . LYS A 1 350 ? -7.521 5.153 22.047 1.00 95.50 350 LYS A CA 1
ATOM 2717 C C . LYS A 1 350 ? -7.059 4.843 20.625 1.00 95.50 350 LYS A C 1
ATOM 2719 O O . LYS A 1 350 ? -7.005 5.738 19.791 1.00 95.50 350 LYS A O 1
ATOM 2724 N N . ALA A 1 351 ? -6.712 3.590 20.338 1.00 95.94 351 ALA A N 1
ATOM 2725 C CA . ALA A 1 351 ? -6.289 3.189 18.998 1.00 95.94 351 ALA A CA 1
ATOM 2726 C C . ALA A 1 351 ? -7.411 3.393 17.970 1.00 95.94 351 ALA A C 1
ATOM 2728 O O . ALA A 1 351 ? -7.143 3.796 16.838 1.00 95.94 351 ALA A O 1
ATOM 2729 N N . ARG A 1 352 ? -8.664 3.152 18.373 1.00 96.00 352 ARG A N 1
ATOM 2730 C CA . ARG A 1 352 ? -9.847 3.432 17.562 1.00 96.00 352 ARG A CA 1
ATOM 2731 C C . ARG A 1 352 ? -10.020 4.931 17.322 1.00 96.00 352 ARG A C 1
ATOM 2733 O O . ARG A 1 352 ? -10.138 5.323 16.170 1.00 96.00 352 ARG A O 1
ATOM 2740 N N . GLU A 1 353 ? -9.966 5.757 18.365 1.00 95.31 353 GLU A N 1
ATOM 2741 C CA . GLU A 1 353 ? -10.060 7.222 18.249 1.00 95.31 353 GLU A CA 1
ATOM 2742 C C . GLU A 1 353 ? -8.980 7.791 17.312 1.00 95.31 353 GLU A C 1
ATOM 2744 O O . GLU A 1 353 ? -9.289 8.552 16.400 1.00 95.31 353 GLU A O 1
ATOM 2749 N N . GLU A 1 354 ? -7.722 7.355 17.455 1.00 95.06 354 GLU A N 1
ATOM 2750 C CA . GLU A 1 354 ? -6.624 7.766 16.566 1.00 95.06 354 GLU A CA 1
ATOM 2751 C C . GLU A 1 354 ? -6.875 7.355 15.102 1.00 95.06 354 GLU A C 1
ATOM 2753 O O . GLU A 1 354 ? -6.492 8.068 14.169 1.00 95.06 354 GLU A O 1
ATOM 2758 N N . LEU A 1 355 ? -7.514 6.202 14.879 1.00 95.56 355 LEU A N 1
ATOM 2759 C CA . LEU A 1 355 ? -7.875 5.718 13.548 1.00 95.56 355 LEU A CA 1
ATOM 2760 C C . LEU A 1 355 ? -9.018 6.540 12.934 1.00 95.56 355 LEU A C 1
ATOM 2762 O O . LEU A 1 355 ? -8.979 6.869 11.748 1.00 95.56 355 LEU A O 1
ATOM 2766 N N . GLU A 1 356 ? -10.023 6.875 13.737 1.00 95.31 356 GLU A N 1
ATOM 2767 C CA . GLU A 1 356 ? -11.161 7.705 13.340 1.00 95.31 356 GLU A CA 1
ATOM 2768 C C . GLU A 1 356 ? -10.712 9.134 13.025 1.00 95.31 356 GLU A C 1
ATOM 2770 O O . GLU A 1 356 ? -11.098 9.683 11.995 1.00 95.31 356 GLU A O 1
ATOM 2775 N N . GLU A 1 357 ? -9.808 9.699 13.829 1.00 94.19 357 GLU A N 1
ATOM 2776 C CA . GLU A 1 357 ? -9.169 10.989 13.558 1.00 94.19 357 GLU A CA 1
ATOM 2777 C C . GLU A 1 357 ? -8.365 10.947 12.247 1.00 94.19 357 GLU A C 1
ATOM 2779 O O . GLU A 1 357 ? -8.413 11.886 11.448 1.00 94.19 357 GLU A O 1
ATOM 2784 N N . LEU A 1 358 ? -7.652 9.843 11.986 1.00 93.19 358 LEU A N 1
ATOM 2785 C CA . LEU A 1 358 ? -6.838 9.666 10.782 1.00 93.19 358 LEU A CA 1
ATOM 2786 C C . LEU A 1 358 ? -7.671 9.654 9.493 1.00 93.19 358 LEU A C 1
ATOM 2788 O O . LEU A 1 358 ? -7.251 10.236 8.488 1.00 93.19 358 LEU A O 1
ATOM 2792 N N . TYR A 1 359 ? -8.810 8.962 9.495 1.00 94.75 359 TYR A N 1
ATOM 2793 C CA . TYR A 1 359 ? -9.682 8.860 8.320 1.00 94.75 359 TYR A CA 1
ATOM 2794 C C . TYR A 1 359 ? -10.747 9.960 8.259 1.00 94.75 359 TYR A C 1
ATOM 2796 O O . TYR A 1 359 ? -11.291 10.214 7.184 1.00 94.75 359 TYR A O 1
ATOM 2804 N N . GLY A 1 360 ? -11.031 10.617 9.384 1.00 94.31 360 GLY A N 1
ATOM 2805 C CA . GLY A 1 360 ? -12.137 11.556 9.560 1.00 94.31 360 GLY A CA 1
ATOM 2806 C C . GLY A 1 360 ? -13.511 10.891 9.708 1.00 94.31 360 GLY A C 1
ATOM 2807 O O . GLY A 1 360 ? -14.500 11.601 9.866 1.00 94.31 360 GLY A O 1
ATOM 2808 N N . ILE A 1 361 ? -13.584 9.557 9.633 1.00 94.94 361 ILE A N 1
ATOM 2809 C CA . ILE A 1 361 ? -14.805 8.752 9.766 1.00 94.94 361 ILE A CA 1
ATOM 2810 C C . ILE A 1 361 ? -14.489 7.406 10.441 1.00 94.94 361 ILE A C 1
ATOM 2812 O O . ILE A 1 361 ? -13.359 6.919 10.308 1.00 94.94 361 ILE A O 1
ATOM 2816 N N . PRO A 1 362 ? -15.478 6.761 11.093 1.00 95.50 362 PRO A N 1
ATOM 2817 C CA . PRO A 1 362 ? -15.355 5.395 11.590 1.00 95.50 362 PRO A CA 1
ATOM 2818 C C . PRO A 1 362 ? -14.893 4.428 10.506 1.00 95.50 362 PRO A C 1
ATOM 2820 O O . PRO A 1 362 ? -15.452 4.391 9.408 1.00 95.50 362 PRO A O 1
ATOM 2823 N N . PHE A 1 363 ? -13.891 3.604 10.816 1.00 96.06 363 PHE A N 1
ATOM 2824 C CA . PHE A 1 363 ? -13.325 2.656 9.851 1.00 96.06 363 PHE A CA 1
ATOM 2825 C C . PHE A 1 363 ? -14.380 1.662 9.347 1.00 96.06 363 PHE A C 1
ATOM 2827 O O . PHE A 1 363 ? -14.383 1.299 8.174 1.00 96.06 363 PHE A O 1
ATOM 2834 N N . VAL A 1 364 ? -15.329 1.288 10.211 1.00 96.12 364 VAL A N 1
ATOM 2835 C CA . VAL A 1 364 ? -16.458 0.399 9.886 1.00 96.12 364 VAL A CA 1
ATOM 2836 C C . VAL A 1 364 ? -17.412 0.979 8.838 1.00 96.12 364 VAL A C 1
ATOM 2838 O O . VAL A 1 364 ? -18.086 0.217 8.149 1.00 96.12 364 VAL A O 1
ATOM 2841 N N . ARG A 1 365 ? -17.445 2.310 8.678 1.00 95.88 365 ARG A N 1
ATOM 2842 C CA . ARG A 1 365 ? -18.250 2.997 7.659 1.00 95.88 365 ARG A CA 1
ATOM 2843 C C . ARG A 1 365 ? -17.537 3.106 6.313 1.00 95.88 365 ARG A C 1
ATOM 2845 O O . ARG A 1 365 ? -18.176 3.439 5.318 1.00 95.88 365 ARG A O 1
ATOM 2852 N N . ILE A 1 366 ? -16.234 2.821 6.247 1.00 96.62 366 ILE A N 1
ATOM 2853 C CA . ILE A 1 366 ? -15.492 2.840 4.985 1.00 96.62 366 ILE A CA 1
ATOM 2854 C C . ILE A 1 366 ? -15.954 1.649 4.140 1.00 96.62 366 ILE A C 1
ATOM 2856 O O . ILE A 1 366 ? -15.750 0.497 4.531 1.00 96.62 366 ILE A O 1
ATOM 2860 N N . PRO A 1 367 ? -16.532 1.878 2.949 1.00 97.31 367 PRO A N 1
ATOM 2861 C CA . PRO A 1 367 ? -16.986 0.778 2.120 1.00 97.31 367 PRO A CA 1
ATOM 2862 C C . PRO A 1 367 ? -15.818 -0.112 1.689 1.00 97.31 367 PRO A C 1
ATOM 2864 O O . PRO A 1 367 ? -14.793 0.373 1.202 1.00 97.31 367 PRO A O 1
ATOM 2867 N N . VAL A 1 368 ? -16.000 -1.431 1.772 1.00 96.88 368 VAL A N 1
ATOM 2868 C CA . VAL A 1 368 ? -14.952 -2.420 1.453 1.00 96.88 368 VAL A CA 1
ATOM 2869 C C . VAL A 1 368 ? -14.419 -2.280 0.020 1.00 96.88 368 VAL A C 1
ATOM 2871 O O . VAL A 1 368 ? -13.242 -2.549 -0.235 1.00 96.88 368 VAL A O 1
ATOM 2874 N N . PHE A 1 369 ? -15.233 -1.779 -0.919 1.00 97.50 369 PHE A N 1
ATOM 2875 C CA . PHE A 1 369 ? -14.780 -1.498 -2.286 1.00 97.50 369 PHE A CA 1
ATOM 2876 C C . PHE A 1 369 ? -13.648 -0.459 -2.329 1.00 97.50 369 PHE A C 1
ATOM 2878 O O . PHE A 1 369 ? -12.773 -0.552 -3.185 1.00 97.50 369 PHE A O 1
ATOM 2885 N N . VAL A 1 370 ? -13.627 0.510 -1.406 1.00 97.19 370 VAL A N 1
ATOM 2886 C CA . VAL A 1 370 ? -12.580 1.540 -1.325 1.00 97.19 370 VAL A CA 1
ATOM 2887 C C . VAL A 1 370 ? -11.284 0.922 -0.835 1.00 97.19 370 VAL A C 1
ATOM 2889 O O . VAL A 1 370 ? -10.225 1.187 -1.400 1.00 97.19 370 VAL A O 1
ATOM 2892 N N . SER A 1 371 ? -11.361 0.053 0.176 1.00 96.75 371 SER A N 1
ATOM 2893 C CA . SER A 1 371 ? -10.209 -0.718 0.643 1.00 96.75 371 SER A CA 1
ATOM 2894 C C . SER A 1 371 ? -9.656 -1.589 -0.483 1.00 96.75 371 SER A C 1
ATOM 2896 O O . SER A 1 371 ? -8.448 -1.605 -0.701 1.00 96.75 371 SER A O 1
ATOM 2898 N N . CYS A 1 372 ? -10.527 -2.251 -1.248 1.00 98.06 372 CYS A N 1
ATOM 2899 C CA . CYS A 1 372 ? -10.138 -3.018 -2.427 1.00 98.06 372 CYS A CA 1
ATOM 2900 C C . CYS A 1 372 ? -9.439 -2.134 -3.473 1.00 98.06 372 CYS A C 1
ATOM 2902 O O . CYS A 1 372 ? -8.321 -2.440 -3.887 1.00 98.06 372 CYS A O 1
ATOM 2904 N N . LEU A 1 373 ? -10.035 -0.992 -3.827 1.00 97.88 373 LEU A N 1
ATOM 2905 C CA . LEU A 1 373 ? -9.472 -0.046 -4.788 1.00 97.88 373 LEU A CA 1
ATOM 2906 C C . LEU A 1 373 ? -8.105 0.486 -4.340 1.00 97.88 373 LEU A C 1
ATOM 2908 O O . LEU A 1 373 ? -7.198 0.584 -5.160 1.00 97.88 373 LEU A O 1
ATOM 2912 N N . LEU A 1 374 ? -7.923 0.771 -3.049 1.00 97.38 374 LEU A N 1
ATOM 2913 C CA . LEU A 1 374 ? -6.645 1.224 -2.498 1.00 97.38 374 LEU A CA 1
ATOM 2914 C C . LEU A 1 374 ? -5.547 0.158 -2.649 1.00 97.38 374 LEU A C 1
ATOM 2916 O O . LEU A 1 374 ? -4.404 0.485 -2.976 1.00 97.38 374 LEU A O 1
ATOM 2920 N N . ARG A 1 375 ? -5.881 -1.125 -2.450 1.00 98.06 375 ARG A N 1
ATOM 2921 C CA . ARG A 1 375 ? -4.931 -2.233 -2.649 1.00 98.06 375 ARG A CA 1
ATOM 2922 C C . ARG A 1 375 ? -4.633 -2.472 -4.126 1.00 98.06 375 ARG A C 1
ATOM 2924 O O . ARG A 1 375 ? -3.470 -2.634 -4.481 1.00 98.06 375 ARG A O 1
ATOM 2931 N N . ILE A 1 376 ? -5.640 -2.398 -4.994 1.00 98.25 376 ILE A N 1
ATOM 2932 C CA . ILE A 1 376 ? -5.452 -2.453 -6.450 1.00 98.25 376 ILE A CA 1
ATOM 2933 C C . ILE A 1 376 ? -4.549 -1.304 -6.915 1.00 98.25 376 ILE A C 1
ATOM 2935 O O . ILE A 1 376 ? -3.583 -1.536 -7.638 1.00 98.25 376 ILE A O 1
ATOM 2939 N N . ALA A 1 377 ? -4.812 -0.076 -6.462 1.00 97.94 377 ALA A N 1
ATOM 2940 C CA . ALA A 1 377 ? -4.005 1.098 -6.778 1.00 97.94 377 ALA A CA 1
ATOM 2941 C C . ALA A 1 377 ? -2.539 0.901 -6.380 1.00 97.94 377 ALA A C 1
ATOM 2943 O O . ALA A 1 377 ? -1.649 1.201 -7.167 1.00 97.94 377 ALA A O 1
ATOM 2944 N N . SER A 1 378 ? -2.286 0.341 -5.196 1.00 97.75 378 SER A N 1
ATOM 2945 C CA . SER A 1 378 ? -0.943 0.002 -4.718 1.00 97.75 378 SER A CA 1
ATOM 2946 C C . SER A 1 378 ? -0.224 -1.009 -5.630 1.00 97.75 378 SER A C 1
ATOM 2948 O O . SER A 1 378 ? 0.928 -0.773 -6.008 1.00 97.75 378 SER A O 1
ATOM 2950 N N . ILE A 1 379 ? -0.910 -2.073 -6.078 1.00 98.38 379 ILE A N 1
ATOM 2951 C CA . ILE A 1 379 ? -0.357 -3.048 -7.037 1.00 98.38 379 ILE A CA 1
ATOM 2952 C C . ILE A 1 379 ? 0.024 -2.360 -8.349 1.00 98.38 379 ILE A C 1
ATOM 2954 O O . ILE A 1 379 ? 1.165 -2.469 -8.805 1.00 98.38 379 ILE A O 1
ATOM 2958 N N . VAL A 1 380 ? -0.923 -1.628 -8.939 1.00 98.38 380 VAL A N 1
ATOM 2959 C CA . VAL A 1 380 ? -0.758 -0.968 -10.240 1.00 98.38 380 VAL A CA 1
ATOM 2960 C C . VAL A 1 380 ? 0.343 0.096 -10.169 1.00 98.38 380 VAL A C 1
ATOM 2962 O O . VAL A 1 380 ? 1.206 0.150 -11.040 1.00 98.38 380 VAL A O 1
ATOM 2965 N N . LEU A 1 381 ? 0.378 0.901 -9.107 1.00 98.12 381 LEU A N 1
ATOM 2966 C CA . LEU A 1 381 ? 1.395 1.932 -8.902 1.00 98.12 381 LEU A CA 1
ATOM 2967 C C . LEU A 1 381 ? 2.793 1.334 -8.713 1.00 98.12 381 LEU A C 1
ATOM 2969 O O . LEU A 1 381 ? 3.766 1.837 -9.275 1.00 98.12 381 LEU A O 1
ATOM 2973 N N . SER A 1 382 ? 2.914 0.250 -7.940 1.00 98.06 382 SER A N 1
ATOM 2974 C CA . SER A 1 382 ? 4.186 -0.457 -7.777 1.00 98.06 382 SER A CA 1
ATOM 2975 C C . SER A 1 382 ? 4.686 -1.027 -9.106 1.00 98.06 382 SER A C 1
ATOM 2977 O O . SER A 1 382 ? 5.866 -0.870 -9.428 1.00 98.06 382 SER A O 1
ATOM 2979 N N . LEU A 1 383 ? 3.787 -1.629 -9.893 1.00 98.44 383 LEU A N 1
ATOM 2980 C CA . LEU A 1 383 ? 4.086 -2.133 -11.230 1.00 98.44 383 LEU A CA 1
ATOM 2981 C C . LEU A 1 383 ? 4.580 -1.016 -12.155 1.00 98.44 383 LEU A C 1
ATOM 2983 O O . LEU A 1 383 ? 5.677 -1.109 -12.703 1.00 98.44 383 LEU A O 1
ATOM 2987 N N . GLY A 1 384 ? 3.817 0.070 -12.276 1.00 98.31 384 GLY A N 1
ATOM 2988 C CA . GLY A 1 384 ? 4.148 1.177 -13.169 1.00 98.31 384 GLY A CA 1
ATOM 2989 C C . GLY A 1 384 ? 5.446 1.890 -12.795 1.00 98.31 384 GLY A C 1
ATOM 2990 O O . GLY A 1 384 ? 6.294 2.117 -13.657 1.00 98.31 384 GLY A O 1
ATOM 2991 N N . PHE A 1 385 ? 5.680 2.168 -11.509 1.00 98.56 385 PHE A N 1
ATOM 2992 C CA . PHE A 1 385 ? 6.941 2.771 -11.062 1.00 98.56 385 PHE A CA 1
ATOM 2993 C C . PHE A 1 385 ? 8.153 1.866 -11.293 1.00 98.56 385 PHE A C 1
ATOM 2995 O O . PHE A 1 385 ? 9.207 2.364 -11.694 1.00 98.56 385 PHE A O 1
ATOM 3002 N N . MET A 1 386 ? 8.027 0.554 -11.080 1.00 98.25 386 MET A N 1
ATOM 3003 C CA . MET A 1 386 ? 9.122 -0.377 -11.352 1.00 98.25 386 MET A CA 1
ATOM 3004 C C . MET A 1 386 ? 9.421 -0.462 -12.855 1.00 98.25 386 MET A C 1
ATOM 3006 O O . MET A 1 386 ? 10.591 -0.432 -13.238 1.00 98.25 386 MET A O 1
ATOM 3010 N N . LEU A 1 387 ? 8.392 -0.493 -13.713 1.00 97.88 387 LEU A N 1
ATOM 3011 C CA . LEU A 1 387 ? 8.541 -0.481 -15.174 1.00 97.88 387 LEU A CA 1
ATOM 3012 C C . LEU A 1 387 ? 9.204 0.804 -15.681 1.00 97.88 387 LEU A C 1
ATOM 3014 O O . LEU A 1 387 ? 10.119 0.728 -16.497 1.00 97.88 387 LEU A O 1
ATOM 3018 N N . LEU A 1 388 ? 8.791 1.967 -15.169 1.00 97.88 388 LEU A N 1
ATOM 3019 C CA . LEU A 1 388 ? 9.378 3.260 -15.530 1.00 97.88 388 LEU A CA 1
ATOM 3020 C C . LEU A 1 388 ? 10.856 3.348 -15.130 1.00 97.88 388 LEU A C 1
ATOM 3022 O O . LEU A 1 388 ? 11.717 3.641 -15.959 1.00 97.88 388 LEU A O 1
ATOM 3026 N N . ILE A 1 389 ? 11.171 3.065 -13.862 1.00 97.75 389 ILE A N 1
ATOM 3027 C CA . ILE A 1 389 ? 12.548 3.159 -13.358 1.00 97.75 389 ILE A CA 1
ATOM 3028 C C . ILE A 1 389 ? 13.462 2.176 -14.093 1.00 97.75 389 ILE A C 1
ATOM 3030 O O . ILE A 1 389 ? 14.579 2.536 -14.460 1.00 97.75 389 ILE A O 1
ATOM 3034 N N . SER A 1 390 ? 13.000 0.946 -14.317 1.00 96.81 390 SER A N 1
ATOM 3035 C CA . SER A 1 390 ? 13.802 -0.089 -14.973 1.00 96.81 390 SER A CA 1
ATOM 3036 C C . SER A 1 390 ? 14.067 0.198 -16.446 1.00 96.81 390 SER A C 1
ATOM 3038 O O . SER A 1 390 ? 15.222 0.104 -16.851 1.00 96.81 390 SER A O 1
ATOM 3040 N N . ALA A 1 391 ? 13.069 0.613 -17.231 1.00 95.38 391 ALA A N 1
ATOM 3041 C CA . ALA A 1 391 ? 13.289 0.975 -18.632 1.00 95.38 391 ALA A CA 1
ATOM 3042 C C . ALA A 1 391 ? 14.272 2.147 -18.757 1.00 95.38 391 ALA A C 1
ATOM 3044 O O . ALA A 1 391 ? 15.199 2.098 -19.569 1.00 95.38 391 ALA A O 1
ATOM 3045 N N . ALA A 1 392 ? 14.130 3.173 -17.911 1.00 95.19 392 ALA A N 1
ATOM 3046 C CA . ALA A 1 392 ? 15.038 4.315 -17.919 1.00 95.19 392 ALA A CA 1
ATOM 3047 C C . ALA A 1 392 ? 16.462 3.939 -17.467 1.00 95.19 392 ALA A C 1
ATOM 3049 O O . ALA A 1 392 ? 17.435 4.422 -18.043 1.00 95.19 392 ALA A O 1
ATOM 3050 N N . TYR A 1 393 ? 16.598 3.061 -16.467 1.00 94.94 393 TYR A N 1
ATOM 3051 C CA . TYR A 1 393 ? 17.893 2.573 -15.985 1.00 94.94 393 TYR A CA 1
ATOM 3052 C C . TYR A 1 393 ? 18.609 1.688 -17.013 1.00 94.94 393 TYR A C 1
ATOM 3054 O O . TYR A 1 393 ? 19.789 1.901 -17.285 1.00 94.94 393 TYR A O 1
ATOM 3062 N N . LEU A 1 394 ? 17.905 0.723 -17.611 1.00 92.81 394 LEU A N 1
ATOM 3063 C CA . LEU A 1 394 ? 18.473 -0.199 -18.602 1.00 92.81 394 LEU A CA 1
ATOM 3064 C C . LEU A 1 394 ? 18.847 0.511 -19.909 1.00 92.81 394 LEU A C 1
ATOM 3066 O O . LEU A 1 394 ? 19.790 0.101 -20.576 1.00 92.81 394 LEU A O 1
ATOM 3070 N N . SER A 1 395 ? 18.170 1.615 -20.234 1.00 90.75 395 SER A N 1
ATOM 3071 C CA . SER A 1 395 ? 18.527 2.468 -21.374 1.00 90.75 395 SER A CA 1
ATOM 3072 C C . SER A 1 395 ? 19.735 3.378 -21.104 1.00 90.75 395 SER A C 1
ATOM 3074 O O . SER A 1 395 ? 20.290 3.957 -22.039 1.00 90.75 395 SER A O 1
ATOM 3076 N N . ALA A 1 396 ? 20.137 3.557 -19.841 1.00 91.44 396 ALA A N 1
ATOM 3077 C CA . ALA A 1 396 ? 21.201 4.479 -19.460 1.00 91.44 396 ALA A CA 1
ATOM 3078 C C . ALA A 1 396 ? 22.597 3.820 -19.527 1.00 91.44 396 ALA A C 1
ATOM 3080 O O . ALA A 1 396 ? 22.752 2.675 -19.084 1.00 91.44 396 ALA A O 1
ATOM 3081 N N . PRO A 1 397 ? 23.648 4.552 -19.963 1.00 88.56 397 PRO A N 1
ATOM 3082 C CA . PRO A 1 397 ? 25.038 4.076 -19.960 1.00 88.56 397 PRO A CA 1
ATOM 3083 C C . PRO A 1 397 ? 25.540 3.516 -18.618 1.00 88.56 397 PRO A C 1
ATOM 3085 O O . PRO A 1 397 ? 26.413 2.646 -18.600 1.00 88.56 397 PRO A O 1
ATOM 3088 N N . LEU A 1 398 ? 24.983 3.982 -17.493 1.00 87.56 398 LEU A N 1
ATOM 3089 C CA . LEU A 1 398 ? 25.310 3.495 -16.145 1.00 87.56 398 LEU A CA 1
ATOM 3090 C C . LEU A 1 398 ? 25.098 1.985 -15.969 1.00 87.56 398 LEU A C 1
ATOM 3092 O O . LEU A 1 398 ? 25.827 1.359 -15.202 1.00 87.56 398 LEU A O 1
ATOM 3096 N N . SER A 1 399 ? 24.130 1.392 -16.670 1.00 86.69 399 SER A N 1
ATOM 3097 C CA . SER A 1 399 ? 23.868 -0.051 -16.587 1.00 86.69 399 SER A CA 1
ATOM 3098 C C . SER A 1 399 ? 24.963 -0.893 -17.266 1.00 86.69 399 SER A C 1
ATOM 3100 O O . SER A 1 399 ? 25.196 -2.039 -16.878 1.00 86.69 399 SER A O 1
ATOM 3102 N N . ILE A 1 400 ? 25.680 -0.311 -18.235 1.00 76.75 400 ILE A N 1
ATOM 3103 C CA . ILE A 1 400 ? 26.677 -0.988 -19.078 1.00 76.75 400 ILE A CA 1
ATOM 3104 C C . ILE A 1 400 ? 28.071 -0.958 -18.430 1.00 76.75 400 ILE A C 1
ATOM 3106 O O . ILE A 1 400 ? 28.819 -1.930 -18.512 1.00 76.75 400 ILE A O 1
ATOM 3110 N N . GLN A 1 401 ? 28.424 0.136 -17.745 1.00 65.56 401 GLN A N 1
ATOM 3111 C CA . GLN A 1 401 ? 29.788 0.387 -17.251 1.00 65.56 401 GLN A CA 1
ATOM 3112 C C . GLN A 1 401 ? 30.234 -0.480 -16.063 1.00 65.56 401 GLN A C 1
ATOM 3114 O O . GLN A 1 401 ? 31.423 -0.511 -15.752 1.00 65.56 401 GLN A O 1
ATOM 3119 N N . LEU A 1 402 ? 29.328 -1.198 -15.393 1.00 61.84 402 LEU A N 1
ATOM 3120 C CA . LEU A 1 402 ? 29.671 -1.944 -14.173 1.00 61.84 402 LEU A CA 1
ATOM 3121 C C . LEU A 1 402 ? 30.541 -3.190 -14.404 1.00 61.84 402 LEU A C 1
ATOM 3123 O O . LEU A 1 402 ? 30.962 -3.815 -13.432 1.00 61.84 402 LEU A O 1
ATOM 3127 N N . TYR A 1 403 ? 30.820 -3.569 -15.653 1.00 56.81 403 TYR A N 1
ATOM 3128 C CA . TYR A 1 403 ? 31.651 -4.730 -15.951 1.00 56.81 403 TYR A CA 1
ATOM 3129 C C . TYR A 1 403 ? 32.714 -4.389 -16.993 1.00 56.81 403 TYR A C 1
ATOM 3131 O O . TYR A 1 403 ? 32.368 -4.188 -18.157 1.00 56.81 403 TYR A O 1
ATOM 3139 N N . PRO A 1 404 ? 34.005 -4.349 -16.610 1.00 58.12 404 PRO A N 1
ATOM 3140 C CA . PRO A 1 404 ? 35.079 -4.234 -17.579 1.00 58.12 404 PRO A CA 1
ATOM 3141 C C . PRO A 1 404 ? 35.036 -5.483 -18.459 1.00 58.12 404 PRO A C 1
ATOM 3143 O O . PRO A 1 404 ? 35.323 -6.590 -18.007 1.00 58.12 404 PRO A O 1
ATOM 3146 N N . THR A 1 405 ? 34.613 -5.313 -19.710 1.00 58.25 405 THR A N 1
ATOM 3147 C CA . THR A 1 405 ? 34.683 -6.349 -20.736 1.00 58.25 405 THR A CA 1
ATOM 3148 C C . THR A 1 405 ? 36.147 -6.681 -20.962 1.00 58.25 405 THR A C 1
ATOM 3150 O O . THR A 1 405 ? 36.857 -6.004 -21.706 1.00 58.25 405 THR A O 1
ATOM 3153 N N . THR A 1 406 ? 36.618 -7.726 -20.295 1.00 56.62 406 THR A N 1
ATOM 3154 C CA . THR A 1 406 ? 37.854 -8.408 -20.638 1.00 56.62 406 THR A CA 1
ATOM 3155 C C . THR A 1 406 ? 37.695 -8.963 -22.053 1.00 56.62 406 THR A C 1
ATOM 3157 O O . THR A 1 406 ? 37.073 -9.994 -22.267 1.00 56.62 406 THR A O 1
ATOM 3160 N N . SER A 1 407 ? 38.265 -8.247 -23.024 1.00 52.84 407 SER A N 1
ATOM 3161 C CA . SER A 1 407 ? 38.908 -8.836 -24.201 1.00 52.84 407 SER A CA 1
ATOM 3162 C C . SER A 1 407 ? 38.055 -9.814 -25.037 1.00 52.84 407 SER A C 1
ATOM 3164 O O . SER A 1 407 ? 38.354 -11.005 -25.092 1.00 52.84 407 SER A O 1
ATOM 3166 N N . VAL A 1 408 ? 37.079 -9.320 -25.804 1.00 56.09 408 VAL A N 1
ATOM 3167 C CA . VAL A 1 408 ? 36.735 -9.957 -27.092 1.00 56.09 408 VAL A CA 1
ATOM 3168 C C . VAL A 1 408 ? 36.571 -8.853 -28.132 1.00 56.09 408 VAL A C 1
ATOM 3170 O O . VAL A 1 408 ? 35.517 -8.242 -28.289 1.00 56.09 408 VAL A O 1
ATOM 3173 N N . ALA A 1 409 ? 37.683 -8.536 -28.785 1.00 57.00 409 ALA A N 1
ATOM 3174 C CA . ALA A 1 409 ? 37.754 -7.599 -29.888 1.00 57.00 409 ALA A CA 1
ATOM 3175 C C . ALA A 1 409 ? 37.103 -8.224 -31.129 1.00 57.00 409 ALA A C 1
ATOM 3177 O O . ALA A 1 409 ? 37.708 -9.130 -31.686 1.00 57.00 409 ALA A O 1
ATOM 3178 N N . SER A 1 410 ? 35.910 -7.763 -31.538 1.00 56.22 410 SER A N 1
ATOM 3179 C CA . SER A 1 410 ? 35.479 -7.715 -32.960 1.00 56.22 410 SER A CA 1
ATOM 3180 C C . SER A 1 410 ? 33.990 -7.437 -33.193 1.00 56.22 410 SER A C 1
ATOM 3182 O O . SER A 1 410 ? 33.625 -7.135 -34.325 1.00 56.22 410 SER A O 1
ATOM 3184 N N . TYR A 1 411 ? 33.118 -7.491 -32.184 1.00 57.16 411 TYR A N 1
ATOM 3185 C CA . TYR A 1 411 ? 31.742 -7.014 -32.352 1.00 57.16 411 TYR A CA 1
ATOM 3186 C C . TYR A 1 411 ? 31.670 -5.562 -31.896 1.00 57.16 411 TYR A C 1
ATOM 3188 O O . TYR A 1 411 ? 31.913 -5.279 -30.729 1.00 57.16 411 TYR A O 1
ATOM 3196 N N . HIS A 1 412 ? 31.385 -4.642 -32.818 1.00 57.09 412 HIS A N 1
ATOM 3197 C CA . HIS A 1 412 ? 30.904 -3.308 -32.475 1.00 57.09 412 HIS A CA 1
ATOM 3198 C C . HIS A 1 412 ? 29.481 -3.497 -31.931 1.00 57.09 412 HIS A C 1
ATOM 3200 O O . HIS A 1 412 ? 28.578 -3.723 -32.741 1.00 57.09 412 HIS A O 1
ATOM 3206 N N . PRO A 1 413 ? 29.238 -3.473 -30.605 1.00 59.91 413 PRO A N 1
ATOM 3207 C CA . PRO A 1 413 ? 27.868 -3.401 -30.135 1.00 59.91 413 PRO A CA 1
ATOM 3208 C C . PRO A 1 413 ? 27.254 -2.106 -30.685 1.00 59.91 413 PRO A C 1
ATOM 3210 O O . PRO A 1 413 ? 27.972 -1.100 -30.802 1.00 59.91 413 PRO A O 1
ATOM 3213 N N . PRO A 1 414 ? 25.956 -2.103 -31.035 1.00 60.53 414 PRO A N 1
ATOM 3214 C 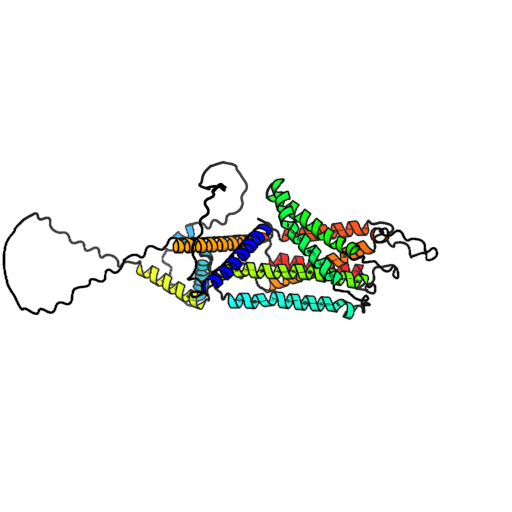CA . PRO A 1 414 ? 25.247 -0.856 -31.275 1.00 60.53 414 PRO A CA 1
ATOM 3215 C C . PRO A 1 414 ? 25.518 0.066 -30.080 1.00 60.53 414 PRO A C 1
ATOM 3217 O O . PRO A 1 414 ? 25.388 -0.343 -28.926 1.00 60.53 414 PRO A O 1
ATOM 3220 N N . GLY A 1 415 ? 26.029 1.268 -30.357 1.00 61.66 415 GLY A N 1
ATOM 3221 C CA . GLY A 1 415 ? 26.398 2.217 -29.309 1.00 61.66 415 GLY A CA 1
ATOM 3222 C C . GLY A 1 415 ? 25.214 2.507 -28.378 1.00 61.66 415 GLY A C 1
ATOM 3223 O O . GLY A 1 415 ? 24.064 2.322 -28.782 1.00 61.66 415 GLY A O 1
ATOM 3224 N N . PRO A 1 416 ? 25.466 2.963 -27.138 1.00 64.62 416 PRO A N 1
ATOM 3225 C CA . PRO A 1 416 ? 24.391 3.310 -26.217 1.00 64.62 416 PRO A CA 1
ATOM 3226 C C . PRO A 1 416 ? 23.431 4.302 -26.885 1.00 64.62 416 PRO A C 1
ATOM 3228 O O . PRO A 1 416 ? 23.860 5.341 -27.386 1.00 64.62 416 PRO A O 1
ATOM 3231 N N . ILE A 1 417 ? 22.137 3.966 -26.885 1.00 63.09 417 ILE A N 1
ATOM 3232 C CA . ILE A 1 417 ? 21.053 4.748 -27.512 1.00 63.09 417 ILE A CA 1
ATOM 3233 C C . ILE A 1 417 ? 21.105 6.200 -27.047 1.00 63.09 417 ILE A C 1
ATOM 3235 O O . ILE A 1 417 ? 20.982 7.141 -27.828 1.00 63.09 417 ILE A O 1
ATOM 3239 N N . PHE A 1 418 ? 21.287 6.366 -25.737 1.00 69.12 418 PHE A N 1
ATOM 3240 C CA . PHE A 1 418 ? 21.421 7.653 -25.099 1.00 69.12 418 PHE A CA 1
ATOM 3241 C C . PHE A 1 418 ? 22.883 7.867 -24.754 1.00 69.12 418 PHE A C 1
ATOM 3243 O O . PHE A 1 418 ? 23.458 7.172 -23.919 1.00 69.12 418 PHE A O 1
ATOM 3250 N N . ALA A 1 419 ? 23.466 8.904 -25.346 1.00 79.56 419 ALA A N 1
ATOM 3251 C CA . ALA A 1 419 ? 24.796 9.367 -24.972 1.00 79.56 419 ALA A CA 1
ATOM 3252 C C . ALA A 1 419 ? 24.850 9.907 -23.526 1.00 79.56 419 ALA A C 1
ATOM 3254 O O . ALA A 1 419 ? 25.936 10.112 -22.991 1.00 79.56 419 ALA A O 1
ATOM 3255 N N . SER A 1 420 ? 23.697 10.152 -22.883 1.00 90.69 420 SER A N 1
ATOM 3256 C CA . SER A 1 420 ? 23.620 10.735 -21.543 1.00 90.69 420 SER A CA 1
ATOM 3257 C C . SER A 1 420 ? 22.701 9.960 -20.597 1.00 90.69 420 SER A C 1
ATOM 3259 O O . SER A 1 420 ? 21.701 9.370 -20.998 1.00 90.69 420 SER A O 1
ATOM 3261 N N . ASN A 1 421 ? 23.003 10.048 -19.300 1.00 94.06 421 ASN A N 1
ATOM 3262 C CA . ASN A 1 421 ? 22.159 9.527 -18.220 1.00 94.06 421 ASN A CA 1
ATOM 3263 C C . ASN A 1 421 ? 20.980 10.465 -17.874 1.00 94.06 421 ASN A C 1
ATOM 3265 O O . ASN A 1 421 ? 20.303 10.257 -16.868 1.00 94.06 421 ASN A O 1
ATOM 3269 N N . ALA A 1 422 ? 20.733 11.518 -18.665 1.00 95.19 422 ALA A N 1
ATOM 3270 C CA . ALA A 1 422 ? 19.748 12.549 -18.337 1.00 95.19 422 ALA A CA 1
ATOM 3271 C C . ALA A 1 422 ? 18.321 11.988 -18.250 1.00 95.19 422 ALA A C 1
ATOM 3273 O O . ALA A 1 422 ? 17.602 12.290 -17.300 1.00 95.19 422 ALA A O 1
ATOM 3274 N N . ALA A 1 423 ? 17.935 11.117 -19.190 1.00 92.81 423 ALA A N 1
ATOM 3275 C CA . ALA A 1 423 ? 16.610 10.493 -19.204 1.00 92.81 423 ALA A CA 1
ATOM 3276 C C . ALA A 1 423 ? 16.336 9.679 -17.926 1.00 92.81 423 ALA A C 1
ATOM 3278 O O . ALA A 1 423 ? 15.235 9.733 -17.375 1.00 92.81 423 ALA A O 1
ATOM 3279 N N . PHE A 1 424 ? 17.355 8.986 -17.408 1.00 95.19 424 PHE A N 1
ATOM 3280 C CA . PHE A 1 424 ? 17.265 8.254 -16.149 1.00 95.19 424 PHE A CA 1
ATOM 3281 C C . PHE A 1 424 ? 17.026 9.187 -14.957 1.00 95.19 424 PHE A C 1
ATOM 3283 O O . PHE A 1 424 ? 16.078 8.968 -14.204 1.00 95.19 424 PHE A O 1
ATOM 3290 N N . TYR A 1 425 ? 17.822 10.251 -14.807 1.00 97.12 425 TYR A N 1
ATOM 3291 C CA . TYR A 1 425 ? 17.653 11.191 -13.693 1.00 97.12 425 TYR A CA 1
ATOM 3292 C C . TYR A 1 425 ? 16.302 11.907 -13.729 1.00 97.12 425 TYR A C 1
ATOM 3294 O O . TYR A 1 425 ? 15.670 12.060 -12.686 1.00 97.12 425 TYR A O 1
ATOM 3302 N N . ILE A 1 426 ? 15.833 12.293 -14.921 1.00 97.25 426 ILE A N 1
ATOM 3303 C CA . ILE A 1 426 ? 14.509 12.901 -15.100 1.00 97.25 426 ILE A CA 1
ATOM 3304 C C . ILE A 1 426 ? 13.419 11.911 -14.683 1.00 97.25 426 ILE A C 1
ATOM 3306 O O . ILE A 1 426 ? 12.565 12.256 -13.870 1.00 97.25 426 ILE A O 1
ATOM 3310 N N . THR A 1 427 ? 13.472 10.668 -15.170 1.00 97.06 427 THR A N 1
ATOM 3311 C CA . THR A 1 427 ? 12.469 9.644 -14.831 1.00 97.06 427 THR A CA 1
ATOM 3312 C C . THR A 1 427 ? 12.468 9.339 -13.334 1.00 97.06 427 THR A C 1
ATOM 3314 O O . THR A 1 427 ? 11.407 9.294 -12.716 1.00 97.06 427 THR A O 1
ATOM 3317 N N . PHE A 1 428 ? 13.646 9.192 -12.720 1.00 97.88 428 PHE A N 1
ATOM 3318 C CA . PHE A 1 428 ? 13.774 8.965 -11.281 1.00 97.88 428 PHE A CA 1
ATOM 3319 C C . PHE A 1 428 ? 13.191 10.129 -10.468 1.00 97.88 428 PHE A C 1
ATOM 3321 O O . PHE A 1 428 ? 12.435 9.893 -9.527 1.00 97.88 428 PHE A O 1
ATOM 3328 N N . ALA A 1 429 ? 13.487 11.377 -10.849 1.00 98.31 429 ALA A N 1
ATOM 3329 C CA . ALA A 1 429 ? 12.947 12.564 -10.191 1.00 98.31 429 ALA A CA 1
ATOM 3330 C C . ALA A 1 429 ? 11.419 12.653 -10.327 1.00 98.31 429 ALA A C 1
ATOM 3332 O O . ALA A 1 429 ? 10.735 12.927 -9.343 1.00 98.31 429 ALA A O 1
ATOM 3333 N N . VAL A 1 430 ? 10.872 12.364 -11.513 1.00 98.31 430 VAL A N 1
ATOM 3334 C CA . VAL A 1 430 ? 9.421 12.341 -11.750 1.00 98.31 430 VAL A CA 1
ATOM 3335 C C . VAL A 1 430 ? 8.748 11.263 -10.903 1.00 98.31 430 VAL A C 1
ATOM 3337 O O . VAL A 1 430 ? 7.776 11.557 -10.210 1.00 98.31 430 VAL A O 1
ATOM 3340 N N . VAL A 1 431 ? 9.278 10.035 -10.894 1.00 98.19 431 VAL A N 1
ATOM 3341 C CA . VAL A 1 431 ? 8.729 8.945 -10.071 1.00 98.19 431 VAL A CA 1
ATOM 3342 C C . VAL A 1 431 ? 8.813 9.288 -8.584 1.00 98.19 431 VAL A C 1
ATOM 3344 O O . VAL A 1 431 ? 7.841 9.079 -7.862 1.00 98.19 431 VAL A O 1
ATOM 3347 N N . PHE A 1 432 ? 9.924 9.870 -8.125 1.00 98.31 432 PHE A N 1
ATOM 3348 C CA . PHE A 1 432 ? 10.069 10.332 -6.746 1.00 98.31 432 PHE A CA 1
ATOM 3349 C C . PHE A 1 432 ? 9.020 11.390 -6.379 1.00 98.31 432 PHE A C 1
ATOM 3351 O O . PHE A 1 432 ? 8.357 11.247 -5.356 1.00 98.31 432 PHE A O 1
ATOM 3358 N N . VAL A 1 433 ? 8.827 12.418 -7.212 1.00 98.56 433 VAL A N 1
ATOM 3359 C CA . VAL A 1 433 ? 7.853 13.493 -6.955 1.00 98.56 433 VAL A CA 1
ATOM 3360 C C . VAL A 1 433 ? 6.422 12.957 -6.954 1.00 98.56 433 VAL A C 1
ATOM 3362 O O . VAL A 1 433 ? 5.657 13.294 -6.055 1.00 98.56 433 VAL A O 1
ATOM 3365 N N . LEU A 1 434 ? 6.063 12.094 -7.909 1.00 98.31 434 LEU A N 1
ATOM 3366 C CA . LEU A 1 434 ? 4.739 11.465 -7.952 1.00 98.31 434 LEU A CA 1
ATOM 3367 C C . LEU A 1 434 ? 4.488 10.600 -6.714 1.00 98.31 434 LEU A C 1
ATOM 3369 O O . LEU A 1 434 ? 3.436 10.702 -6.085 1.00 98.31 434 LEU A O 1
ATOM 3373 N N . HIS A 1 435 ? 5.464 9.777 -6.333 1.00 98.06 435 HIS A N 1
ATOM 3374 C CA . HIS A 1 435 ? 5.368 8.933 -5.148 1.00 98.06 435 HIS A CA 1
ATOM 3375 C C . HIS A 1 435 ? 5.274 9.779 -3.873 1.00 98.06 435 HIS A C 1
ATOM 3377 O O . HIS A 1 435 ? 4.434 9.499 -3.024 1.00 98.06 435 HIS A O 1
ATOM 3383 N N . LEU A 1 436 ? 6.058 10.856 -3.771 1.00 98.19 436 LEU A N 1
ATOM 3384 C CA . LEU A 1 436 ? 6.013 11.788 -2.649 1.00 98.19 436 LEU A CA 1
ATOM 3385 C C . LEU A 1 436 ? 4.652 12.478 -2.553 1.00 98.19 436 LEU A C 1
ATOM 3387 O O . LEU A 1 436 ? 4.079 12.519 -1.471 1.00 98.19 436 LEU A O 1
ATOM 3391 N N . ALA A 1 437 ? 4.108 12.976 -3.664 1.00 98.06 437 ALA A N 1
ATOM 3392 C CA . ALA A 1 437 ? 2.798 13.618 -3.687 1.00 98.06 437 ALA A CA 1
ATOM 3393 C C . ALA A 1 437 ? 1.690 12.665 -3.207 1.00 98.06 437 ALA A C 1
ATOM 3395 O O . ALA A 1 437 ? 0.873 13.047 -2.369 1.00 98.06 437 ALA A O 1
ATOM 3396 N N . LEU A 1 438 ? 1.702 11.409 -3.669 1.00 97.38 438 LEU A N 1
ATOM 3397 C CA . LEU A 1 438 ? 0.753 10.386 -3.220 1.00 97.38 438 LEU A CA 1
ATOM 3398 C C . LEU A 1 438 ? 0.947 10.016 -1.741 1.00 97.38 438 LEU A C 1
ATOM 3400 O O . LEU A 1 438 ? -0.035 9.874 -1.016 1.00 97.38 438 LEU A O 1
ATOM 3404 N N . SER A 1 439 ? 2.189 9.904 -1.264 1.00 96.62 439 SER A N 1
ATOM 3405 C CA . SER A 1 439 ? 2.467 9.642 0.152 1.00 96.62 439 SER A CA 1
ATOM 3406 C C . SER A 1 439 ? 2.041 10.804 1.049 1.00 96.62 439 SER A C 1
ATOM 3408 O O . SER A 1 439 ? 1.486 10.566 2.117 1.00 96.62 439 SER A O 1
ATOM 3410 N N . LEU A 1 440 ? 2.233 12.053 0.614 1.00 96.25 440 LEU A N 1
ATOM 3411 C CA . LEU A 1 440 ? 1.758 13.239 1.331 1.00 96.25 440 LEU A CA 1
ATOM 3412 C C . LEU A 1 440 ? 0.229 13.294 1.382 1.00 96.25 440 LEU A C 1
ATOM 3414 O O . LEU A 1 440 ? -0.330 13.649 2.418 1.00 96.25 440 LEU A O 1
ATOM 3418 N N . LEU A 1 441 ? -0.449 12.874 0.312 1.00 96.19 441 LEU A N 1
ATOM 3419 C CA . LEU A 1 441 ? -1.908 12.776 0.268 1.00 96.19 441 LEU A CA 1
ATOM 3420 C C . LEU A 1 441 ? -2.461 11.778 1.303 1.00 96.19 441 LEU A C 1
ATOM 3422 O O . LEU A 1 441 ? -3.541 11.985 1.848 1.00 96.19 441 LEU A O 1
ATOM 3426 N N . GLN A 1 442 ? -1.698 10.724 1.600 1.00 94.88 442 GLN A N 1
ATOM 3427 C CA . GLN A 1 442 ? -2.027 9.706 2.604 1.00 94.88 442 GLN A CA 1
ATOM 3428 C C . GLN A 1 442 ? -1.640 10.102 4.037 1.00 94.88 442 GLN A C 1
ATOM 3430 O O . GLN A 1 442 ? -1.932 9.360 4.975 1.00 94.88 442 GLN A O 1
ATOM 3435 N N . THR A 1 443 ? -0.974 11.243 4.244 1.00 93.56 443 THR A N 1
ATOM 3436 C CA . THR A 1 443 ? -0.631 11.684 5.602 1.00 93.56 443 THR A CA 1
ATOM 3437 C C . THR A 1 443 ? -1.874 12.105 6.380 1.00 93.56 443 THR A C 1
ATOM 3439 O O . THR A 1 443 ? -2.827 12.658 5.824 1.00 93.56 443 THR A O 1
ATOM 3442 N N . SER A 1 444 ? -1.825 11.920 7.702 1.00 90.38 444 SER A N 1
ATOM 3443 C CA . SER A 1 444 ? -2.940 12.206 8.614 1.00 90.38 444 SER A CA 1
ATOM 3444 C C . SER A 1 444 ? -3.424 13.654 8.602 1.00 90.38 444 SER A C 1
ATOM 3446 O O . SER A 1 444 ? -4.504 13.946 9.090 1.00 90.38 444 SER A O 1
ATOM 3448 N N . MET A 1 445 ? -2.635 14.584 8.061 1.00 90.19 445 MET A N 1
ATOM 3449 C CA . MET A 1 445 ? -3.024 15.992 7.970 1.00 90.19 445 MET A CA 1
ATOM 3450 C C . MET A 1 445 ? -3.954 16.278 6.791 1.00 90.19 445 MET A C 1
ATOM 3452 O O . MET A 1 445 ? -4.739 17.225 6.827 1.00 90.19 445 MET A O 1
ATOM 3456 N N . VAL A 1 446 ? -3.818 15.495 5.723 1.00 93.75 446 VAL A N 1
ATOM 3457 C CA . VAL A 1 446 ? -4.474 15.740 4.437 1.00 93.75 446 VAL A CA 1
ATOM 3458 C C . VAL A 1 446 ? -5.650 14.786 4.244 1.00 93.75 446 VAL A C 1
ATOM 3460 O O . VAL A 1 446 ? -6.695 15.199 3.736 1.00 93.75 446 VAL A O 1
ATOM 3463 N N . LEU A 1 447 ? -5.507 13.541 4.707 1.00 94.06 447 LEU A N 1
ATOM 3464 C CA . LEU A 1 447 ? -6.489 12.479 4.515 1.00 94.06 447 LEU A CA 1
ATOM 3465 C C . LEU A 1 447 ? -7.899 12.824 5.047 1.00 94.06 447 LEU A C 1
ATOM 3467 O O . LEU A 1 447 ? -8.839 12.674 4.264 1.00 94.06 447 LEU A O 1
ATOM 3471 N N . PRO A 1 448 ? -8.082 13.383 6.266 1.00 93.88 448 PRO A N 1
ATOM 3472 C CA . PRO A 1 448 ? -9.417 13.722 6.777 1.00 93.88 448 PRO A CA 1
ATOM 3473 C C . PRO A 1 448 ? -10.114 14.831 5.982 1.00 93.88 448 PRO A C 1
ATOM 3475 O O . PRO A 1 448 ? -11.336 14.928 5.972 1.00 93.88 448 PRO A O 1
ATOM 3478 N N . ARG A 1 449 ? -9.341 15.701 5.315 1.00 95.88 449 ARG A N 1
ATOM 3479 C CA . ARG A 1 449 ? -9.881 16.853 4.575 1.00 95.88 449 ARG A CA 1
ATOM 3480 C C . ARG A 1 449 ? -10.346 16.485 3.175 1.00 95.88 449 ARG A C 1
ATOM 3482 O O . ARG A 1 449 ? -11.284 17.083 2.665 1.00 95.88 449 ARG A O 1
ATOM 3489 N N . ILE A 1 450 ? -9.639 15.557 2.538 1.00 96.06 450 ILE A N 1
ATOM 3490 C CA . ILE A 1 450 ? -9.882 15.160 1.148 1.00 96.06 450 ILE A CA 1
ATOM 3491 C C . ILE A 1 450 ? -10.798 13.933 1.076 1.00 96.06 450 ILE A C 1
ATOM 3493 O O . ILE A 1 450 ? -11.554 13.779 0.118 1.00 96.06 450 ILE A O 1
ATOM 3497 N N . GLY A 1 451 ? -10.753 13.080 2.100 1.00 95.50 451 GLY A N 1
ATOM 3498 C CA . GLY A 1 451 ? -11.497 11.834 2.166 1.00 95.50 451 GLY A CA 1
ATOM 3499 C C . GLY A 1 451 ? -10.766 10.682 1.477 1.00 95.50 451 GLY A C 1
ATOM 3500 O O . GLY A 1 451 ? -10.139 10.826 0.423 1.00 95.50 451 GLY A O 1
ATOM 3501 N N . ILE A 1 452 ? -10.883 9.493 2.068 1.00 95.75 452 ILE A N 1
ATOM 3502 C CA . ILE A 1 452 ? -10.196 8.279 1.608 1.00 95.75 452 ILE A CA 1
ATOM 3503 C C . ILE A 1 452 ? -10.568 7.876 0.171 1.00 95.75 452 ILE A C 1
ATOM 3505 O O . ILE A 1 452 ? -9.722 7.377 -0.571 1.00 95.75 452 ILE A O 1
ATOM 3509 N N . HIS A 1 453 ? -11.808 8.143 -0.252 1.00 96.62 453 HIS A N 1
ATOM 3510 C CA . HIS A 1 453 ? -12.292 7.825 -1.597 1.00 96.62 453 HIS A CA 1
ATOM 3511 C C . HIS A 1 453 ? -11.456 8.510 -2.679 1.00 96.62 453 HIS A C 1
ATOM 3513 O O . HIS A 1 453 ? -10.980 7.858 -3.606 1.00 96.62 453 HIS A O 1
ATOM 3519 N N . VAL A 1 454 ? -11.239 9.820 -2.541 1.00 97.12 454 VAL A N 1
ATOM 3520 C CA . VAL A 1 454 ? -10.490 10.617 -3.519 1.00 97.12 454 VAL A CA 1
ATOM 3521 C C . VAL A 1 454 ? -9.046 10.133 -3.591 1.00 97.12 454 VAL A C 1
ATOM 3523 O O . VAL A 1 454 ? -8.515 9.960 -4.685 1.00 97.12 454 VAL A O 1
ATOM 3526 N N . VAL A 1 455 ? -8.430 9.833 -2.444 1.00 96.56 455 VAL A N 1
ATOM 3527 C CA . VAL A 1 455 ? -7.066 9.285 -2.388 1.00 96.56 455 VAL A CA 1
ATOM 3528 C C . VAL A 1 455 ? -6.967 7.951 -3.133 1.00 96.56 455 VAL A C 1
ATOM 3530 O O . VAL A 1 455 ? -6.024 7.755 -3.901 1.00 96.56 455 VAL A O 1
ATOM 3533 N N . ALA A 1 456 ? -7.950 7.060 -2.966 1.00 96.81 456 ALA A N 1
ATOM 3534 C CA . ALA A 1 456 ? -7.993 5.782 -3.674 1.00 96.81 456 ALA A CA 1
ATOM 3535 C C . ALA A 1 456 ? -8.128 5.967 -5.199 1.00 96.81 456 ALA A C 1
ATOM 3537 O O . ALA A 1 456 ? -7.368 5.360 -5.955 1.00 96.81 456 ALA A O 1
ATOM 3538 N N . TYR A 1 457 ? -9.027 6.845 -5.660 1.00 97.88 457 TYR A N 1
ATOM 3539 C CA . TYR A 1 457 ? -9.210 7.118 -7.092 1.00 97.88 457 TYR A CA 1
ATOM 3540 C C . TYR A 1 457 ? -7.990 7.788 -7.729 1.00 97.88 457 TYR A C 1
ATOM 3542 O O . TYR A 1 457 ? -7.535 7.355 -8.786 1.00 97.88 457 TYR A O 1
ATOM 3550 N N . VAL A 1 458 ? -7.427 8.815 -7.086 1.00 98.12 458 VAL A N 1
ATOM 3551 C CA . VAL A 1 458 ? -6.234 9.516 -7.586 1.00 98.12 458 VAL A CA 1
ATOM 3552 C C . VAL A 1 458 ? -5.043 8.562 -7.643 1.00 98.12 458 VAL A C 1
ATOM 3554 O O . VAL A 1 458 ? -4.360 8.501 -8.664 1.00 98.12 458 VAL A O 1
ATOM 3557 N N . GLY A 1 459 ? -4.822 7.770 -6.589 1.00 97.50 459 GLY A N 1
ATOM 3558 C CA . GLY A 1 459 ? -3.767 6.758 -6.568 1.00 97.50 459 GLY A CA 1
ATOM 3559 C C . GLY A 1 459 ? -3.925 5.725 -7.684 1.00 97.50 459 GLY A C 1
ATOM 3560 O O . GLY A 1 459 ? -2.948 5.400 -8.357 1.00 97.50 459 GLY A O 1
ATOM 3561 N N . PHE A 1 460 ? -5.152 5.257 -7.933 1.00 98.38 460 PHE A N 1
ATOM 3562 C CA . PHE A 1 460 ? -5.444 4.314 -9.013 1.00 98.38 460 PHE A CA 1
ATOM 3563 C C . PHE A 1 460 ? -5.189 4.916 -10.401 1.00 98.38 460 PHE A C 1
ATOM 3565 O O . PHE A 1 460 ? -4.532 4.284 -11.226 1.00 98.38 460 PHE A O 1
ATOM 3572 N N . LEU A 1 461 ? -5.642 6.150 -10.650 1.00 98.50 461 LEU A N 1
ATOM 3573 C CA . LEU A 1 461 ? -5.438 6.846 -11.925 1.00 98.50 461 LEU A CA 1
ATOM 3574 C C . LEU A 1 461 ? -3.956 7.108 -12.212 1.00 98.50 461 LEU A C 1
ATOM 3576 O O . LEU A 1 461 ? -3.483 6.828 -13.314 1.00 98.50 461 LEU A O 1
ATOM 3580 N N . VAL A 1 462 ? -3.207 7.601 -11.220 1.00 98.38 462 VAL A N 1
ATOM 3581 C CA . VAL A 1 462 ? -1.754 7.802 -11.346 1.00 98.38 462 VAL A CA 1
ATOM 3582 C C . VAL A 1 462 ? -1.047 6.463 -11.553 1.00 98.38 462 VAL A C 1
ATOM 3584 O O . VAL A 1 462 ? -0.162 6.364 -12.402 1.00 98.38 462 VAL A O 1
ATOM 3587 N N . GLY A 1 463 ? -1.477 5.417 -10.841 1.00 98.19 463 GLY A N 1
ATOM 3588 C CA . GLY A 1 463 ? -1.008 4.050 -11.039 1.00 98.19 463 GLY A CA 1
ATOM 3589 C C . GLY A 1 463 ? -1.189 3.588 -12.483 1.00 98.19 463 GLY A C 1
ATOM 3590 O O . GLY A 1 463 ? -0.208 3.219 -13.127 1.00 98.19 463 GLY A O 1
ATOM 3591 N N . LEU A 1 464 ? -2.408 3.658 -13.021 1.00 98.38 464 LEU A N 1
ATOM 3592 C CA . LEU A 1 464 ? -2.703 3.269 -14.404 1.00 98.38 464 LEU A CA 1
ATOM 3593 C C . LEU A 1 464 ? -1.856 4.057 -15.404 1.00 98.38 464 LEU A C 1
ATOM 3595 O O . LEU A 1 464 ? -1.212 3.457 -16.264 1.00 98.38 464 LEU A O 1
ATOM 3599 N N . GLY A 1 465 ? -1.799 5.384 -15.257 1.00 98.44 465 GLY A N 1
ATOM 3600 C CA . GLY A 1 465 ? -0.965 6.237 -16.101 1.00 98.44 465 GLY A CA 1
ATOM 3601 C C . GLY A 1 465 ? 0.508 5.822 -16.064 1.00 98.44 465 GLY A C 1
ATOM 3602 O O . GLY A 1 465 ? 1.148 5.736 -17.109 1.00 98.44 465 GLY A O 1
ATOM 3603 N N . SER A 1 466 ? 1.031 5.479 -14.881 1.00 98.50 466 SER A N 1
ATOM 3604 C CA . SER A 1 466 ? 2.407 4.999 -14.728 1.00 98.50 466 SER A CA 1
ATOM 3605 C C . SER A 1 466 ? 2.645 3.627 -15.372 1.00 98.50 466 SER A C 1
ATOM 3607 O O . SER A 1 466 ? 3.709 3.418 -15.952 1.00 98.50 466 SER A O 1
ATOM 3609 N N . VAL A 1 467 ? 1.665 2.712 -15.342 1.00 98.38 467 VAL A N 1
ATOM 3610 C CA . VAL A 1 467 ? 1.753 1.409 -16.024 1.00 98.38 467 VAL A CA 1
ATOM 3611 C C . VAL A 1 467 ? 1.767 1.590 -17.533 1.00 98.38 467 VAL A C 1
ATOM 3613 O O . VAL A 1 467 ? 2.644 1.034 -18.184 1.00 98.38 467 VAL A O 1
ATOM 3616 N N . PHE A 1 468 ? 0.860 2.391 -18.096 1.00 98.25 468 PHE A N 1
ATOM 3617 C CA . PHE A 1 468 ? 0.845 2.646 -19.538 1.00 98.25 468 PHE A CA 1
ATOM 3618 C C . PHE A 1 468 ? 2.106 3.372 -20.007 1.00 98.25 468 PHE A C 1
ATOM 3620 O O . PHE A 1 468 ? 2.680 2.993 -21.024 1.00 98.25 468 PHE A O 1
ATOM 3627 N N . ALA A 1 469 ? 2.586 4.363 -19.251 1.00 97.88 469 ALA A N 1
ATOM 3628 C CA . ALA A 1 469 ? 3.848 5.032 -19.553 1.00 97.88 469 ALA A CA 1
ATOM 3629 C C . ALA A 1 469 ? 5.035 4.053 -19.490 1.00 97.88 469 ALA A C 1
ATOM 3631 O O . ALA A 1 469 ? 5.870 4.041 -20.392 1.00 97.88 469 ALA A O 1
ATOM 3632 N N . GLY A 1 470 ? 5.072 3.183 -18.474 1.00 97.31 470 GLY A N 1
ATOM 3633 C CA . GLY A 1 470 ? 6.050 2.104 -18.361 1.00 97.31 470 GLY A CA 1
ATOM 3634 C C . GLY A 1 470 ? 6.000 1.155 -19.559 1.00 97.31 470 GLY A C 1
ATOM 3635 O O . GLY A 1 470 ? 7.007 0.982 -20.236 1.00 97.31 470 GLY A O 1
ATOM 3636 N N . LEU A 1 471 ? 4.831 0.594 -19.873 1.00 97.00 471 LEU A N 1
ATOM 3637 C CA . LEU A 1 471 ? 4.623 -0.289 -21.026 1.00 97.00 471 LEU A CA 1
ATOM 3638 C C . LEU A 1 471 ? 5.015 0.384 -22.350 1.00 97.00 471 LEU A C 1
ATOM 3640 O O . LEU A 1 471 ? 5.648 -0.251 -23.189 1.00 97.00 471 LEU A O 1
ATOM 3644 N N . GLY A 1 472 ? 4.703 1.670 -22.522 1.00 96.56 472 GLY A N 1
ATOM 3645 C CA . GLY A 1 472 ? 5.119 2.455 -23.683 1.00 96.56 472 GLY A CA 1
ATOM 3646 C C . GLY A 1 472 ? 6.639 2.597 -23.788 1.00 96.56 472 GLY A C 1
ATOM 3647 O O . GLY A 1 472 ? 7.193 2.416 -24.868 1.00 96.56 472 GLY A O 1
ATOM 3648 N N . MET A 1 473 ? 7.332 2.839 -22.670 1.00 95.12 473 MET A N 1
ATOM 3649 C CA . MET A 1 473 ? 8.801 2.886 -22.636 1.00 95.12 473 MET A CA 1
ATOM 3650 C C . MET A 1 473 ? 9.459 1.531 -22.918 1.00 95.12 473 MET A C 1
ATOM 3652 O O . MET A 1 473 ? 10.574 1.500 -23.428 1.00 95.12 473 MET A O 1
ATOM 3656 N N . TRP A 1 474 ? 8.770 0.432 -22.612 1.00 95.12 474 TRP A N 1
ATOM 3657 C CA . TRP A 1 474 ? 9.172 -0.928 -22.978 1.00 95.12 474 TRP A CA 1
ATOM 3658 C C . TRP A 1 474 ? 8.752 -1.325 -24.401 1.00 95.12 474 TRP A C 1
ATOM 3660 O O . TRP A 1 474 ? 8.970 -2.465 -24.791 1.00 95.12 474 TRP A O 1
ATOM 3670 N N . GLY A 1 475 ? 8.108 -0.436 -25.169 1.00 94.25 475 GLY A N 1
ATOM 3671 C CA . GLY A 1 475 ? 7.609 -0.738 -26.515 1.00 94.25 475 GLY A CA 1
ATOM 3672 C C . GLY A 1 475 ? 6.477 -1.771 -26.552 1.00 94.25 475 GLY A C 1
ATOM 3673 O O . GLY A 1 475 ? 6.159 -2.281 -27.615 1.00 94.25 475 GLY A O 1
ATOM 3674 N N . ALA A 1 476 ? 5.860 -2.087 -25.413 1.00 94.69 476 ALA A N 1
ATOM 3675 C CA . ALA A 1 476 ? 4.858 -3.143 -25.277 1.00 94.69 476 ALA A CA 1
ATOM 3676 C C . ALA A 1 476 ? 3.462 -2.758 -25.810 1.00 94.69 476 ALA A C 1
ATOM 3678 O O . ALA A 1 476 ? 2.585 -3.617 -25.899 1.00 94.69 476 ALA A O 1
ATOM 3679 N N . LEU A 1 477 ? 3.251 -1.470 -26.108 1.00 93.69 477 LEU A N 1
ATOM 3680 C CA . LEU A 1 477 ? 2.006 -0.913 -26.657 1.00 93.69 477 LEU A CA 1
ATOM 3681 C C . LEU A 1 477 ? 2.027 -0.744 -28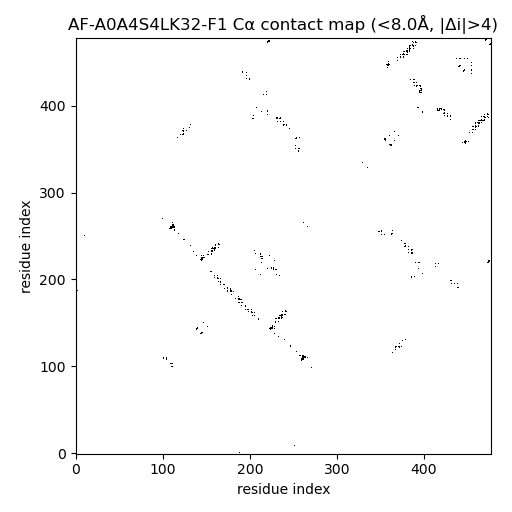.186 1.00 93.69 477 LEU A C 1
ATOM 3683 O O . LEU A 1 477 ? 1.000 -0.372 -28.751 1.00 93.69 477 LEU A O 1
ATOM 3687 N N . ALA A 1 478 ? 3.189 -0.936 -28.818 1.00 87.69 478 ALA A N 1
ATOM 3688 C CA . ALA A 1 478 ? 3.372 -0.872 -30.267 1.00 87.69 478 ALA A CA 1
ATOM 3689 C C . ALA A 1 478 ? 3.194 -2.267 -30.870 1.00 87.69 478 ALA A C 1
ATOM 3691 O O . ALA A 1 478 ? 2.604 -2.340 -31.972 1.00 87.69 478 ALA A O 1
#

Secondary structure (DSSP, 8-state):
--HHHHHHHHHHHHHHHHHHHHHHHTTS-TTS-----------------------------------------GGGGGGGGS-------SSTHHHHHHHHHHHHHHTT-EES-HHHHHHHHTHHHHHHHHHHHHHHHHHHHHH-PPPPSTTTTHHHHHHHHHHHHHHHHHHHHHHHHHHHHS-HHHHHHHHHHHHHHHHHHHHHHHHHHTT----TTSSS--TTSHHHHHHHHHHHHHHHHHHHHHHHHHHHHHHTTTTTEE-HHHHHHHHHHHHHHHHTTS-----------------------------------------TT---PPPHHHHHHHHHHHHHHHHHHHHHHHHHHHHSS-GGGS-HHHHHHHHHHHHHHHHHHHHHHHHHHHTSGGGTTTS---S-TT--PPPPS-SSSHHHHHHHHHHHHHHHHHHHHTSTTTHHHH-HHHHHHHHHHHHHHHHHHHHHHTTTT-

Sequence (478 aa):
MGLGKLVATAAAWRESQEMRVSSQHEREDPQAALLGVEASSDGPISHSVPRRSYGATESGIEQGYGGMSRTHSPETYRNALLARVPEDRAVDEEEDEIDEELFLEERGIYIGSYKYLVSLYTLVPVVCTFLWFILAFLPPLLWHTQTPAYPAPFPELLISTSLWSLSHLLSTPLYTLASAVLPPLPSTLISTALHVLLRTFLRLAALPLLRIRHHMDYPHPQPADPAFWRVWWLALGWSLAEVAVGVAQGYDQLALYQDVLVPAARVHELGSLTQDGAQSKQLPPRSSDSSEHGESSGSAHEGSTARANASDGETAASGARPDVLRQRRPSEAEMRLEVDRDLDQLVALKAREELEELYGIPFVRIPVFVSCLLRIASIVLSLGFMLLISAAYLSAPLSIQLYPTTSVASYHPPGPIFASNAAFYITFAVVFVLHLALSLLQTSMVLPRIGIHVVAYVGFLVGLGSVFAGLGMWGALA

Foldseek 3Di:
DDCVVVVVLLVVVVVVVVVVVVVVVVPPPPDDDDDDDDDDDDDDDDDDDDDDDDDDDDDDDDDDDDDDDPPPDPCVVVPPPDDDDDDPDDPCPVVVVVVLQVVLVVVVFHADDLVVLVVQLVVQVVLLVVVLVCLLCVLCVQPVADADPPDPPVLLLVLLLVLLVVLVVVLVVLLVVLVVVDPPVVSVLRSLLVSLLSSLVSLLVSCVVVLLAFPLPDLAQASRTNSVSNLSSNLSSNLVNVLVVLSVVLVSLSVLCNVRHDHPVVSVVVVVVVVVVVVVPPDPPPPPPPDDDDDDDDDDDDDDDDDDDDDDDDDDDDPPPPPPPPPPDQDPVNVVVVVVVVVVNVSSVVSQVVVCLQQVHRSSPPDSVLSSLQSLLSSLQSSLSSLLLSSLVNLAPVSVPPDDPPDDPDDPRDPRSDPHSVSNVVSSVVSSVVSSVLSVCSGSVNNSVCGSNVSSVVSNVVSNVSNVVSCVSSVVVD

Organism: NCBI:txid1095465

Mean predicted aligned error: 13.03 Å

pLDDT: mean 78.52, std 22.94, range [26.89, 98.56]

Radius of gyration: 35.76 Å; Cα contacts (8 Å, |Δi|>4): 368; chains: 1; bounding box: 91×68×117 Å

Nearest PDB structures (foldseek):
  6w2y-assembly1_A  TM=2.733E-01  e=9.123E+00  Homo sapiens

Solvent-accessible surface area (backbone atoms only — not comparable to full-atom values): 28673 Å² total; per-residue (Å²): 135,60,68,56,57,55,50,51,51,50,49,53,48,51,55,52,51,54,51,50,56,52,58,53,60,70,65,73,65,90,82,80,88,86,83,85,83,89,84,89,79,89,84,88,85,88,82,88,76,86,79,80,82,86,76,90,83,86,90,80,92,82,84,89,81,94,72,88,73,85,69,78,67,82,63,72,76,68,62,81,77,63,84,76,76,91,69,89,86,84,72,59,71,67,58,55,52,52,53,52,50,52,56,32,46,77,71,65,34,42,84,33,50,51,70,57,54,54,57,56,48,52,50,37,61,53,52,51,53,52,52,49,51,51,60,69,53,41,54,58,72,74,54,65,38,57,78,63,76,82,70,68,62,53,64,36,28,53,53,25,32,52,48,46,50,52,46,57,66,46,42,48,61,44,37,52,57,28,49,74,79,37,61,76,69,64,12,52,55,50,22,50,47,51,44,47,49,50,47,54,49,46,60,56,50,49,40,67,74,70,61,65,55,74,71,78,86,49,90,57,64,40,48,62,41,51,43,46,56,48,52,50,39,23,18,49,19,37,23,49,49,54,42,53,52,53,51,51,53,50,51,57,61,51,56,56,40,59,91,36,36,40,42,59,80,56,48,58,54,54,49,50,55,51,52,53,57,57,56,69,67,62,66,75,81,76,76,82,76,86,72,91,81,81,90,80,82,87,84,90,77,88,83,90,80,92,81,92,81,88,75,92,75,93,70,94,72,79,86,74,74,78,81,76,80,73,74,75,72,75,50,72,68,55,52,50,52,49,51,52,51,51,50,51,50,52,51,38,52,50,54,42,52,56,47,24,58,35,48,59,44,59,71,87,74,55,58,58,67,50,59,33,42,38,46,50,16,48,39,39,29,38,36,6,51,42,39,41,50,47,45,33,42,61,54,17,52,75,65,62,68,83,55,86,80,80,80,77,94,80,77,82,69,81,70,69,81,36,93,53,56,57,64,31,56,52,49,49,51,51,52,48,51,54,50,39,55,54,53,53,51,67,31,61,86,40,20,41,77,66,33,64,63,54,54,26,52,51,44,31,52,53,8,50,53,33,32,54,52,13,37,49,62,26,50,65,77,115